Protein AF-A0A2C7AN89-F1 (afdb_monomer)

pLDDT: mean 76.64, std 25.08, range [21.28, 96.62]

Sequence (458 aa):
MSASSRSLADAIRAFDAQQLAVLLRARPDLTQPRPLDLSELIERLSARASTLRALDRLDAWHLLVAQAVAAWEGGGDPVDDKQLAAAMGLPDDVAAVDRALDGLRQLGLAWGSPVHLTQAARAAFGEHPGGLAAVSPTPLAPATIDEALRAVGEAGRAVLDRLVWGPPTGTVQRADRAATRESAESTMDLLLAWGLLRPIGPDQVLLPREVALRLRGGRLVRQPVPTQVPAWQAPTSATGASLPASLVDRAAIGSAQELTSHVVAVLDDIAARTPRALATGGVPKREMGTFTRLVDDARLAEFVIGITRGAGLFTTRGGLLMPTTGLDDFLDLDAFARWLLVRDAWRSLTWWPADLDAAGRAPAEEMTGSSASSRAASQRAAGQPEPGPMATHPPIRACPPRRHCVRQRGTSSSPPPAVLPLSPTRWPRDCRGAIRRGWESIGPASPANWSARPNGWA

Mean predicted aligned error: 14.26 Å

Structure (mmCIF, N/CA/C/O backbone):
data_AF-A0A2C7AN89-F1
#
_entry.id   AF-A0A2C7AN89-F1
#
loop_
_atom_site.group_PDB
_atom_site.id
_atom_site.type_symbol
_atom_site.label_atom_id
_atom_site.label_alt_id
_atom_site.label_comp_id
_atom_site.label_asym_id
_atom_site.label_entity_id
_atom_site.label_seq_id
_atom_site.pdbx_PDB_ins_code
_atom_site.Cartn_x
_atom_site.Cartn_y
_atom_site.Cartn_z
_atom_site.occupancy
_atom_site.B_iso_or_equiv
_atom_site.auth_seq_id
_atom_site.auth_comp_id
_atom_site.auth_asym_id
_atom_site.auth_atom_id
_atom_site.pdbx_PDB_model_num
ATOM 1 N N . MET A 1 1 ? -26.293 2.504 -20.210 1.00 33.12 1 MET A N 1
ATOM 2 C CA . MET A 1 1 ? -25.013 2.966 -20.788 1.00 33.12 1 MET A CA 1
ATOM 3 C C . MET A 1 1 ? -24.772 4.381 -20.292 1.00 33.12 1 MET A C 1
ATOM 5 O O . MET A 1 1 ? -25.249 5.325 -20.907 1.00 33.12 1 MET A O 1
ATOM 9 N N . SER A 1 2 ? -24.152 4.527 -19.122 1.00 40.62 2 SER A N 1
ATOM 10 C CA . SER A 1 2 ? -23.820 5.848 -18.579 1.00 40.62 2 SER A CA 1
ATOM 11 C C . SER A 1 2 ? -22.718 6.470 -19.435 1.00 40.62 2 SER A C 1
ATOM 13 O O . SER A 1 2 ? -21.787 5.770 -19.833 1.00 40.62 2 SER A O 1
ATOM 15 N N . ALA A 1 3 ? -22.856 7.752 -19.775 1.00 51.31 3 ALA A N 1
ATOM 16 C CA . ALA A 1 3 ? -21.875 8.484 -20.568 1.00 51.31 3 ALA A CA 1
ATOM 17 C C . ALA A 1 3 ? -20.473 8.348 -19.949 1.00 51.31 3 ALA A C 1
ATOM 19 O O . ALA A 1 3 ? -20.327 8.464 -18.733 1.00 51.31 3 ALA A O 1
ATOM 20 N N . SER A 1 4 ? -19.455 8.102 -20.779 1.00 70.56 4 SER A N 1
ATOM 21 C CA . SER A 1 4 ? -18.064 8.020 -20.328 1.00 70.56 4 SER A CA 1
ATOM 22 C C . SER A 1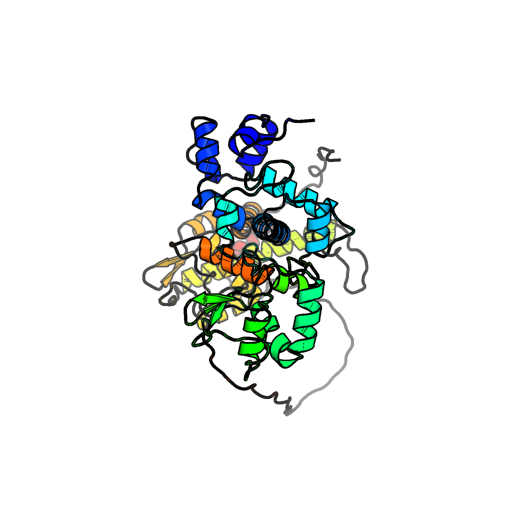 4 ? -17.668 9.343 -19.670 1.00 70.56 4 SER A C 1
ATOM 24 O O . SER A 1 4 ? -17.506 10.357 -20.353 1.00 70.56 4 SER A O 1
ATOM 26 N N . SER A 1 5 ? -17.553 9.356 -18.342 1.00 79.69 5 SER A N 1
ATOM 27 C CA . SER A 1 5 ? -17.083 10.523 -17.593 1.00 79.69 5 SER A CA 1
ATOM 28 C C . SER A 1 5 ? -15.690 10.910 -18.089 1.00 79.69 5 SER A C 1
ATOM 30 O O . SER A 1 5 ? -14.850 10.036 -18.277 1.00 79.69 5 SER A O 1
ATOM 32 N N . ARG A 1 6 ? -15.448 12.208 -18.312 1.00 85.00 6 ARG A N 1
ATOM 33 C CA . ARG A 1 6 ? -14.160 12.738 -18.810 1.00 85.00 6 ARG A CA 1
ATOM 34 C C . ARG A 1 6 ? -13.242 13.227 -17.689 1.00 85.00 6 ARG A C 1
ATOM 36 O O . ARG A 1 6 ? -12.109 13.617 -17.951 1.00 85.00 6 ARG A O 1
ATOM 43 N N . SER A 1 7 ? -13.741 13.238 -16.456 1.00 88.06 7 SER A N 1
ATOM 44 C CA . SER A 1 7 ? -13.005 13.618 -15.256 1.00 88.06 7 SER A CA 1
ATOM 45 C C . SER A 1 7 ? -13.625 12.978 -14.010 1.00 88.06 7 SER A C 1
ATOM 47 O O . SER A 1 7 ? -14.790 12.567 -14.027 1.00 88.06 7 SER A O 1
ATOM 49 N N . LEU A 1 8 ? -12.875 12.969 -12.901 1.00 88.50 8 LEU A N 1
ATOM 50 C CA . LEU A 1 8 ? -13.413 12.615 -11.581 1.00 88.50 8 LEU A CA 1
ATOM 51 C C . LEU A 1 8 ? -14.612 13.502 -11.217 1.00 88.50 8 LEU A C 1
ATOM 53 O O . LEU A 1 8 ? -15.612 13.005 -10.714 1.00 88.50 8 LEU A O 1
ATOM 57 N N . ALA A 1 9 ? -14.536 14.805 -11.501 1.00 91.25 9 ALA A N 1
ATOM 58 C CA . ALA A 1 9 ? -15.616 15.741 -11.204 1.00 91.25 9 ALA A CA 1
ATOM 59 C C . ALA A 1 9 ? -16.918 15.364 -11.930 1.00 91.25 9 ALA A C 1
ATOM 61 O O . ALA A 1 9 ? -17.987 15.403 -11.327 1.00 91.25 9 ALA A O 1
ATOM 62 N N . ASP A 1 10 ? -16.832 14.958 -13.200 1.00 90.94 10 ASP A N 1
ATOM 63 C CA . ASP A 1 10 ? -17.995 14.505 -13.971 1.00 90.94 10 ASP A CA 1
ATOM 64 C C . ASP A 1 10 ? -18.562 13.191 -13.429 1.00 90.94 10 ASP A C 1
ATOM 66 O O . ASP A 1 10 ? -19.779 13.029 -13.375 1.00 90.94 10 ASP A O 1
ATOM 70 N N . ALA A 1 11 ? -17.691 12.273 -12.998 1.00 90.81 11 ALA A N 1
ATOM 71 C CA . ALA A 1 11 ? -18.112 11.020 -12.378 1.00 90.81 11 ALA A CA 1
ATOM 72 C C . ALA A 1 11 ? -18.868 11.278 -11.066 1.00 90.81 11 ALA A C 1
ATOM 74 O O . ALA A 1 11 ? -19.979 10.788 -10.895 1.00 90.81 11 ALA A O 1
ATOM 75 N N . ILE A 1 12 ? -18.317 12.114 -10.180 1.00 91.88 12 ILE A N 1
ATOM 76 C CA . ILE A 1 12 ? -18.930 12.447 -8.887 1.00 91.88 12 ILE A CA 1
ATOM 77 C C . ILE A 1 12 ? -20.248 13.217 -9.059 1.00 91.88 12 ILE A C 1
ATOM 79 O O . ILE A 1 12 ? -21.200 12.970 -8.326 1.00 91.88 12 ILE A O 1
ATOM 83 N N . ARG A 1 13 ? -20.350 14.114 -10.049 1.00 92.44 13 ARG A N 1
ATOM 84 C CA . ARG A 1 13 ? -21.612 14.809 -10.381 1.00 92.44 13 ARG A CA 1
ATOM 85 C C . ARG A 1 13 ? -22.707 13.875 -10.886 1.00 92.44 13 ARG A C 1
ATOM 87 O O . ARG A 1 13 ? -23.878 14.223 -10.779 1.00 92.44 13 ARG A O 1
ATOM 94 N N . ALA A 1 14 ? -22.334 12.728 -11.444 1.00 91.06 14 ALA A N 1
ATOM 95 C CA . ALA A 1 14 ? -23.270 11.717 -11.916 1.00 91.06 14 ALA A CA 1
ATOM 96 C C . ALA A 1 14 ? -23.680 10.712 -10.826 1.00 91.06 14 ALA A C 1
ATOM 98 O O . ALA A 1 14 ? -24.529 9.864 -11.097 1.00 91.06 14 ALA A O 1
ATOM 99 N N . PHE A 1 15 ? -23.091 10.776 -9.624 1.00 91.75 15 PHE A N 1
ATOM 100 C CA . PHE A 1 15 ? -23.446 9.867 -8.537 1.00 91.75 15 PHE A CA 1
ATOM 101 C C . PHE A 1 15 ? -24.857 10.142 -8.021 1.00 91.75 15 PHE A C 1
ATOM 103 O O . PHE A 1 15 ? -25.252 11.289 -7.807 1.00 91.75 15 PHE A O 1
ATOM 110 N N . ASP A 1 16 ? -25.593 9.069 -7.748 1.00 92.69 16 ASP A N 1
ATOM 111 C CA . ASP A 1 16 ? -26.831 9.153 -6.989 1.00 92.69 16 ASP A CA 1
ATOM 112 C C . ASP A 1 16 ? -26.569 9.320 -5.475 1.00 92.69 16 ASP A C 1
ATOM 114 O O . ASP A 1 16 ? -25.435 9.281 -4.978 1.00 92.69 16 ASP A O 1
ATOM 118 N N . ALA A 1 17 ? -27.647 9.517 -4.710 1.00 93.00 17 ALA A N 1
ATOM 119 C CA . ALA A 1 17 ? -27.566 9.711 -3.264 1.00 93.00 17 ALA A CA 1
ATOM 120 C C . ALA A 1 17 ? -26.951 8.507 -2.527 1.00 93.00 17 ALA A C 1
ATOM 122 O O . ALA A 1 17 ? -26.274 8.690 -1.513 1.00 93.00 17 ALA A O 1
ATOM 123 N N . GLN A 1 18 ? -27.162 7.285 -3.022 1.00 93.06 18 GLN A N 1
ATOM 124 C CA . GLN A 1 18 ? -26.640 6.076 -2.396 1.00 93.06 18 GLN A CA 1
ATOM 125 C C . GLN A 1 18 ? -25.138 5.937 -2.652 1.00 93.06 18 GLN A C 1
ATOM 127 O O . GLN A 1 18 ? -24.386 5.640 -1.724 1.00 93.06 18 GLN A O 1
ATOM 132 N N . GLN A 1 19 ? -24.689 6.210 -3.875 1.00 92.06 19 GLN A N 1
ATOM 133 C CA . GLN A 1 19 ? -23.280 6.222 -4.255 1.00 92.06 19 GLN A CA 1
ATOM 134 C C . GLN A 1 19 ? -22.503 7.285 -3.468 1.00 92.06 19 GLN A C 1
ATOM 136 O O . GLN A 1 19 ? -21.448 6.984 -2.907 1.00 92.06 19 GLN A O 1
ATOM 141 N N . LEU A 1 20 ? -23.053 8.498 -3.327 1.00 93.19 20 LEU A N 1
ATOM 142 C CA . LEU A 1 20 ? -22.466 9.536 -2.472 1.00 93.19 20 LEU A CA 1
ATOM 143 C C . LEU A 1 20 ? -22.425 9.113 -0.997 1.00 93.19 20 LEU A C 1
ATOM 145 O O . LEU A 1 20 ? -21.412 9.318 -0.329 1.00 93.19 20 LEU A O 1
ATOM 149 N N . ALA A 1 21 ? -23.486 8.492 -0.477 1.00 92.56 21 ALA A N 1
ATOM 150 C CA . ALA A 1 21 ? -23.506 8.014 0.904 1.00 92.56 21 ALA A CA 1
ATOM 151 C C . ALA A 1 21 ? -22.457 6.918 1.157 1.00 92.56 21 ALA A C 1
ATOM 153 O O . ALA A 1 21 ? -21.812 6.923 2.207 1.00 92.56 21 ALA A O 1
ATOM 154 N N . VAL A 1 22 ? -22.261 5.994 0.210 1.00 93.06 22 VAL A N 1
ATOM 155 C CA . VAL A 1 22 ? -21.206 4.969 0.279 1.00 93.06 22 VAL A CA 1
ATOM 156 C C . VAL A 1 22 ? -19.825 5.622 0.310 1.00 93.06 22 VAL A C 1
ATOM 158 O O . VAL A 1 22 ? -19.047 5.326 1.218 1.00 93.06 22 VAL A O 1
ATOM 161 N N . LEU A 1 23 ? -19.554 6.564 -0.599 1.00 94.62 23 LEU A N 1
ATOM 162 C CA . LEU A 1 23 ? -18.288 7.298 -0.644 1.00 94.62 23 LEU A CA 1
ATOM 163 C C . LEU A 1 23 ? -17.998 8.017 0.682 1.00 94.62 23 LEU A C 1
ATOM 165 O O . LEU A 1 23 ? -16.921 7.858 1.252 1.00 94.62 23 LEU A O 1
ATOM 169 N N . LEU A 1 24 ? -18.967 8.774 1.208 1.00 93.56 24 LEU A N 1
ATOM 170 C CA . LEU A 1 24 ? -18.800 9.546 2.444 1.00 93.56 24 LEU A CA 1
ATOM 171 C C . LEU A 1 24 ? -18.612 8.656 3.684 1.00 93.56 24 LEU A C 1
ATOM 173 O O . LEU A 1 24 ? -17.854 9.018 4.583 1.00 93.56 24 LEU A O 1
ATOM 177 N N . ARG A 1 25 ? -19.251 7.477 3.738 1.00 91.00 25 ARG A N 1
ATOM 178 C CA . ARG A 1 25 ? -19.019 6.493 4.814 1.00 91.00 25 ARG A CA 1
ATOM 179 C C . ARG A 1 25 ? -17.635 5.858 4.718 1.00 91.00 25 ARG A C 1
ATOM 181 O O . ARG A 1 25 ? -16.995 5.648 5.744 1.00 91.00 25 ARG A O 1
ATOM 188 N N . ALA A 1 26 ? -17.178 5.556 3.504 1.00 90.31 26 ALA A N 1
ATOM 189 C CA . ALA A 1 26 ? -15.864 4.964 3.272 1.00 90.31 26 ALA A CA 1
ATOM 190 C C . ALA A 1 26 ? -14.717 5.973 3.489 1.00 90.31 26 ALA A C 1
ATOM 192 O O . ALA A 1 26 ? -13.608 5.593 3.875 1.00 90.31 26 ALA A O 1
ATOM 193 N N . ARG A 1 27 ? -14.995 7.272 3.310 1.00 91.88 27 ARG A N 1
ATOM 194 C CA . ARG A 1 27 ? -14.044 8.383 3.469 1.00 91.88 27 ARG A CA 1
ATOM 195 C C . ARG A 1 27 ? -14.518 9.426 4.503 1.00 91.88 27 ARG A C 1
ATOM 197 O O . ARG A 1 27 ? -14.827 10.562 4.135 1.00 91.88 27 ARG A O 1
ATOM 204 N N . PRO A 1 28 ? -14.532 9.088 5.813 1.00 88.19 28 PRO A N 1
ATOM 205 C CA . PRO A 1 28 ? -14.941 10.010 6.878 1.00 88.19 28 PRO A CA 1
ATOM 206 C C . PRO A 1 28 ? -14.153 11.324 6.912 1.00 88.19 28 PRO A C 1
ATOM 208 O O . PRO A 1 28 ? -14.680 12.350 7.337 1.00 88.19 28 PRO A O 1
ATOM 211 N N . ASP A 1 29 ? -12.907 11.316 6.438 1.00 89.12 29 ASP A N 1
ATOM 212 C CA . ASP A 1 29 ? -12.043 12.494 6.372 1.00 89.12 29 ASP A CA 1
ATOM 213 C C . ASP A 1 29 ? -12.579 13.585 5.430 1.00 89.12 29 ASP A C 1
ATOM 215 O O . ASP A 1 29 ? -12.274 14.758 5.617 1.00 89.12 29 ASP A O 1
ATOM 219 N N . LEU A 1 30 ? -13.441 13.234 4.473 1.00 92.44 30 LEU A N 1
ATOM 220 C CA . LEU A 1 30 ? -14.112 14.206 3.605 1.00 92.44 30 LEU A CA 1
ATOM 221 C C . LEU A 1 30 ? -15.215 14.983 4.328 1.00 92.44 30 LEU A C 1
ATOM 223 O O . LEU A 1 30 ? -15.616 16.048 3.862 1.00 92.44 30 LEU A O 1
ATOM 227 N N . THR A 1 31 ? -15.710 14.452 5.449 1.00 90.25 31 THR A N 1
ATOM 228 C CA . THR A 1 31 ? -16.878 14.972 6.178 1.00 90.25 31 THR A CA 1
ATOM 229 C C . THR A 1 31 ? -16.524 15.817 7.398 1.00 90.25 31 THR A C 1
ATOM 231 O O . THR A 1 31 ? -17.431 16.316 8.063 1.00 90.25 31 THR A O 1
ATOM 234 N N . GLN A 1 32 ? -15.232 16.006 7.692 1.00 85.81 32 GLN A N 1
ATOM 235 C CA . GLN A 1 32 ? -14.774 16.788 8.841 1.00 85.81 32 GLN A CA 1
ATOM 236 C C . GLN A 1 32 ? -13.851 17.945 8.415 1.00 85.81 32 GLN A C 1
ATOM 238 O O . GLN A 1 32 ? -12.685 17.700 8.107 1.00 85.81 32 GLN A O 1
ATOM 243 N N . PRO A 1 33 ? -14.339 19.206 8.411 1.00 86.19 33 PRO A N 1
ATOM 244 C CA . PRO A 1 33 ? -15.728 19.632 8.667 1.00 86.19 33 PRO A CA 1
ATOM 245 C C . PRO A 1 33 ? -16.677 19.206 7.535 1.00 86.19 33 PRO A C 1
ATOM 247 O O . PRO A 1 33 ? -16.213 18.789 6.485 1.00 86.19 33 PRO A O 1
ATOM 250 N N . ARG A 1 34 ? -18.003 19.294 7.691 1.00 90.12 34 ARG A N 1
ATOM 251 C CA . ARG A 1 34 ? -18.938 18.921 6.607 1.00 90.12 34 ARG A CA 1
ATOM 252 C C . ARG A 1 34 ? -18.696 19.807 5.367 1.00 90.12 34 ARG A C 1
ATOM 254 O O . ARG A 1 34 ? -18.604 21.019 5.548 1.00 90.12 34 ARG A O 1
ATOM 261 N N . PRO A 1 35 ? -18.597 19.251 4.143 1.00 91.88 35 PRO A N 1
ATOM 262 C CA . PRO A 1 35 ? -18.458 20.063 2.935 1.00 91.88 35 PRO A CA 1
ATOM 263 C C . PRO A 1 35 ? -19.744 20.857 2.664 1.00 91.88 35 PRO A C 1
ATOM 265 O O . PRO A 1 35 ? -20.847 20.364 2.925 1.00 91.88 35 PRO A O 1
ATOM 268 N N . LEU A 1 36 ? -19.596 22.077 2.152 1.00 92.94 36 LEU A N 1
ATOM 269 C CA . LEU A 1 36 ? -20.688 23.003 1.849 1.00 92.94 36 LEU A CA 1
ATOM 270 C C . LEU A 1 36 ? -21.463 22.579 0.600 1.00 92.94 36 LEU A C 1
ATOM 272 O O . LEU A 1 36 ? -22.691 22.663 0.573 1.00 92.94 36 LEU A O 1
ATOM 276 N N . ASP A 1 37 ? -20.749 22.095 -0.415 1.00 93.50 37 ASP A N 1
ATOM 277 C CA . ASP A 1 37 ? -21.315 21.649 -1.681 1.00 93.50 37 ASP A CA 1
ATOM 278 C C . ASP A 1 37 ? -20.483 20.523 -2.326 1.00 93.50 37 ASP A C 1
ATOM 280 O O . ASP A 1 37 ? -19.500 20.020 -1.769 1.00 93.50 37 ASP A O 1
ATOM 284 N N . LEU A 1 38 ? -20.913 20.082 -3.511 1.00 92.75 38 LEU A N 1
ATOM 285 C CA . LEU A 1 38 ? -20.244 19.014 -4.247 1.00 92.75 38 LEU A CA 1
ATOM 286 C C . LEU A 1 38 ? -18.882 19.442 -4.820 1.00 92.75 38 LEU A C 1
ATOM 288 O O . LEU A 1 38 ? -18.004 18.599 -4.988 1.00 92.75 38 LEU A O 1
ATOM 292 N N . SER A 1 39 ? -18.687 20.728 -5.109 1.00 93.25 39 SER A N 1
ATOM 293 C CA . SER A 1 39 ? -17.415 21.236 -5.630 1.00 93.25 39 SER A CA 1
ATOM 294 C C . SER A 1 39 ? -16.327 21.141 -4.562 1.00 93.25 39 SER A C 1
ATOM 296 O O . SER A 1 39 ? -15.253 20.611 -4.839 1.00 93.25 39 SER A O 1
ATOM 298 N N . GLU A 1 40 ? -16.637 21.543 -3.326 1.00 94.62 40 GLU A N 1
ATOM 299 C CA . GLU A 1 40 ? -15.731 21.392 -2.184 1.00 94.62 40 GLU A CA 1
ATOM 300 C C . GLU A 1 40 ? -15.430 19.912 -1.892 1.00 94.62 40 GLU A C 1
ATOM 302 O O . GLU A 1 40 ? -14.289 19.542 -1.603 1.00 94.62 40 GLU A O 1
ATOM 307 N N . LEU A 1 41 ? -16.428 19.028 -2.017 1.00 94.69 41 LEU A N 1
ATOM 308 C CA . LEU A 1 41 ? -16.211 17.584 -1.892 1.00 94.69 41 LEU A CA 1
ATOM 309 C C . LEU A 1 41 ? -15.210 17.065 -2.940 1.00 94.69 41 LEU A C 1
ATOM 311 O O . LEU A 1 41 ? -14.305 16.307 -2.592 1.00 94.69 41 LEU A O 1
ATOM 315 N N . ILE A 1 42 ? -15.349 17.473 -4.206 1.00 94.25 42 ILE A N 1
ATOM 316 C CA . ILE A 1 42 ? -14.450 17.082 -5.306 1.00 94.25 42 ILE A CA 1
ATOM 317 C C . ILE A 1 42 ? -13.023 17.604 -5.076 1.00 94.25 42 ILE A C 1
ATOM 319 O O . ILE A 1 42 ? -12.052 16.879 -5.324 1.00 94.25 42 ILE A O 1
ATOM 323 N N . GLU A 1 43 ? -12.880 18.829 -4.570 1.00 93.12 43 GLU A N 1
ATOM 324 C CA . GLU A 1 43 ? -11.582 19.407 -4.213 1.00 93.12 43 GLU A CA 1
ATOM 325 C C . GLU A 1 43 ? -10.899 18.592 -3.106 1.00 93.12 43 GLU A C 1
ATOM 327 O O . GLU A 1 43 ? -9.749 18.170 -3.251 1.00 93.12 43 GLU A O 1
ATOM 332 N N . ARG A 1 44 ? -11.634 18.267 -2.035 1.00 94.19 44 ARG A N 1
ATOM 333 C CA . ARG A 1 44 ? -11.128 17.448 -0.922 1.00 94.19 44 ARG A CA 1
ATOM 334 C C . ARG A 1 44 ? -10.794 16.021 -1.338 1.00 94.19 44 ARG A C 1
ATOM 336 O O . ARG A 1 44 ? -9.776 15.490 -0.900 1.00 94.19 44 ARG A O 1
ATOM 343 N N . LEU A 1 45 ? -11.603 15.413 -2.207 1.00 92.88 45 LEU A N 1
ATOM 344 C CA . LEU A 1 45 ? -11.325 14.099 -2.796 1.00 92.88 45 LEU A CA 1
ATOM 345 C C . LEU A 1 45 ? -9.991 14.087 -3.541 1.00 92.88 45 LEU A C 1
ATOM 347 O O . LEU A 1 45 ? -9.216 13.139 -3.405 1.00 92.88 45 LEU A O 1
ATOM 351 N N . SER A 1 46 ? -9.721 15.157 -4.288 1.00 90.19 46 SER A N 1
ATOM 352 C CA . SER A 1 46 ? -8.504 15.326 -5.085 1.00 90.19 46 SER A CA 1
ATOM 353 C C . SER A 1 46 ? -7.288 15.731 -4.240 1.00 90.19 46 SER A C 1
ATOM 355 O O . SER A 1 46 ? -6.154 15.688 -4.723 1.00 90.19 46 SER A O 1
ATOM 357 N N . ALA A 1 47 ? -7.489 16.102 -2.971 1.00 92.31 47 ALA A N 1
ATOM 358 C CA . ALA A 1 47 ? -6.413 16.514 -2.085 1.00 92.31 47 ALA A CA 1
ATOM 359 C C . ALA A 1 47 ? -5.476 15.342 -1.754 1.00 92.31 47 ALA A C 1
ATOM 361 O O . ALA A 1 47 ? -5.899 14.247 -1.361 1.00 92.31 47 ALA A O 1
ATOM 362 N N . ARG A 1 48 ? -4.164 15.602 -1.825 1.00 92.19 48 ARG A N 1
ATOM 363 C CA . ARG A 1 48 ? -3.114 14.603 -1.567 1.00 92.19 48 ARG A CA 1
ATOM 364 C C . ARG A 1 48 ? -3.263 13.929 -0.201 1.00 92.19 48 ARG A C 1
ATOM 366 O O . ARG A 1 48 ? -3.165 12.711 -0.119 1.00 92.19 48 ARG A O 1
ATOM 373 N N . ALA A 1 49 ? -3.522 14.693 0.862 1.00 86.94 49 ALA A N 1
ATOM 374 C CA . ALA A 1 49 ? -3.641 14.146 2.216 1.00 86.94 49 ALA A CA 1
ATOM 375 C C . ALA A 1 49 ? -4.828 13.178 2.364 1.00 86.94 49 ALA A C 1
ATOM 377 O O . ALA A 1 49 ? -4.712 12.154 3.030 1.00 86.94 49 ALA A O 1
ATOM 378 N N . SER A 1 50 ? -5.959 13.494 1.730 1.00 91.06 50 SER A N 1
ATOM 379 C CA . SER A 1 50 ? -7.152 12.645 1.742 1.00 91.06 50 SER A CA 1
ATOM 380 C C . SER A 1 50 ? -6.931 11.375 0.911 1.00 91.06 50 SER A C 1
ATOM 382 O O . SER A 1 50 ? -7.256 10.272 1.342 1.00 91.06 50 SER A O 1
ATOM 384 N N . THR A 1 51 ? -6.282 11.515 -0.248 1.00 93.19 51 THR A N 1
ATOM 385 C CA . THR A 1 51 ? -5.914 10.387 -1.113 1.00 93.19 51 THR A CA 1
ATOM 386 C C . THR A 1 51 ? -4.968 9.404 -0.424 1.00 93.19 51 THR A C 1
ATOM 388 O O . THR A 1 51 ? -5.216 8.203 -0.461 1.00 93.19 51 THR A O 1
ATOM 391 N N . LEU A 1 52 ? -3.912 9.887 0.239 1.00 88.88 52 LEU A N 1
ATOM 392 C CA . LEU A 1 52 ? -2.970 9.002 0.929 1.00 88.88 52 LEU A CA 1
ATOM 393 C C . LEU A 1 52 ? -3.645 8.233 2.076 1.00 88.88 52 LEU A C 1
ATOM 395 O O . LEU A 1 52 ? -3.458 7.027 2.180 1.00 88.88 52 LEU A O 1
ATOM 399 N N . ARG A 1 53 ? -4.528 8.882 2.851 1.00 86.62 53 ARG A N 1
ATOM 400 C CA . ARG A 1 53 ? -5.333 8.196 3.881 1.00 86.62 53 ARG A CA 1
ATOM 401 C C . ARG A 1 53 ? -6.217 7.088 3.314 1.00 86.62 53 ARG A C 1
ATOM 403 O O . ARG A 1 53 ? -6.445 6.086 3.984 1.00 86.62 53 ARG A O 1
ATOM 410 N N . ALA A 1 54 ? -6.757 7.282 2.116 1.00 91.56 54 ALA A N 1
ATOM 411 C CA . ALA A 1 54 ? -7.566 6.266 1.457 1.00 91.56 54 ALA A CA 1
ATOM 412 C C . ALA A 1 54 ? -6.719 5.086 0.979 1.00 91.56 54 ALA A C 1
ATOM 414 O O . ALA A 1 54 ? -7.125 3.946 1.176 1.00 91.56 54 ALA A O 1
ATOM 415 N N . LEU A 1 55 ? -5.541 5.358 0.408 1.00 91.00 55 LEU A N 1
ATOM 416 C CA . LEU A 1 55 ? -4.582 4.327 0.007 1.00 91.00 55 LEU A CA 1
ATOM 417 C C . LEU A 1 55 ? -4.077 3.518 1.210 1.00 91.00 55 LEU A C 1
ATOM 419 O O . LEU A 1 55 ? -4.006 2.299 1.117 1.00 91.00 55 LEU A O 1
ATOM 423 N N . ASP A 1 56 ? -3.819 4.171 2.347 1.00 84.44 56 ASP A N 1
ATOM 424 C CA . ASP A 1 56 ? -3.395 3.521 3.599 1.00 84.44 56 ASP A CA 1
ATOM 425 C C . ASP A 1 56 ? -4.449 2.549 4.167 1.00 84.44 56 ASP A C 1
ATOM 427 O O . ASP A 1 56 ? -4.123 1.688 4.979 1.00 84.44 56 ASP A O 1
ATOM 431 N N . ARG A 1 57 ? -5.718 2.678 3.755 1.00 84.88 57 ARG A N 1
ATOM 432 C CA . ARG A 1 57 ? -6.824 1.800 4.175 1.00 84.88 57 ARG A CA 1
ATOM 433 C C . ARG A 1 57 ? -7.141 0.687 3.183 1.00 84.88 57 ARG A C 1
ATOM 435 O O . ARG A 1 57 ? -8.001 -0.141 3.480 1.00 84.88 57 ARG A O 1
ATOM 442 N N . LEU A 1 58 ? -6.509 0.683 2.011 1.00 89.12 58 LEU A N 1
ATOM 443 C CA . LEU A 1 58 ? -6.690 -0.393 1.047 1.00 89.12 58 LEU A CA 1
ATOM 444 C C . LEU A 1 58 ? -6.074 -1.683 1.584 1.00 89.12 58 LEU A C 1
ATOM 446 O O . LEU A 1 58 ? -5.017 -1.673 2.215 1.00 89.12 58 LEU A O 1
ATOM 450 N N . ASP A 1 59 ? -6.716 -2.808 1.282 1.00 87.38 59 ASP A N 1
ATOM 451 C CA . ASP A 1 59 ? -6.048 -4.093 1.430 1.00 87.38 59 ASP A CA 1
ATOM 452 C C . ASP A 1 59 ? -4.919 -4.242 0.392 1.00 87.38 59 ASP A C 1
ATOM 454 O O . ASP A 1 59 ? -4.785 -3.472 -0.567 1.00 87.38 59 ASP A O 1
ATOM 458 N N . ALA A 1 60 ? -4.084 -5.261 0.592 1.00 87.62 60 ALA A N 1
ATOM 459 C CA . ALA A 1 60 ? -2.941 -5.510 -0.274 1.00 87.62 60 ALA A CA 1
ATOM 460 C C . ALA A 1 60 ? -3.343 -5.781 -1.737 1.00 87.62 60 ALA A C 1
ATOM 462 O O . ALA A 1 60 ? -2.574 -5.449 -2.637 1.00 87.62 60 ALA A O 1
ATOM 463 N N . TRP A 1 61 ? -4.534 -6.341 -1.988 1.00 92.25 61 TRP A N 1
ATOM 464 C CA . TRP A 1 61 ? -5.021 -6.615 -3.340 1.00 92.25 61 TRP A CA 1
ATOM 465 C C . TRP A 1 61 ? -5.400 -5.321 -4.069 1.00 92.25 61 TRP A C 1
ATOM 467 O O . TRP A 1 61 ? -4.876 -5.048 -5.148 1.00 92.25 61 TRP A O 1
ATOM 477 N N . HIS A 1 62 ? -6.231 -4.474 -3.461 1.00 93.88 62 HIS A N 1
ATOM 478 C CA . HIS A 1 62 ? -6.637 -3.192 -4.038 1.00 93.88 62 HIS A CA 1
ATOM 479 C C . HIS A 1 62 ? -5.447 -2.247 -4.229 1.00 93.88 62 HIS A C 1
ATOM 481 O O . HIS A 1 62 ? -5.373 -1.552 -5.243 1.00 93.88 62 HIS A O 1
ATOM 487 N N . LEU A 1 63 ? -4.494 -2.237 -3.289 1.00 93.06 63 LEU A N 1
ATOM 488 C CA . LEU A 1 63 ? -3.270 -1.446 -3.421 1.00 93.06 63 LEU A CA 1
ATOM 489 C C . LEU A 1 63 ? -2.404 -1.935 -4.593 1.00 93.06 63 LEU A C 1
ATOM 491 O O . LEU A 1 63 ? -1.870 -1.117 -5.344 1.00 93.06 63 LEU A O 1
ATOM 495 N N . LEU A 1 64 ? -2.301 -3.255 -4.787 1.00 92.94 64 LEU A N 1
ATOM 496 C CA . LEU A 1 64 ? -1.573 -3.851 -5.908 1.00 92.94 64 LEU A CA 1
ATOM 497 C C . LEU A 1 64 ? -2.245 -3.539 -7.253 1.00 92.94 64 LEU A C 1
ATOM 499 O O . LEU A 1 64 ? -1.554 -3.174 -8.203 1.00 92.94 64 LEU A O 1
ATOM 503 N N . VAL A 1 65 ? -3.579 -3.625 -7.330 1.00 95.00 65 VAL A N 1
ATOM 504 C CA . VAL A 1 65 ? -4.354 -3.230 -8.520 1.00 95.00 65 VAL A CA 1
ATOM 505 C C . VAL A 1 65 ? -4.142 -1.747 -8.824 1.00 95.00 65 VAL A C 1
ATOM 507 O O . VAL A 1 65 ? -3.830 -1.397 -9.959 1.00 95.00 65 VAL A O 1
ATOM 510 N N . ALA A 1 66 ? -4.224 -0.867 -7.821 1.00 95.38 66 ALA A N 1
ATOM 511 C CA . ALA A 1 66 ? -3.964 0.560 -8.002 1.00 95.38 66 ALA A CA 1
ATOM 512 C C . ALA A 1 66 ? -2.532 0.826 -8.504 1.00 95.38 66 ALA A C 1
ATOM 514 O O . ALA A 1 66 ? -2.339 1.600 -9.440 1.00 95.38 66 ALA A O 1
ATOM 515 N N . GLN A 1 67 ? -1.521 0.144 -7.957 1.00 94.00 67 GLN A N 1
ATOM 516 C CA . GLN A 1 67 ? -0.149 0.253 -8.457 1.00 94.00 67 GLN A CA 1
ATOM 517 C C . GLN A 1 67 ? -0.029 -0.234 -9.911 1.00 94.00 67 GLN A C 1
ATOM 519 O O . GLN A 1 67 ? 0.659 0.402 -10.711 1.00 94.00 67 GLN A O 1
ATOM 524 N N . ALA A 1 68 ? -0.697 -1.334 -10.267 1.00 93.94 68 ALA A N 1
ATOM 525 C CA . ALA A 1 68 ? -0.691 -1.874 -11.623 1.00 93.94 68 ALA A CA 1
ATOM 526 C C . ALA A 1 68 ? -1.361 -0.918 -12.622 1.00 93.94 68 ALA A C 1
ATOM 528 O O . ALA A 1 68 ? -0.802 -0.680 -13.689 1.00 93.94 68 ALA A O 1
ATOM 529 N N . VAL A 1 69 ? -2.487 -0.295 -12.259 1.00 94.81 69 VAL A N 1
ATOM 530 C CA . VAL A 1 69 ? -3.134 0.748 -13.074 1.00 94.81 69 VAL A CA 1
ATOM 531 C C . VAL A 1 69 ? -2.208 1.954 -13.245 1.00 94.81 69 VAL A C 1
ATOM 533 O O . VAL A 1 69 ? -1.999 2.404 -14.368 1.00 94.81 69 VAL A O 1
ATOM 536 N N . ALA A 1 70 ? -1.581 2.440 -12.167 1.00 93.38 70 ALA A N 1
ATOM 537 C CA . ALA A 1 70 ? -0.614 3.539 -12.242 1.00 93.38 70 ALA A CA 1
ATOM 538 C C . ALA A 1 70 ? 0.563 3.206 -13.174 1.00 93.38 70 ALA A C 1
ATOM 540 O O . ALA A 1 70 ? 1.004 4.046 -13.959 1.00 93.38 70 ALA A O 1
ATOM 541 N N . ALA A 1 71 ? 1.055 1.967 -13.105 1.00 92.44 71 ALA A N 1
ATOM 542 C CA . ALA A 1 71 ? 2.105 1.479 -13.982 1.00 92.44 71 ALA A CA 1
ATOM 543 C C . ALA A 1 71 ? 1.625 1.356 -15.432 1.00 92.44 71 ALA A C 1
ATOM 545 O O . ALA A 1 71 ? 2.401 1.658 -16.335 1.00 92.44 71 ALA A O 1
ATOM 546 N N . TRP A 1 72 ? 0.384 0.924 -15.673 1.00 92.44 72 TRP A N 1
ATOM 547 C CA . TRP A 1 72 ? -0.221 0.801 -17.003 1.00 92.44 72 TRP A CA 1
ATOM 548 C C . TRP A 1 72 ? -0.403 2.159 -17.676 1.00 92.44 72 TRP A C 1
ATOM 550 O O . TRP A 1 72 ? 0.051 2.330 -18.801 1.00 92.44 72 TRP A O 1
ATOM 560 N N . GLU A 1 73 ? -0.964 3.146 -16.969 1.00 88.88 73 GLU A N 1
ATOM 561 C CA . GLU A 1 73 ? -1.153 4.509 -17.488 1.00 88.88 73 GLU A CA 1
ATOM 562 C C . GLU A 1 73 ? 0.170 5.172 -17.899 1.00 88.88 73 GLU A C 1
ATOM 564 O O . GLU A 1 73 ? 0.207 5.938 -18.859 1.00 88.88 73 GLU A O 1
ATOM 569 N N . GLY A 1 74 ? 1.280 4.848 -17.223 1.00 80.25 74 GLY A N 1
ATOM 570 C CA . GLY A 1 74 ? 2.623 5.272 -17.645 1.00 80.25 74 GLY A CA 1
ATOM 571 C C . GLY A 1 74 ? 3.060 4.713 -19.010 1.00 80.25 74 GLY A C 1
ATOM 572 O O . GLY A 1 74 ? 4.042 5.184 -19.581 1.00 80.25 74 GLY A O 1
ATOM 573 N N . GLY A 1 75 ? 2.337 3.712 -19.523 1.00 75.69 75 GLY A N 1
ATOM 574 C CA . GLY A 1 75 ? 2.432 3.143 -20.865 1.00 75.69 75 GLY A CA 1
ATOM 575 C C . GLY A 1 75 ? 1.685 3.933 -21.948 1.00 75.69 75 GLY A C 1
ATOM 576 O O . GLY A 1 75 ? 1.878 3.653 -23.122 1.00 75.69 75 GLY A O 1
ATOM 577 N N . GLY A 1 76 ? 0.845 4.908 -21.584 1.00 76.56 76 GLY A N 1
ATOM 578 C CA . GLY A 1 76 ? 0.097 5.747 -22.531 1.00 76.56 76 GLY A CA 1
ATOM 579 C C . GLY A 1 76 ? -1.145 5.099 -23.154 1.00 76.56 76 GLY A C 1
ATOM 580 O O . GLY A 1 76 ? -1.991 5.821 -23.680 1.00 76.56 76 GLY A O 1
ATOM 581 N N . ASP A 1 77 ? -1.293 3.778 -23.050 1.00 78.75 77 ASP A N 1
ATOM 582 C CA . ASP A 1 77 ? -2.470 3.058 -23.529 1.00 78.75 77 ASP A CA 1
ATOM 583 C C . ASP A 1 77 ? -3.611 3.076 -22.498 1.00 78.75 77 ASP A C 1
ATOM 585 O O . ASP A 1 77 ? -3.361 3.050 -21.284 1.00 78.75 77 ASP A O 1
ATOM 589 N N . PRO A 1 78 ? -4.880 3.073 -22.947 1.00 83.88 78 PRO A N 1
ATOM 590 C CA . PRO A 1 78 ? -6.003 2.883 -22.047 1.00 83.88 78 PRO A CA 1
ATOM 591 C C . PRO A 1 78 ? -5.927 1.522 -21.344 1.00 83.88 78 PRO A C 1
ATOM 593 O O . PRO A 1 78 ? -5.422 0.543 -21.893 1.00 83.88 78 PRO A O 1
ATOM 596 N N . VAL A 1 79 ? -6.433 1.464 -20.114 1.00 81.44 79 VAL A N 1
ATOM 597 C CA . VAL A 1 79 ? -6.445 0.233 -19.319 1.00 81.44 79 VAL A CA 1
ATOM 598 C C . VAL A 1 79 ? -7.515 -0.711 -19.864 1.00 81.44 79 VAL A C 1
ATOM 600 O O . VAL A 1 79 ? -8.701 -0.389 -19.810 1.00 81.44 79 VAL A O 1
ATOM 603 N N . ASP A 1 80 ? -7.094 -1.865 -20.377 1.00 87.88 80 ASP A N 1
ATOM 604 C CA . ASP A 1 80 ? -7.977 -2.983 -20.714 1.00 87.88 80 ASP A CA 1
ATOM 605 C C . ASP A 1 80 ? -7.976 -4.001 -19.569 1.00 87.88 80 ASP A C 1
ATOM 607 O O . ASP A 1 80 ? -6.922 -4.512 -19.188 1.00 87.88 80 ASP A O 1
ATOM 611 N N . ASP A 1 81 ? -9.153 -4.310 -19.024 1.00 87.56 81 ASP A N 1
ATOM 612 C CA . ASP A 1 81 ? -9.282 -5.129 -17.812 1.00 87.56 81 ASP A CA 1
ATOM 613 C C . ASP A 1 81 ? -8.733 -6.554 -18.015 1.00 87.56 81 ASP A C 1
ATOM 615 O O . ASP A 1 81 ? -8.110 -7.122 -17.114 1.00 87.56 81 ASP A O 1
ATOM 619 N N . LYS A 1 82 ? -8.866 -7.121 -19.225 1.00 89.00 82 LYS A N 1
ATOM 620 C CA . LYS A 1 82 ? -8.326 -8.454 -19.550 1.00 89.00 82 LYS A CA 1
ATOM 621 C C . LYS A 1 82 ? -6.806 -8.436 -19.627 1.00 89.00 82 LYS A C 1
ATOM 623 O O . LYS A 1 82 ? -6.146 -9.324 -19.084 1.00 89.00 82 LYS A O 1
ATOM 628 N N . GLN A 1 83 ? -6.238 -7.439 -20.299 1.00 90.44 83 GLN A N 1
ATOM 629 C CA . GLN A 1 83 ? -4.792 -7.271 -20.374 1.00 90.44 83 GLN A CA 1
ATOM 630 C C . GLN A 1 83 ? -4.190 -6.940 -19.005 1.00 90.44 83 GLN A C 1
ATOM 632 O O . GLN A 1 83 ? -3.122 -7.460 -18.677 1.00 90.44 83 GLN A O 1
ATOM 637 N N . LEU A 1 84 ? -4.887 -6.155 -18.179 1.00 92.06 84 LEU A N 1
ATOM 638 C CA . LEU A 1 84 ? -4.492 -5.873 -16.803 1.00 92.06 84 LEU A CA 1
ATOM 639 C C . LEU A 1 84 ? -4.499 -7.155 -15.963 1.00 92.06 84 LEU A C 1
ATOM 641 O O . LEU A 1 84 ? -3.495 -7.462 -15.322 1.00 92.06 84 LEU A O 1
ATOM 645 N N . ALA A 1 85 ? -5.564 -7.958 -16.024 1.00 92.50 85 ALA A N 1
ATOM 646 C CA . ALA A 1 85 ? -5.642 -9.241 -15.327 1.00 92.50 85 ALA A CA 1
ATOM 647 C C . ALA A 1 85 ? -4.514 -10.197 -15.752 1.00 92.50 85 ALA A C 1
ATOM 649 O O . ALA A 1 85 ? -3.819 -10.773 -14.907 1.00 92.50 85 ALA A O 1
ATOM 650 N N . ALA A 1 86 ? -4.231 -10.287 -17.056 1.00 92.19 86 ALA A N 1
ATOM 651 C CA . ALA A 1 86 ? -3.088 -11.036 -17.566 1.00 92.19 86 ALA A CA 1
ATOM 652 C C . ALA A 1 86 ? -1.752 -10.477 -17.037 1.00 92.19 86 ALA A C 1
ATOM 654 O O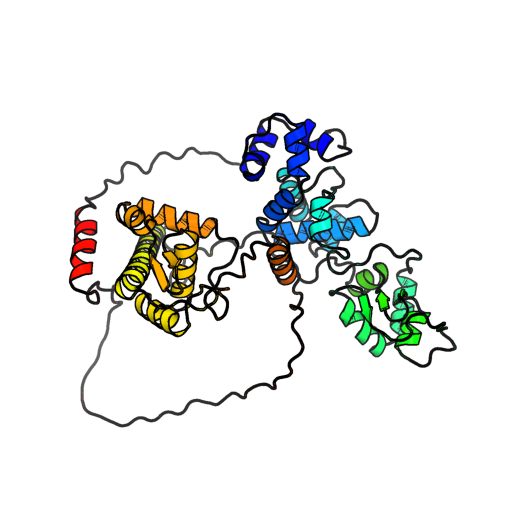 . ALA A 1 86 ? -0.920 -11.238 -16.545 1.00 92.19 86 ALA A O 1
ATOM 655 N N . ALA A 1 87 ? -1.539 -9.163 -17.048 1.00 92.00 87 ALA A N 1
ATOM 656 C CA . ALA A 1 87 ? -0.344 -8.527 -16.489 1.00 92.00 87 ALA A CA 1
ATOM 657 C C . ALA A 1 87 ? -0.191 -8.733 -14.969 1.00 92.00 87 ALA A C 1
ATOM 659 O O . ALA A 1 87 ? 0.931 -8.748 -14.453 1.00 92.00 87 ALA A O 1
ATOM 660 N N . MET A 1 88 ? -1.294 -8.931 -14.250 1.00 92.06 88 MET A N 1
ATOM 661 C CA . MET A 1 88 ? -1.310 -9.218 -12.815 1.00 92.06 88 MET A CA 1
ATOM 662 C C . MET A 1 88 ? -1.097 -10.699 -12.470 1.00 92.06 88 MET A C 1
ATOM 664 O O . MET A 1 88 ? -0.932 -11.037 -11.301 1.00 92.06 88 MET A O 1
ATOM 668 N N . GLY A 1 89 ? -1.057 -11.591 -13.466 1.00 90.06 89 GLY A N 1
ATOM 669 C CA . GLY A 1 89 ? -0.913 -13.029 -13.225 1.00 90.06 89 GLY A CA 1
ATOM 670 C C . GLY A 1 89 ? -2.221 -13.800 -13.097 1.00 90.06 89 GLY A C 1
ATOM 671 O O . GLY A 1 89 ? -2.179 -14.966 -12.720 1.00 90.06 89 GLY A O 1
ATOM 672 N N . LEU A 1 90 ? -3.351 -13.181 -13.439 1.00 89.00 90 LEU A N 1
ATOM 673 C CA . LEU A 1 90 ? -4.699 -13.719 -13.260 1.00 89.00 90 LEU A CA 1
ATOM 674 C C . LEU A 1 90 ? -5.477 -13.722 -14.588 1.00 89.00 90 LEU A C 1
ATOM 676 O O . LEU A 1 90 ? -6.538 -13.107 -14.672 1.00 89.00 90 LEU A O 1
ATOM 680 N N . PRO A 1 91 ? -4.973 -14.380 -15.651 1.00 86.38 91 PRO A N 1
ATOM 681 C CA . PRO A 1 91 ? -5.627 -14.348 -16.962 1.00 86.38 91 PRO A CA 1
ATOM 682 C C . PRO A 1 91 ? -7.071 -14.881 -16.935 1.00 86.38 91 PRO A C 1
ATOM 684 O O . PRO A 1 91 ? -7.883 -14.455 -17.752 1.00 86.38 91 PRO A O 1
ATOM 687 N N . ASP A 1 92 ? -7.395 -15.757 -15.978 1.00 89.31 92 ASP A N 1
ATOM 688 C CA . ASP A 1 92 ? -8.701 -16.414 -15.859 1.00 89.31 92 ASP A CA 1
ATOM 689 C C . ASP A 1 92 ? -9.650 -15.748 -14.836 1.00 89.31 92 ASP A C 1
ATOM 691 O O . ASP A 1 92 ? -10.800 -16.163 -14.718 1.00 89.31 92 ASP A O 1
ATOM 695 N N . ASP A 1 93 ? -9.209 -14.714 -14.102 1.00 89.88 93 ASP A N 1
ATOM 696 C CA . ASP A 1 93 ? -9.998 -14.044 -13.046 1.00 89.88 93 ASP A CA 1
ATOM 697 C C . ASP A 1 93 ? -10.059 -12.521 -13.252 1.00 89.88 93 ASP A C 1
ATOM 699 O O . ASP A 1 93 ? -9.674 -11.718 -12.401 1.00 89.88 93 ASP A O 1
ATOM 703 N N . VAL A 1 94 ? -10.565 -12.114 -14.420 1.00 92.81 94 VAL A N 1
ATOM 704 C CA . VAL A 1 94 ? -10.820 -10.698 -14.754 1.00 92.81 94 VAL A CA 1
ATOM 705 C C . VAL A 1 94 ? -11.794 -10.069 -13.753 1.00 92.81 94 VAL A C 1
ATOM 707 O O . VAL A 1 94 ? -11.606 -8.937 -13.320 1.00 92.81 94 VAL A O 1
ATOM 710 N N . ALA A 1 95 ? -12.773 -10.846 -13.280 1.00 93.00 95 ALA A N 1
ATOM 711 C CA . ALA A 1 95 ? -13.769 -10.382 -12.323 1.00 93.00 95 ALA A CA 1
ATOM 712 C C . ALA A 1 95 ? -13.156 -9.928 -10.983 1.00 93.00 95 ALA A C 1
ATOM 714 O O . ALA A 1 95 ? -13.716 -9.056 -10.318 1.00 93.00 95 ALA A O 1
ATOM 715 N N . ALA A 1 96 ? -12.028 -10.502 -10.548 1.00 92.25 96 ALA A N 1
ATOM 716 C CA . ALA A 1 96 ? -11.312 -10.015 -9.367 1.00 92.25 96 ALA A CA 1
ATOM 717 C C . ALA A 1 96 ? -10.681 -8.635 -9.566 1.00 92.25 96 ALA A C 1
ATOM 719 O O . ALA A 1 96 ? -10.667 -7.841 -8.620 1.00 92.25 96 ALA A O 1
ATOM 720 N N . VAL A 1 97 ? -10.185 -8.350 -10.770 1.00 93.56 97 VAL A N 1
ATOM 721 C CA . VAL A 1 97 ? -9.674 -7.025 -11.134 1.00 93.56 97 VAL A CA 1
ATOM 722 C C . VAL A 1 97 ? -10.832 -6.036 -11.205 1.00 93.56 97 VAL A C 1
ATOM 724 O O . VAL A 1 97 ? -10.766 -5.005 -10.542 1.00 93.56 97 VAL A O 1
ATOM 727 N N . ASP A 1 98 ? -11.928 -6.390 -11.878 1.00 93.19 98 ASP A N 1
ATOM 728 C CA . ASP A 1 98 ? -13.116 -5.535 -12.004 1.00 93.19 98 ASP A CA 1
ATOM 729 C C . ASP A 1 98 ? -13.664 -5.110 -10.635 1.00 93.19 98 ASP A C 1
ATOM 731 O O . ASP A 1 98 ? -13.852 -3.921 -10.377 1.00 93.19 98 ASP A O 1
ATOM 735 N N . ARG A 1 99 ? -13.826 -6.065 -9.704 1.00 93.94 99 ARG A N 1
ATOM 736 C CA . ARG A 1 99 ? -14.267 -5.776 -8.326 1.00 93.94 99 ARG A CA 1
ATOM 737 C C . ARG A 1 99 ? -13.330 -4.807 -7.604 1.00 93.94 99 ARG A C 1
ATOM 739 O O . ARG A 1 99 ? -13.801 -3.935 -6.875 1.00 93.94 99 ARG A O 1
ATOM 746 N N . ALA A 1 100 ? -12.019 -4.946 -7.796 1.00 94.44 100 ALA A N 1
ATOM 747 C CA . ALA A 1 100 ? -11.052 -4.044 -7.181 1.00 94.44 100 ALA A CA 1
ATOM 748 C C . ALA A 1 100 ? -11.097 -2.644 -7.805 1.00 94.44 100 ALA A C 1
ATOM 750 O O . ALA A 1 100 ? -11.066 -1.652 -7.076 1.00 94.44 100 ALA A O 1
ATOM 751 N N . LEU A 1 101 ? -11.225 -2.545 -9.132 1.00 94.75 101 LEU A N 1
ATOM 752 C CA . LEU A 1 101 ? -11.402 -1.269 -9.829 1.00 94.75 101 LEU A CA 1
ATOM 753 C C . LEU A 1 101 ? -12.681 -0.558 -9.377 1.00 94.75 101 LEU A C 1
ATOM 755 O O . LEU A 1 101 ? -12.662 0.653 -9.149 1.00 94.75 101 LEU A O 1
ATOM 759 N N . ASP A 1 102 ? -13.766 -1.299 -9.167 1.00 93.31 102 ASP A N 1
ATOM 760 C CA . ASP A 1 102 ? -15.005 -0.762 -8.608 1.00 93.31 102 ASP A CA 1
ATOM 761 C C . ASP A 1 102 ? -14.821 -0.254 -7.177 1.00 93.31 102 ASP A C 1
ATOM 763 O O . ASP A 1 102 ? -15.286 0.842 -6.862 1.00 93.31 102 ASP A O 1
ATOM 767 N N . GLY A 1 103 ? -14.072 -0.970 -6.334 1.00 94.06 103 GLY A N 1
ATOM 768 C CA . GLY A 1 103 ? -13.674 -0.485 -5.010 1.00 94.06 103 GLY A CA 1
ATOM 769 C C . GLY A 1 103 ? -12.896 0.837 -5.076 1.00 94.06 103 GLY A C 1
ATOM 770 O O . GLY A 1 103 ? -13.202 1.786 -4.350 1.00 94.06 103 GLY A O 1
ATOM 771 N N . LEU A 1 104 ? -11.938 0.959 -6.002 1.00 95.50 104 LEU A N 1
ATOM 772 C CA . LEU A 1 104 ? -11.182 2.202 -6.213 1.00 95.50 104 LEU A CA 1
ATOM 773 C C . LEU A 1 104 ? -12.080 3.356 -6.697 1.00 95.50 104 LEU A C 1
ATOM 775 O O . LEU A 1 104 ? -11.905 4.495 -6.251 1.00 95.50 104 LEU A O 1
ATOM 779 N N . ARG A 1 105 ? -13.063 3.081 -7.565 1.00 93.94 105 ARG A N 1
ATOM 780 C CA . ARG A 1 105 ? -14.068 4.064 -8.015 1.00 93.94 105 ARG A CA 1
ATOM 781 C C . ARG A 1 105 ? -14.985 4.502 -6.873 1.00 93.94 105 ARG A C 1
ATOM 783 O O . ARG A 1 105 ? -15.212 5.699 -6.703 1.00 93.94 105 ARG A O 1
ATOM 790 N N . GLN A 1 106 ? -15.456 3.566 -6.047 1.00 93.38 106 GLN A N 1
ATOM 791 C CA . GLN A 1 106 ? -16.288 3.852 -4.868 1.00 93.38 106 GLN A CA 1
ATOM 792 C C . GLN A 1 106 ? -15.567 4.724 -3.835 1.00 93.38 106 GLN A C 1
ATOM 794 O O . GLN A 1 106 ? -16.210 5.505 -3.140 1.00 93.38 106 GLN A O 1
ATOM 799 N N . LEU A 1 107 ? -14.238 4.622 -3.750 1.00 94.56 107 LEU A N 1
ATOM 800 C CA . LEU A 1 107 ? -13.400 5.460 -2.889 1.00 94.56 107 LEU A CA 1
ATOM 801 C C . LEU A 1 107 ? -13.019 6.809 -3.519 1.00 94.56 107 LEU A C 1
ATOM 803 O O . LEU A 1 107 ? -12.338 7.602 -2.866 1.00 94.56 107 LEU A O 1
ATOM 807 N N . GLY A 1 108 ? -13.414 7.074 -4.770 1.00 93.75 108 GLY A N 1
ATOM 808 C CA . GLY A 1 108 ? -13.024 8.274 -5.515 1.00 93.75 108 GLY A CA 1
ATOM 809 C C . GLY A 1 108 ? -11.528 8.333 -5.848 1.00 93.75 108 GLY A C 1
ATOM 810 O O . GLY A 1 108 ? -10.984 9.416 -6.047 1.00 93.75 108 GLY A O 1
ATOM 811 N N . LEU A 1 109 ? -10.845 7.182 -5.865 1.00 95.31 109 LEU A N 1
ATOM 812 C CA . LEU A 1 109 ? -9.430 7.054 -6.237 1.00 95.31 109 LEU A CA 1
ATOM 813 C C . LEU A 1 109 ? -9.241 6.805 -7.736 1.00 95.31 109 LEU A C 1
ATOM 815 O O . LEU A 1 109 ? -8.167 7.083 -8.273 1.00 95.31 109 LEU A O 1
ATOM 819 N N . ALA A 1 110 ? -10.288 6.316 -8.397 1.00 94.44 110 ALA A N 1
ATOM 820 C CA . ALA A 1 110 ? -10.336 6.075 -9.828 1.00 94.44 110 ALA A CA 1
ATOM 821 C C . ALA A 1 110 ? -11.663 6.559 -10.436 1.00 94.44 110 ALA A C 1
ATOM 823 O O . ALA A 1 110 ? -12.652 6.744 -9.728 1.00 94.44 110 ALA A O 1
ATOM 824 N N . TRP A 1 111 ? -11.697 6.757 -11.750 1.00 92.56 111 TRP A N 1
ATOM 825 C CA . TRP A 1 111 ? -12.888 7.157 -12.503 1.00 92.56 111 TRP A CA 1
ATOM 826 C C . TRP A 1 111 ? -12.832 6.625 -13.940 1.00 92.56 111 TRP A C 1
ATOM 828 O O . TRP A 1 111 ? -11.785 6.185 -14.401 1.00 92.56 111 TRP A O 1
ATOM 838 N N . GLY A 1 112 ? -13.958 6.667 -14.653 1.00 88.81 112 GLY A N 1
ATOM 839 C CA . GLY A 1 112 ? -14.009 6.332 -16.078 1.00 88.81 112 GLY A CA 1
ATOM 840 C C . GLY A 1 112 ? -14.040 4.834 -16.416 1.00 88.81 112 GLY A C 1
ATOM 841 O O . GLY A 1 112 ? -13.894 3.950 -15.561 1.00 88.81 112 GLY A O 1
ATOM 842 N N . SER A 1 113 ? -14.285 4.590 -17.704 1.00 86.69 113 SER A N 1
ATOM 843 C CA . SER A 1 113 ? -14.220 3.295 -18.383 1.00 86.69 113 SER A CA 1
ATOM 844 C C . SER A 1 113 ? -13.721 3.554 -19.812 1.00 86.69 113 SER A C 1
ATOM 846 O O . SER A 1 113 ? -14.514 4.022 -20.633 1.00 86.69 113 SER A O 1
ATOM 848 N N . PRO A 1 114 ? -12.438 3.313 -20.128 1.00 87.00 114 PRO A N 1
ATOM 849 C CA . PRO A 1 114 ? -11.422 2.628 -19.319 1.00 87.00 114 PRO A CA 1
ATOM 850 C C . PRO A 1 114 ? -11.050 3.383 -18.034 1.00 87.00 114 PRO A C 1
ATOM 852 O O . PRO A 1 114 ? -11.286 4.586 -17.911 1.00 87.00 114 PRO A O 1
ATOM 855 N N . VAL A 1 115 ? -10.556 2.647 -17.037 1.00 91.12 115 VAL A N 1
ATOM 856 C CA . VAL A 1 115 ? -10.298 3.197 -15.700 1.00 91.12 115 VAL A CA 1
ATOM 857 C C . VAL A 1 115 ? -9.091 4.132 -15.698 1.00 91.12 115 VAL A C 1
ATOM 859 O O . VAL A 1 115 ? -8.057 3.833 -16.292 1.00 91.12 115 VAL A O 1
ATOM 862 N N . HIS A 1 116 ? -9.220 5.236 -14.968 1.00 91.56 116 HIS A N 1
ATOM 863 C CA . HIS A 1 116 ? -8.161 6.203 -14.732 1.00 91.56 116 HIS A CA 1
ATOM 864 C C . HIS A 1 116 ? -7.984 6.473 -13.250 1.00 91.56 116 HIS A C 1
ATOM 866 O O . HIS A 1 116 ? -8.964 6.718 -12.543 1.00 91.56 116 HIS A O 1
ATOM 872 N N . LEU A 1 117 ? -6.741 6.486 -12.772 1.00 93.81 117 LEU A N 1
ATOM 873 C CA . LEU A 1 117 ? -6.465 6.945 -11.412 1.00 93.81 117 LEU A CA 1
ATOM 874 C C . LEU A 1 117 ? -6.547 8.466 -11.332 1.00 93.81 117 LEU A C 1
ATOM 876 O O . LEU A 1 117 ? -6.279 9.196 -12.289 1.00 93.81 117 LEU A O 1
ATOM 880 N N . THR A 1 118 ? -6.876 8.981 -10.149 1.00 93.88 118 THR A N 1
ATOM 881 C CA . THR A 1 118 ? -6.685 10.409 -9.893 1.00 93.88 118 THR A CA 1
ATOM 882 C C . THR A 1 118 ? -5.195 10.748 -9.923 1.00 93.88 118 THR A C 1
ATOM 884 O O . THR A 1 118 ? -4.338 9.931 -9.575 1.00 93.88 118 THR A O 1
ATOM 887 N N . GLN A 1 119 ? -4.865 11.988 -10.292 1.00 91.75 119 GLN A N 1
ATOM 888 C CA . GLN A 1 119 ? -3.476 12.455 -10.306 1.00 91.75 119 GLN A CA 1
ATOM 889 C C . GLN A 1 119 ? -2.796 12.255 -8.943 1.00 91.75 119 GLN A C 1
ATOM 891 O O . GLN A 1 119 ? -1.648 11.816 -8.884 1.00 91.75 119 GLN A O 1
ATOM 896 N N . ALA A 1 120 ? -3.514 12.539 -7.851 1.00 91.31 120 ALA A N 1
ATOM 897 C CA . ALA A 1 120 ? -3.016 12.348 -6.495 1.00 91.31 120 ALA A CA 1
ATOM 898 C C . ALA A 1 120 ? -2.754 10.867 -6.175 1.00 91.31 120 ALA A C 1
ATOM 900 O O . ALA A 1 120 ? -1.731 10.564 -5.558 1.00 91.31 120 ALA A O 1
ATOM 901 N N . ALA A 1 121 ? -3.633 9.954 -6.611 1.00 93.44 121 ALA A N 1
ATOM 902 C CA . ALA A 1 121 ? -3.477 8.521 -6.368 1.00 93.44 121 ALA A CA 1
ATOM 903 C C . ALA A 1 121 ? -2.298 7.957 -7.164 1.00 93.44 121 ALA A C 1
ATOM 905 O O . ALA A 1 121 ? -1.449 7.272 -6.601 1.00 93.44 121 ALA A O 1
ATOM 906 N N . ARG A 1 122 ? -2.171 8.327 -8.444 1.00 92.94 122 ARG A N 1
ATOM 907 C CA . ARG A 1 122 ? -1.023 7.933 -9.270 1.00 92.94 122 ARG A CA 1
ATOM 908 C C . ARG A 1 122 ? 0.297 8.444 -8.692 1.00 92.94 122 ARG A C 1
ATOM 910 O O . ARG A 1 122 ? 1.251 7.683 -8.574 1.00 92.94 122 ARG A O 1
ATOM 917 N N . ALA A 1 123 ? 0.340 9.709 -8.271 1.00 91.00 123 ALA A N 1
ATOM 918 C CA . ALA A 1 123 ? 1.535 10.321 -7.691 1.00 91.00 123 ALA A CA 1
ATOM 919 C C . ALA A 1 123 ? 1.962 9.699 -6.347 1.00 91.00 123 ALA A C 1
ATOM 921 O O . ALA A 1 123 ? 3.104 9.887 -5.923 1.00 91.00 123 ALA A O 1
ATOM 922 N N . ALA A 1 124 ? 1.077 8.974 -5.655 1.00 90.69 124 ALA A N 1
ATOM 923 C CA . ALA A 1 124 ? 1.428 8.262 -4.428 1.00 90.69 124 ALA A CA 1
ATOM 924 C C . ALA A 1 124 ? 2.386 7.083 -4.682 1.00 90.69 124 ALA A C 1
ATOM 926 O O . ALA A 1 124 ? 3.182 6.755 -3.804 1.00 90.69 124 ALA A O 1
ATOM 927 N N . PHE A 1 125 ? 2.372 6.504 -5.888 1.00 90.44 125 PHE A N 1
ATOM 928 C CA . PHE A 1 125 ? 3.268 5.413 -6.290 1.00 90.44 125 PHE A CA 1
ATOM 929 C C . PHE A 1 125 ? 4.638 5.890 -6.807 1.00 90.44 125 PHE A C 1
ATOM 931 O O . PHE A 1 125 ? 5.471 5.068 -7.188 1.00 90.44 125 PHE A O 1
ATOM 938 N N . GLY A 1 126 ? 4.894 7.202 -6.780 1.00 89.12 126 GLY A N 1
ATOM 939 C CA . GLY A 1 126 ? 6.150 7.801 -7.227 1.00 89.12 126 GLY A CA 1
ATOM 940 C C . GLY A 1 126 ? 6.283 7.886 -8.749 1.00 89.12 126 GLY A C 1
ATOM 941 O O . GLY A 1 126 ? 5.318 7.724 -9.490 1.00 89.12 126 GLY A O 1
ATOM 942 N N . GLU A 1 127 ? 7.500 8.179 -9.208 1.00 88.06 127 GLU A N 1
ATOM 943 C CA . GLU A 1 127 ? 7.812 8.385 -10.630 1.00 88.06 127 GLU A CA 1
ATOM 944 C C . GLU A 1 127 ? 7.787 7.085 -11.448 1.00 88.06 127 GLU A C 1
ATOM 946 O O . GLU A 1 127 ? 7.461 7.093 -12.634 1.00 88.06 127 GLU A O 1
ATOM 951 N N . HIS A 1 128 ? 8.099 5.956 -10.807 1.00 90.88 128 HIS A N 1
ATOM 952 C CA . HIS A 1 128 ? 8.196 4.650 -11.456 1.00 90.88 128 HIS A CA 1
ATOM 953 C C . HIS A 1 128 ? 7.290 3.619 -10.766 1.00 90.88 128 HIS A C 1
ATOM 955 O O . HIS A 1 128 ? 7.796 2.737 -10.058 1.00 90.88 128 HIS A O 1
ATOM 961 N N . PRO A 1 129 ? 5.954 3.708 -10.929 1.00 90.94 129 PRO A N 1
ATOM 962 C CA . PRO A 1 129 ? 5.031 2.744 -10.338 1.00 90.94 129 PRO A CA 1
ATOM 963 C C . PRO A 1 129 ? 5.398 1.310 -10.742 1.00 90.94 129 PRO A C 1
ATOM 965 O O . PRO A 1 129 ? 5.635 1.018 -11.916 1.00 90.94 129 PRO A O 1
ATOM 968 N N . GLY A 1 130 ? 5.506 0.412 -9.759 1.00 88.12 130 GLY A N 1
ATOM 969 C CA . GLY A 1 130 ? 5.922 -0.976 -9.994 1.00 88.12 130 GLY A CA 1
ATOM 970 C C . GLY A 1 130 ?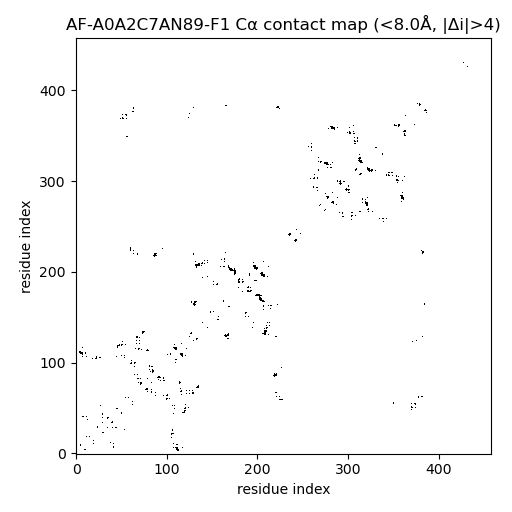 7.345 -1.122 -10.554 1.00 88.12 130 GLY A C 1
ATOM 971 O O . GLY A 1 130 ? 7.648 -2.134 -11.188 1.00 88.12 130 GLY A O 1
ATOM 972 N N . GLY A 1 131 ? 8.211 -0.115 -10.387 1.00 90.19 131 GLY A N 1
ATOM 973 C CA . GLY A 1 131 ? 9.584 -0.120 -10.902 1.00 90.19 131 GLY A CA 1
ATOM 974 C C . GLY A 1 131 ? 9.682 0.017 -12.423 1.00 90.19 131 GLY A C 1
ATOM 975 O O . GLY A 1 131 ? 10.678 -0.391 -13.013 1.00 90.19 131 GLY A O 1
ATOM 976 N N . LEU A 1 132 ? 8.633 0.516 -13.080 1.00 92.88 132 LEU A N 1
ATOM 977 C CA . LEU A 1 132 ? 8.611 0.704 -14.528 1.00 92.88 132 LEU A CA 1
ATOM 978 C C . LEU A 1 132 ? 8.819 2.170 -14.882 1.00 92.88 132 LEU A C 1
ATOM 980 O O . LEU A 1 132 ? 8.155 3.053 -14.345 1.00 92.88 132 LEU A O 1
ATOM 984 N N . ALA A 1 133 ? 9.717 2.412 -15.833 1.00 92.31 133 ALA A N 1
ATOM 985 C CA . ALA A 1 133 ? 9.833 3.709 -16.474 1.00 92.31 133 ALA A CA 1
ATOM 986 C C . ALA A 1 133 ? 8.575 4.027 -17.308 1.00 92.31 133 ALA A C 1
ATOM 988 O O . ALA A 1 133 ? 7.764 3.143 -17.626 1.00 92.31 133 ALA A O 1
ATOM 989 N N . ALA A 1 134 ? 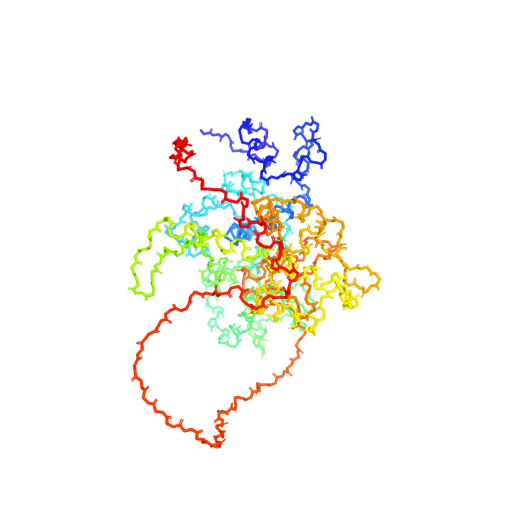8.441 5.296 -17.696 1.00 90.00 134 ALA A N 1
ATOM 990 C CA . ALA A 1 134 ? 7.527 5.690 -18.763 1.00 90.00 134 ALA A CA 1
ATOM 991 C C . ALA A 1 134 ? 7.936 5.042 -20.100 1.00 90.00 134 ALA A C 1
ATOM 993 O O . ALA A 1 134 ? 9.054 4.531 -20.238 1.00 90.00 134 ALA A O 1
ATOM 994 N N . VAL A 1 135 ? 7.028 5.067 -21.081 1.00 90.31 135 VAL A N 1
ATOM 995 C CA . VAL A 1 135 ? 7.331 4.622 -22.453 1.00 90.31 135 VAL A CA 1
ATOM 996 C C . VAL A 1 135 ? 8.586 5.314 -22.960 1.00 90.31 135 VAL A C 1
ATOM 998 O O . VAL A 1 135 ? 8.757 6.528 -22.820 1.00 90.31 135 VAL A O 1
ATOM 1001 N N . SER A 1 136 ? 9.477 4.525 -23.550 1.00 89.38 136 SER A N 1
ATOM 1002 C CA . SER A 1 136 ? 10.696 5.066 -24.119 1.00 89.38 136 SER A CA 1
ATOM 1003 C C . SER A 1 136 ? 10.380 5.957 -25.328 1.00 89.38 136 SER A C 1
ATOM 1005 O O . SER A 1 136 ? 9.541 5.581 -26.142 1.00 89.38 136 SER A O 1
ATOM 1007 N N . PRO A 1 137 ? 11.100 7.074 -25.555 1.00 87.44 137 PRO A N 1
ATOM 1008 C CA . PRO A 1 137 ? 10.942 7.874 -26.776 1.00 87.44 137 PRO A CA 1
ATOM 1009 C C . PRO A 1 137 ? 11.204 7.093 -28.073 1.00 87.44 137 PRO A C 1
ATOM 1011 O O . PRO A 1 137 ? 10.820 7.522 -29.156 1.00 87.44 137 PRO A O 1
ATOM 1014 N N . THR A 1 138 ? 11.906 5.961 -27.983 1.00 88.44 138 THR A N 1
ATOM 1015 C CA . THR A 1 138 ? 12.201 5.095 -29.131 1.00 88.44 138 THR A CA 1
ATOM 1016 C C . THR A 1 138 ? 12.023 3.640 -28.696 1.00 88.44 138 THR A C 1
ATOM 1018 O O . THR A 1 138 ? 13.018 2.978 -28.407 1.00 88.44 138 THR A O 1
ATOM 1021 N N . PRO A 1 139 ? 10.788 3.147 -28.546 1.00 90.12 139 PRO A N 1
ATOM 1022 C CA . PRO A 1 139 ? 10.539 1.831 -27.968 1.00 90.12 139 PRO A CA 1
ATOM 1023 C C . PRO A 1 139 ? 11.189 0.732 -28.819 1.00 90.12 139 PRO A C 1
ATOM 1025 O O . PRO A 1 139 ? 11.102 0.740 -30.048 1.00 90.12 139 PRO A O 1
ATOM 1028 N N . LEU A 1 140 ? 11.870 -0.210 -28.163 1.00 93.44 140 LEU A N 1
ATOM 1029 C CA . LEU A 1 140 ? 12.470 -1.359 -28.842 1.00 93.44 140 LEU A CA 1
ATOM 1030 C C . LEU A 1 140 ? 11.396 -2.404 -29.154 1.00 93.44 140 LEU A C 1
ATOM 1032 O O . LEU A 1 140 ? 10.585 -2.751 -28.296 1.00 93.44 140 LEU A O 1
ATOM 1036 N N . ALA A 1 141 ? 11.425 -2.951 -30.370 1.00 94.69 141 ALA A N 1
ATOM 1037 C CA . ALA A 1 141 ? 10.543 -4.049 -30.742 1.00 94.69 141 ALA A CA 1
ATOM 1038 C C . ALA A 1 141 ? 10.908 -5.333 -29.963 1.00 94.69 141 ALA A C 1
ATOM 1040 O O . ALA A 1 141 ? 12.097 -5.597 -29.756 1.00 94.69 141 ALA A O 1
ATOM 1041 N N . PRO A 1 142 ? 9.931 -6.186 -29.592 1.00 94.06 142 PRO A N 1
ATOM 1042 C CA . PRO A 1 142 ? 10.192 -7.403 -28.818 1.00 94.06 142 PRO A CA 1
ATOM 1043 C C . PRO A 1 142 ? 11.263 -8.322 -29.424 1.00 94.06 142 PRO A C 1
ATOM 1045 O O . PRO A 1 142 ? 12.143 -8.789 -28.708 1.00 94.06 142 PRO A O 1
ATOM 1048 N N . ALA A 1 143 ? 11.243 -8.518 -30.747 1.00 95.06 143 ALA A N 1
ATOM 1049 C CA . ALA A 1 143 ? 12.231 -9.345 -31.444 1.00 95.06 143 ALA A CA 1
ATOM 1050 C C . ALA A 1 143 ? 13.659 -8.782 -31.327 1.00 95.06 143 ALA A C 1
ATOM 1052 O O . ALA A 1 143 ? 14.611 -9.536 -31.137 1.00 95.06 143 ALA A O 1
ATOM 1053 N N . THR A 1 144 ? 13.803 -7.454 -31.382 1.00 95.31 144 THR A N 1
ATOM 1054 C CA . THR A 1 144 ? 15.090 -6.770 -31.202 1.00 95.31 144 THR A CA 1
ATOM 1055 C C . THR A 1 144 ? 15.592 -6.909 -29.770 1.00 95.31 144 THR A C 1
ATOM 1057 O O . THR A 1 144 ? 16.786 -7.098 -29.564 1.00 95.31 144 THR A O 1
ATOM 1060 N N . ILE A 1 145 ? 14.696 -6.860 -28.778 1.00 96.06 145 ILE A N 1
ATOM 1061 C CA . ILE A 1 145 ? 15.061 -7.093 -27.375 1.00 96.06 145 ILE A CA 1
ATOM 1062 C C . ILE A 1 145 ? 15.582 -8.525 -27.205 1.00 96.06 145 ILE A C 1
ATOM 1064 O O . ILE A 1 145 ? 16.626 -8.718 -26.591 1.00 96.06 145 ILE A O 1
ATOM 1068 N N . ASP A 1 146 ? 14.916 -9.526 -27.782 1.00 95.81 146 ASP A N 1
ATOM 1069 C CA . ASP A 1 146 ? 15.348 -10.927 -27.678 1.00 95.81 146 ASP A CA 1
ATOM 1070 C C . ASP A 1 146 ? 16.683 -11.199 -28.379 1.00 95.81 146 ASP A C 1
ATOM 1072 O O . ASP A 1 146 ? 17.503 -11.988 -27.907 1.00 95.81 146 ASP A O 1
ATOM 1076 N N . GLU A 1 147 ? 16.910 -10.572 -29.531 1.00 95.81 147 GLU A N 1
ATOM 1077 C CA . GLU A 1 147 ? 18.197 -10.609 -30.221 1.00 95.81 147 GLU A CA 1
ATOM 1078 C C . GLU A 1 147 ? 19.297 -9.963 -29.380 1.00 95.81 147 GLU A C 1
ATOM 1080 O O . GLU A 1 147 ? 20.333 -10.586 -29.144 1.00 95.81 147 GLU A O 1
ATOM 1085 N N . ALA A 1 148 ? 19.038 -8.766 -28.857 1.00 94.31 148 ALA A N 1
ATOM 1086 C CA . ALA A 1 148 ? 19.966 -8.060 -27.993 1.00 94.31 148 ALA A CA 1
ATOM 1087 C C . ALA A 1 148 ? 20.308 -8.889 -26.749 1.00 94.31 148 ALA A C 1
ATOM 1089 O O . ALA A 1 148 ? 21.482 -9.063 -26.442 1.00 94.31 148 ALA A O 1
ATOM 1090 N N . LEU A 1 149 ? 19.310 -9.469 -26.072 1.00 95.50 149 LEU A N 1
ATOM 1091 C CA . LEU A 1 149 ? 19.508 -10.313 -24.888 1.00 95.50 149 LEU A CA 1
ATOM 1092 C C . LEU A 1 149 ? 20.378 -11.541 -25.181 1.00 95.50 149 LEU A C 1
ATOM 1094 O O . LEU A 1 149 ? 21.214 -11.900 -24.352 1.00 95.50 149 LEU A O 1
ATOM 1098 N N . ARG A 1 150 ? 20.232 -12.157 -26.362 1.00 94.75 150 ARG A N 1
ATOM 1099 C CA . ARG A 1 150 ? 21.126 -13.239 -26.807 1.00 94.75 150 ARG A CA 1
ATOM 1100 C C . ARG A 1 150 ? 22.550 -12.739 -27.045 1.00 94.75 150 ARG A C 1
ATOM 1102 O O . ARG A 1 150 ? 23.489 -13.442 -26.693 1.00 94.75 150 ARG A O 1
ATOM 1109 N N . ALA A 1 151 ? 22.709 -11.539 -27.601 1.00 92.25 151 ALA A N 1
ATOM 1110 C CA . ALA A 1 151 ? 24.015 -10.953 -27.889 1.00 92.25 151 ALA A CA 1
ATOM 1111 C C . ALA A 1 151 ? 24.795 -10.542 -26.623 1.00 92.25 151 ALA A C 1
ATOM 1113 O O . ALA A 1 151 ? 25.999 -10.772 -26.563 1.00 92.25 151 ALA A O 1
ATOM 1114 N N . VAL A 1 152 ? 24.143 -9.968 -25.601 1.00 92.69 152 VAL A N 1
ATOM 1115 C CA . VAL A 1 152 ? 24.813 -9.616 -24.324 1.00 92.69 152 VAL A CA 1
ATOM 1116 C C . VAL A 1 152 ? 25.071 -10.811 -23.398 1.00 92.69 152 VAL A C 1
ATOM 1118 O O . VAL A 1 152 ? 25.890 -10.704 -22.480 1.00 92.69 152 VAL A O 1
ATOM 1121 N N . GLY A 1 153 ? 24.380 -11.933 -23.608 1.00 93.56 153 GLY A N 1
ATOM 1122 C CA . GLY A 1 153 ? 24.558 -13.158 -22.829 1.00 93.56 153 GLY A CA 1
ATOM 1123 C C . GLY A 1 153 ? 24.191 -13.028 -21.343 1.00 93.56 153 GLY A C 1
ATOM 1124 O O . GLY A 1 153 ? 23.535 -12.080 -20.900 1.00 93.56 153 GLY A O 1
ATOM 1125 N N . GLU A 1 154 ? 24.624 -14.009 -20.545 1.00 93.50 154 GLU A N 1
ATOM 1126 C CA . GLU A 1 154 ? 24.248 -14.123 -19.127 1.00 93.50 154 GLU A CA 1
ATOM 1127 C C . GLU A 1 154 ? 24.755 -12.961 -18.269 1.00 93.50 154 GLU A C 1
ATOM 1129 O O . GLU A 1 154 ? 24.049 -12.511 -17.370 1.00 93.50 154 GLU A O 1
ATOM 1134 N N . ALA A 1 155 ? 25.943 -12.427 -18.562 1.00 91.31 155 ALA A N 1
ATOM 1135 C CA . ALA A 1 155 ? 26.504 -11.312 -17.804 1.00 91.31 155 ALA A CA 1
ATOM 1136 C C . ALA A 1 155 ? 25.641 -10.044 -17.930 1.00 91.31 155 ALA A C 1
ATOM 1138 O O . ALA A 1 155 ? 25.372 -9.375 -16.931 1.00 91.31 155 ALA A O 1
ATOM 1139 N N . GLY A 1 156 ? 25.164 -9.725 -19.140 1.00 91.75 156 GLY A N 1
ATOM 1140 C CA . GLY A 1 156 ? 24.269 -8.585 -19.348 1.00 91.75 156 GLY A CA 1
ATOM 1141 C C . GLY A 1 156 ? 22.885 -8.819 -18.750 1.00 91.75 156 GLY A C 1
ATOM 1142 O O . GLY A 1 156 ? 22.340 -7.924 -18.103 1.00 91.75 156 GLY A O 1
ATOM 1143 N N . ARG A 1 157 ? 22.349 -10.042 -18.869 1.00 94.44 157 ARG A N 1
ATOM 1144 C CA . ARG A 1 157 ? 21.105 -10.444 -18.189 1.00 94.44 157 ARG A CA 1
ATOM 1145 C C . ARG A 1 157 ? 21.212 -10.251 -16.669 1.00 94.44 157 ARG A C 1
ATOM 1147 O O . ARG A 1 157 ? 20.326 -9.635 -16.081 1.00 94.44 157 ARG A O 1
ATOM 1154 N N . ALA A 1 158 ? 22.354 -10.665 -16.116 1.00 92.81 158 ALA A N 1
ATOM 1155 C CA . ALA A 1 158 ? 22.899 -10.383 -14.790 1.00 92.81 158 ALA A CA 1
ATOM 1156 C C . ALA A 1 158 ? 22.572 -8.977 -14.269 1.00 92.81 158 ALA A C 1
ATOM 1158 O O . ALA A 1 158 ? 21.969 -8.770 -13.214 1.00 92.81 158 ALA A O 1
ATOM 1159 N N . VAL A 1 159 ? 23.018 -7.991 -15.046 1.00 92.88 159 VAL A N 1
ATOM 1160 C CA . VAL A 1 159 ? 22.879 -6.566 -14.733 1.00 92.88 159 VAL A CA 1
ATOM 1161 C C . VAL A 1 159 ? 21.420 -6.132 -14.815 1.00 92.88 159 VAL A C 1
ATOM 1163 O O . VAL A 1 159 ? 20.928 -5.478 -13.896 1.00 92.88 159 VAL A O 1
ATOM 1166 N N . LEU A 1 160 ? 20.720 -6.517 -15.885 1.00 95.25 160 LEU A N 1
ATOM 1167 C CA . LEU A 1 160 ? 19.330 -6.122 -16.106 1.00 95.25 160 LEU A CA 1
ATOM 1168 C C . LEU A 1 160 ? 18.418 -6.632 -14.984 1.00 95.25 160 LEU A C 1
ATOM 1170 O O . LEU A 1 160 ? 17.619 -5.858 -14.466 1.00 95.25 160 LEU A O 1
ATOM 1174 N N . ASP A 1 161 ? 18.579 -7.882 -14.539 1.00 92.56 161 ASP A N 1
ATOM 1175 C CA . ASP A 1 161 ? 17.748 -8.486 -13.486 1.00 92.56 161 ASP A CA 1
ATOM 1176 C C . ASP A 1 161 ? 17.803 -7.740 -12.147 1.00 92.56 161 ASP A C 1
ATOM 1178 O O . ASP A 1 161 ? 16.831 -7.763 -11.389 1.00 92.56 161 ASP A O 1
ATOM 1182 N N . ARG A 1 162 ? 18.890 -7.008 -11.876 1.00 91.00 162 ARG A N 1
ATOM 1183 C CA . ARG A 1 162 ? 19.002 -6.145 -10.689 1.00 91.00 162 ARG A CA 1
ATOM 1184 C C . ARG A 1 162 ? 18.069 -4.933 -10.752 1.00 91.00 162 ARG A C 1
ATOM 1186 O O . ARG A 1 162 ? 17.659 -4.441 -9.705 1.00 91.00 162 ARG A O 1
ATOM 1193 N N . LEU A 1 163 ? 17.747 -4.466 -11.958 1.00 93.25 163 LEU A N 1
ATOM 1194 C CA . LEU A 1 163 ? 16.898 -3.299 -12.214 1.00 93.25 163 LEU A CA 1
ATOM 1195 C C . LEU A 1 163 ? 15.449 -3.688 -12.534 1.00 93.25 163 LEU A C 1
ATOM 1197 O O . LEU A 1 163 ? 14.556 -2.863 -12.380 1.00 93.25 163 LEU A O 1
ATOM 1201 N N . VAL A 1 164 ? 15.192 -4.941 -12.940 1.00 93.56 164 VAL A N 1
ATOM 1202 C CA . VAL A 1 164 ? 13.881 -5.376 -13.455 1.00 93.56 164 VAL A CA 1
ATOM 1203 C C . VAL A 1 164 ? 12.725 -5.049 -12.519 1.00 93.56 164 VAL A C 1
ATOM 1205 O O . VAL A 1 164 ? 11.699 -4.640 -13.034 1.00 93.56 164 VAL A O 1
ATOM 1208 N N . TRP A 1 165 ? 12.844 -5.234 -11.200 1.00 89.31 165 TRP A N 1
ATOM 1209 C CA . TRP A 1 165 ? 11.750 -5.012 -10.228 1.00 89.31 165 TRP A CA 1
ATOM 1210 C C . TRP A 1 165 ? 12.003 -3.860 -9.244 1.00 89.31 165 TRP A C 1
ATOM 1212 O O . TRP A 1 165 ? 11.132 -3.547 -8.428 1.00 89.31 165 TRP A O 1
ATOM 1222 N N . GLY A 1 166 ? 13.199 -3.273 -9.286 1.00 84.44 166 GLY A N 1
ATOM 1223 C CA . GLY A 1 166 ? 13.580 -2.129 -8.461 1.00 84.44 166 GLY A CA 1
ATOM 1224 C C . GLY A 1 166 ? 13.262 -0.805 -9.155 1.00 84.44 166 GLY A C 1
ATOM 1225 O O . GLY A 1 166 ? 12.517 -0.783 -10.135 1.00 84.44 166 GLY A O 1
ATOM 1226 N N . PRO A 1 167 ? 13.831 0.314 -8.679 1.00 87.25 167 PRO A N 1
ATOM 1227 C CA . PRO A 1 167 ? 13.909 1.517 -9.491 1.00 87.25 167 PRO A CA 1
ATOM 1228 C C . PRO A 1 167 ? 14.543 1.164 -10.848 1.00 87.25 167 PRO A C 1
ATOM 1230 O O . PRO A 1 167 ? 15.572 0.484 -10.869 1.00 87.25 167 PRO A O 1
ATOM 1233 N N . PRO A 1 168 ? 13.973 1.614 -11.978 1.00 92.12 168 PRO A N 1
ATOM 1234 C CA . PRO A 1 168 ? 14.531 1.343 -13.298 1.00 92.12 168 PRO A CA 1
ATOM 1235 C C . PRO A 1 168 ? 15.844 2.102 -13.536 1.00 92.12 168 PRO A C 1
ATOM 1237 O O . PRO A 1 168 ? 16.399 2.016 -14.623 1.00 92.12 168 PRO A O 1
ATOM 1240 N N . THR A 1 169 ? 16.345 2.862 -12.563 1.00 93.56 169 THR A N 1
ATOM 1241 C CA . THR A 1 169 ? 17.576 3.641 -12.661 1.00 93.56 169 THR A CA 1
ATOM 1242 C C . THR A 1 169 ? 18.749 2.934 -11.986 1.00 93.56 169 THR A C 1
ATOM 1244 O O . THR A 1 169 ? 18.614 2.300 -10.940 1.00 93.56 169 THR A O 1
ATOM 1247 N N . GLY A 1 170 ? 19.928 3.053 -12.589 1.00 90.00 170 GLY A N 1
ATOM 1248 C CA . GLY A 1 170 ? 21.189 2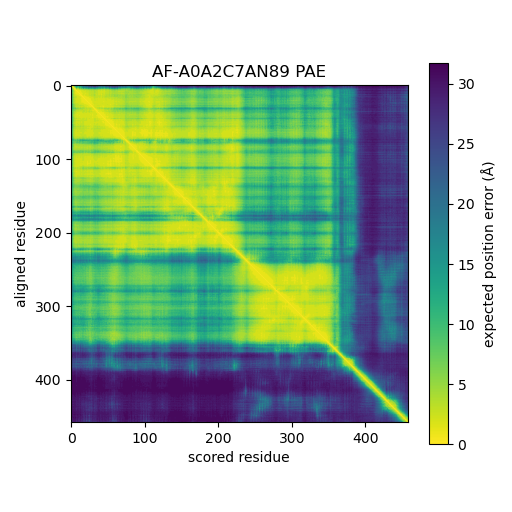.547 -12.055 1.00 90.00 170 GLY A CA 1
ATOM 1249 C C . GLY A 1 170 ? 22.313 3.560 -12.245 1.00 90.00 170 GLY A C 1
ATOM 1250 O O . GLY A 1 170 ? 22.250 4.406 -13.136 1.00 90.00 170 GLY A O 1
ATOM 1251 N N . THR A 1 171 ? 23.350 3.478 -11.415 1.00 90.44 171 THR A N 1
ATOM 1252 C CA . THR A 1 171 ? 24.533 4.340 -11.516 1.00 90.44 171 THR A CA 1
ATOM 1253 C C . THR A 1 171 ? 25.655 3.633 -12.270 1.00 90.44 171 THR A C 1
ATOM 1255 O O . THR A 1 171 ? 25.991 2.483 -11.987 1.00 90.44 171 THR A O 1
ATOM 1258 N N . VAL A 1 172 ? 26.244 4.317 -13.248 1.00 88.31 172 VAL A N 1
ATOM 1259 C CA . VAL A 1 172 ? 27.413 3.843 -14.000 1.00 88.31 172 VAL A CA 1
ATOM 1260 C C . VAL A 1 172 ? 28.187 5.046 -14.500 1.00 88.31 172 VAL A C 1
ATOM 1262 O O . VAL A 1 172 ? 27.593 5.939 -15.087 1.00 88.31 172 VAL A O 1
ATOM 1265 N N . GLN A 1 173 ? 29.501 5.070 -14.285 1.00 85.19 173 GLN A N 1
ATOM 1266 C CA . GLN A 1 173 ? 30.317 6.184 -14.758 1.00 85.19 173 GLN A CA 1
ATOM 1267 C C . GLN A 1 173 ? 30.333 6.256 -16.283 1.00 85.19 173 GLN A C 1
ATOM 1269 O O . GLN A 1 173 ? 30.454 5.222 -16.947 1.00 85.19 173 GLN A O 1
ATOM 1274 N N . ARG A 1 174 ? 30.293 7.479 -16.823 1.00 83.75 174 ARG A N 1
ATOM 1275 C CA . ARG A 1 174 ? 30.355 7.741 -18.274 1.00 83.75 174 ARG A CA 1
ATOM 1276 C C . ARG A 1 174 ? 29.268 6.986 -19.048 1.00 83.75 174 ARG A C 1
ATOM 1278 O O . ARG A 1 174 ? 29.542 6.360 -20.072 1.00 83.75 174 ARG A O 1
ATOM 1285 N N . ALA A 1 175 ? 28.040 7.018 -18.544 1.00 85.19 175 ALA A N 1
ATOM 1286 C CA . ALA A 1 175 ? 26.868 6.409 -19.165 1.00 85.19 175 ALA A CA 1
ATOM 1287 C C . ALA A 1 175 ? 26.578 6.966 -20.572 1.00 85.19 175 ALA A C 1
ATOM 1289 O O . ALA A 1 175 ? 26.062 6.247 -21.423 1.00 85.19 175 ALA A O 1
ATOM 1290 N N . ASP A 1 176 ? 26.928 8.229 -20.818 1.00 84.88 176 ASP A N 1
ATOM 1291 C CA . ASP A 1 176 ? 26.704 8.988 -22.053 1.00 84.88 176 ASP A CA 1
ATOM 1292 C C . ASP A 1 176 ? 27.751 8.742 -23.154 1.00 84.88 176 ASP A C 1
ATOM 1294 O O . ASP A 1 176 ? 27.685 9.337 -24.231 1.00 84.88 176 ASP A O 1
ATOM 1298 N N . ARG A 1 177 ? 28.723 7.855 -22.914 1.00 85.50 177 ARG A N 1
ATOM 1299 C CA . ARG A 1 177 ? 29.732 7.489 -23.914 1.00 85.50 177 ARG A CA 1
ATOM 1300 C C . ARG A 1 177 ? 29.092 6.908 -25.178 1.00 85.50 177 ARG A C 1
ATOM 1302 O O . ARG A 1 177 ? 28.170 6.097 -25.116 1.00 85.50 177 ARG A O 1
ATOM 1309 N N . ALA A 1 178 ? 29.647 7.268 -26.334 1.00 77.06 178 ALA A N 1
ATOM 1310 C CA . ALA A 1 178 ? 29.241 6.726 -27.626 1.00 77.06 178 ALA A CA 1
ATOM 1311 C C . ALA A 1 178 ? 29.750 5.282 -27.793 1.00 77.06 178 ALA A C 1
ATOM 1313 O O . ALA A 1 178 ? 30.783 5.040 -28.413 1.00 77.06 178 ALA A O 1
ATOM 1314 N N . ALA A 1 179 ? 29.042 4.321 -27.202 1.00 79.62 179 ALA A N 1
ATOM 1315 C CA . ALA A 1 179 ? 29.282 2.900 -27.419 1.00 79.62 179 ALA A CA 1
ATOM 1316 C C . ALA A 1 179 ? 28.509 2.426 -28.659 1.00 79.62 179 ALA A C 1
ATOM 1318 O O . ALA A 1 179 ? 27.281 2.512 -28.709 1.00 79.62 179 ALA A O 1
ATOM 1319 N N . THR A 1 180 ? 29.221 1.912 -29.661 1.00 85.75 180 THR A N 1
ATOM 1320 C CA . THR A 1 180 ? 28.620 1.196 -30.796 1.00 85.75 180 THR A CA 1
ATOM 1321 C C . THR A 1 180 ? 28.785 -0.307 -30.605 1.00 85.75 180 THR A C 1
ATOM 1323 O O . THR A 1 180 ? 29.611 -0.748 -29.810 1.00 85.75 180 THR A O 1
ATOM 1326 N N . ARG A 1 181 ? 28.015 -1.119 -31.339 1.00 84.38 181 ARG A N 1
ATOM 1327 C CA . ARG A 1 181 ? 28.097 -2.589 -31.238 1.00 84.38 181 ARG A CA 1
ATOM 1328 C C . ARG A 1 181 ? 29.476 -3.123 -31.635 1.00 84.38 181 ARG A C 1
ATOM 1330 O O . ARG A 1 181 ? 29.924 -4.113 -31.076 1.00 84.38 181 ARG A O 1
ATOM 1337 N N . GLU A 1 182 ? 30.127 -2.456 -32.582 1.00 80.75 182 GLU A N 1
ATOM 1338 C CA . GLU A 1 182 ? 31.447 -2.820 -33.109 1.00 80.75 182 GLU A CA 1
ATOM 1339 C C . GLU A 1 182 ? 32.584 -2.367 -32.186 1.00 80.75 182 GLU A C 1
ATOM 1341 O O . GLU A 1 182 ? 33.624 -3.013 -32.125 1.00 80.75 182 GLU A O 1
ATOM 1346 N N . SER A 1 183 ? 32.373 -1.283 -31.434 1.00 82.06 183 SER A N 1
ATOM 1347 C CA . SER A 1 183 ? 33.357 -0.693 -30.521 1.00 82.06 183 SER A CA 1
ATOM 1348 C C . SER A 1 183 ? 33.133 -1.070 -29.051 1.00 82.06 183 SER A C 1
ATOM 1350 O O . SER A 1 183 ? 33.650 -0.393 -28.164 1.00 82.06 183 SER A O 1
ATOM 1352 N N . ALA A 1 184 ? 32.284 -2.060 -28.764 1.00 84.81 184 ALA A N 1
ATOM 1353 C CA . ALA A 1 184 ? 31.909 -2.403 -27.399 1.00 84.81 184 ALA A CA 1
ATOM 1354 C C . ALA A 1 184 ? 32.982 -3.274 -26.729 1.00 84.81 184 ALA A C 1
ATOM 1356 O O . ALA A 1 184 ? 33.177 -4.430 -27.096 1.00 84.81 184 ALA A O 1
ATOM 1357 N N . GLU A 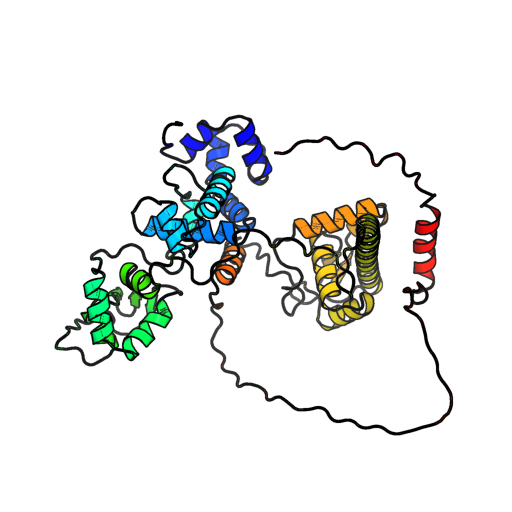1 185 ? 33.646 -2.726 -25.712 1.00 84.69 185 GLU A N 1
ATOM 1358 C CA . GLU A 1 185 ? 34.729 -3.405 -24.984 1.00 84.69 185 GLU A CA 1
ATOM 1359 C C . GLU A 1 185 ? 34.250 -4.053 -23.673 1.00 84.69 185 GLU A C 1
ATOM 1361 O O . GLU A 1 185 ? 34.907 -4.942 -23.132 1.00 84.69 185 GLU A O 1
ATOM 1366 N N . SER A 1 186 ? 33.090 -3.634 -23.151 1.00 89.31 186 SER A N 1
ATOM 1367 C CA . SER A 1 186 ? 32.512 -4.143 -21.903 1.00 89.31 186 SER A CA 1
ATOM 1368 C C . SER A 1 186 ? 31.048 -4.570 -22.044 1.00 89.31 186 SER A C 1
ATOM 1370 O O . SER A 1 186 ? 30.320 -4.111 -22.925 1.00 89.31 186 SER A O 1
ATOM 1372 N N . THR A 1 187 ? 30.562 -5.392 -21.106 1.00 91.25 187 THR A N 1
ATOM 1373 C CA . 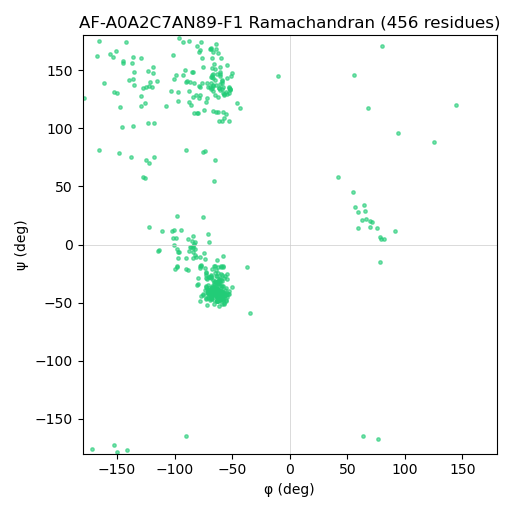THR A 1 187 ? 29.137 -5.767 -21.021 1.00 91.25 187 THR A CA 1
ATOM 1374 C C . THR A 1 187 ? 28.225 -4.541 -20.941 1.00 91.25 187 THR A C 1
ATOM 1376 O O . THR A 1 187 ? 27.155 -4.526 -21.542 1.00 91.25 187 THR A O 1
ATOM 1379 N N . MET A 1 188 ? 28.653 -3.488 -20.235 1.00 90.75 188 MET A N 1
ATOM 1380 C CA . MET A 1 188 ? 27.895 -2.238 -20.149 1.00 90.75 188 MET A CA 1
ATOM 1381 C C . MET A 1 188 ? 27.847 -1.495 -21.488 1.00 90.75 188 MET A C 1
ATOM 1383 O O . MET A 1 188 ? 26.808 -0.927 -21.812 1.00 90.75 188 MET A O 1
ATOM 1387 N N . ASP A 1 189 ? 28.924 -1.522 -22.278 1.00 91.31 189 ASP A N 1
ATOM 1388 C CA . ASP A 1 189 ? 28.932 -0.927 -23.623 1.00 91.31 189 ASP A CA 1
ATOM 1389 C C . ASP A 1 189 ? 27.962 -1.645 -24.550 1.00 91.31 189 ASP A C 1
ATOM 1391 O O . ASP A 1 189 ? 27.205 -0.994 -25.259 1.00 91.31 189 ASP A O 1
ATOM 1395 N N . LEU A 1 190 ? 27.913 -2.979 -24.486 1.00 92.44 190 LEU A N 1
ATOM 1396 C CA . LEU A 1 190 ? 26.941 -3.758 -25.248 1.00 92.44 190 LEU A CA 1
ATOM 1397 C C . LEU A 1 190 ? 25.498 -3.442 -24.826 1.00 92.44 190 LEU A C 1
ATOM 1399 O O . LEU A 1 190 ? 24.642 -3.253 -25.687 1.00 92.44 190 LEU A O 1
ATOM 1403 N N . LEU A 1 191 ? 25.215 -3.337 -23.521 1.00 93.88 191 LEU A N 1
ATOM 1404 C CA . LEU A 1 191 ? 23.877 -2.983 -23.026 1.00 93.88 191 LEU A CA 1
ATOM 1405 C C . LEU A 1 191 ? 23.421 -1.597 -23.516 1.00 93.88 191 LEU A C 1
ATOM 1407 O O . LEU A 1 191 ? 22.258 -1.441 -23.893 1.00 93.88 191 LEU A O 1
ATOM 1411 N N . LEU A 1 192 ? 24.328 -0.616 -23.541 1.00 93.56 192 LEU A N 1
ATOM 1412 C CA . LEU A 1 192 ? 24.067 0.731 -24.057 1.00 93.56 192 LEU A CA 1
ATOM 1413 C C . LEU A 1 192 ? 23.928 0.738 -25.587 1.00 93.56 192 LEU A C 1
ATOM 1415 O O . LEU A 1 192 ? 22.968 1.296 -26.113 1.00 93.56 192 LEU A O 1
ATOM 1419 N N . ALA A 1 193 ? 24.826 0.059 -26.306 1.00 93.31 193 ALA A N 1
ATOM 1420 C CA . ALA A 1 193 ? 24.838 -0.006 -27.769 1.00 93.31 193 ALA A CA 1
ATOM 1421 C C . ALA A 1 193 ? 23.602 -0.712 -28.353 1.00 93.31 193 ALA A C 1
ATOM 1423 O O . ALA A 1 193 ? 23.141 -0.383 -29.448 1.00 93.31 193 ALA A O 1
ATOM 1424 N N . TRP A 1 194 ? 23.047 -1.690 -27.633 1.00 93.62 194 TRP A N 1
ATOM 1425 C CA . TRP A 1 194 ? 21.777 -2.327 -27.988 1.00 93.62 194 TRP A CA 1
ATOM 1426 C C . TRP A 1 194 ? 20.545 -1.532 -27.535 1.00 93.62 194 TRP A C 1
ATOM 1428 O O . TRP A 1 194 ? 19.427 -1.877 -27.915 1.00 93.62 194 TRP A O 1
ATOM 1438 N N . GLY A 1 195 ? 20.726 -0.476 -26.736 1.00 92.94 195 GLY A N 1
ATOM 1439 C CA . GLY A 1 195 ? 19.634 0.308 -26.160 1.00 92.94 195 GLY A CA 1
ATOM 1440 C C . GLY A 1 195 ? 18.840 -0.435 -25.082 1.00 92.94 195 GLY A C 1
ATOM 1441 O O . GLY A 1 195 ? 17.739 -0.001 -24.738 1.00 92.94 195 GLY A O 1
ATOM 1442 N N . LEU A 1 196 ? 19.380 -1.544 -24.555 1.00 94.62 196 LEU A N 1
ATOM 1443 C CA . LEU A 1 196 ? 18.803 -2.283 -23.426 1.00 94.62 196 LEU A CA 1
ATOM 1444 C C . LEU A 1 196 ? 18.883 -1.476 -22.126 1.00 94.62 196 LEU A C 1
ATOM 1446 O O . LEU A 1 196 ? 18.043 -1.640 -21.245 1.00 94.62 196 LEU A O 1
ATOM 1450 N N . LEU A 1 197 ? 19.870 -0.585 -22.032 1.00 94.94 197 LEU A N 1
ATOM 1451 C CA . LEU A 1 197 ? 19.937 0.509 -21.071 1.00 94.94 197 LEU A CA 1
ATOM 1452 C C . LEU A 1 197 ? 20.085 1.825 -21.832 1.00 94.94 197 LEU A C 1
ATOM 1454 O O . LEU A 1 197 ? 20.687 1.861 -22.905 1.00 94.94 197 LEU A O 1
ATOM 1458 N N . ARG A 1 198 ? 19.553 2.912 -21.273 1.00 93.62 198 ARG A N 1
ATOM 1459 C CA . ARG A 1 198 ? 19.675 4.258 -21.844 1.00 93.62 198 ARG A CA 1
ATOM 1460 C C . ARG A 1 198 ? 20.330 5.214 -20.866 1.00 93.62 198 ARG A C 1
ATOM 1462 O O . ARG A 1 198 ? 19.929 5.216 -19.706 1.00 93.62 198 ARG A O 1
ATOM 1469 N N . PRO A 1 199 ? 21.267 6.061 -21.304 1.00 93.50 199 PRO A N 1
ATOM 1470 C CA . PRO A 1 199 ? 21.763 7.128 -20.455 1.00 93.50 199 PRO A CA 1
ATOM 1471 C C . PRO A 1 199 ? 20.668 8.173 -20.227 1.00 93.50 199 PRO A C 1
ATOM 1473 O O . PRO A 1 199 ? 19.996 8.597 -21.167 1.00 93.50 199 PRO A O 1
ATOM 1476 N N . ILE A 1 200 ? 20.501 8.587 -18.974 1.00 92.50 200 ILE A N 1
ATOM 1477 C CA . ILE A 1 200 ? 19.657 9.734 -18.582 1.00 92.50 200 ILE A CA 1
ATOM 1478 C C . ILE A 1 200 ? 20.491 10.892 -18.014 1.00 92.50 200 ILE A C 1
ATOM 1480 O O . ILE A 1 200 ? 19.968 11.966 -17.735 1.00 92.50 200 ILE A O 1
ATOM 1484 N N . GLY A 1 201 ? 21.797 10.678 -17.860 1.00 90.88 201 GLY A N 1
ATOM 1485 C CA . GLY A 1 201 ? 22.792 11.650 -17.428 1.00 90.88 201 GLY A CA 1
ATOM 1486 C C . GLY A 1 201 ? 24.200 11.061 -17.581 1.00 90.88 201 GLY A C 1
ATOM 1487 O O . GLY A 1 201 ? 24.326 9.931 -18.055 1.00 90.88 201 GLY A O 1
ATOM 1488 N N . PRO A 1 202 ? 25.256 11.779 -17.159 1.00 90.06 202 PRO A N 1
ATOM 1489 C CA . PRO A 1 202 ? 26.639 11.325 -17.325 1.00 90.06 202 PRO A CA 1
ATOM 1490 C C . PRO A 1 202 ? 26.963 10.075 -16.498 1.00 90.06 202 PRO A C 1
ATOM 1492 O O . PRO A 1 202 ? 27.761 9.252 -16.931 1.00 90.06 202 PRO A O 1
ATOM 1495 N N . ASP A 1 203 ? 26.310 9.898 -15.344 1.00 92.94 203 ASP A N 1
ATOM 1496 C CA . ASP A 1 203 ? 26.585 8.790 -14.419 1.00 92.94 203 ASP A CA 1
ATOM 1497 C C . ASP A 1 203 ? 25.358 7.910 -14.117 1.00 92.94 203 ASP A C 1
ATOM 1499 O O . ASP A 1 203 ? 25.333 7.156 -13.138 1.00 92.94 203 ASP A O 1
ATOM 1503 N N . GLN A 1 204 ? 24.301 8.029 -14.927 1.00 93.56 204 GLN A N 1
ATOM 1504 C CA . GLN A 1 204 ? 23.033 7.338 -14.699 1.00 93.56 204 GLN A CA 1
ATOM 1505 C C . GLN A 1 204 ? 22.472 6.709 -15.965 1.00 93.56 204 GLN A C 1
ATOM 1507 O O . GLN A 1 204 ? 22.414 7.325 -17.031 1.00 93.56 204 GLN A O 1
ATOM 1512 N N . VAL A 1 205 ? 21.975 5.489 -15.793 1.00 95.06 205 VAL A N 1
ATOM 1513 C CA . VAL A 1 205 ? 21.251 4.731 -16.806 1.00 95.06 205 VAL A CA 1
ATOM 1514 C C . VAL A 1 205 ? 19.838 4.425 -16.345 1.00 95.06 205 VAL A C 1
ATOM 1516 O O . VAL A 1 205 ? 19.570 4.291 -15.155 1.00 95.06 205 VAL A O 1
ATOM 1519 N N . LEU A 1 206 ? 18.951 4.273 -17.313 1.00 95.81 206 LEU A N 1
ATOM 1520 C CA . LEU A 1 206 ? 17.566 3.876 -17.165 1.00 95.81 206 LEU A CA 1
ATOM 1521 C C . LEU A 1 206 ? 17.339 2.578 -17.939 1.00 95.81 206 LEU A C 1
ATOM 1523 O O . LEU A 1 206 ? 17.755 2.452 -19.092 1.00 95.81 206 LEU A O 1
ATOM 1527 N N . LEU A 1 207 ? 16.641 1.635 -17.320 1.00 96.62 207 LEU A N 1
ATOM 1528 C CA . LEU A 1 207 ? 16.066 0.463 -17.955 1.00 96.62 207 LEU A CA 1
ATOM 1529 C C . LEU A 1 207 ? 14.757 0.872 -18.649 1.00 96.62 207 LEU A C 1
ATOM 1531 O O . LEU A 1 207 ? 13.795 1.227 -17.960 1.00 96.62 207 LEU A O 1
ATOM 1535 N N . PRO A 1 208 ? 14.679 0.828 -19.993 1.00 96.31 208 PRO A N 1
ATOM 1536 C CA . PRO A 1 208 ? 13.450 1.149 -20.705 1.00 96.31 208 PRO A CA 1
ATOM 1537 C C . PRO A 1 208 ? 12.309 0.204 -20.321 1.00 96.31 208 PRO A C 1
ATOM 1539 O O . PRO A 1 208 ? 12.517 -0.989 -20.071 1.00 96.31 208 PRO A O 1
ATOM 1542 N N . ARG A 1 209 ? 11.086 0.738 -20.314 1.00 94.69 209 ARG A N 1
ATOM 1543 C CA . ARG A 1 209 ? 9.870 0.018 -19.923 1.00 94.69 209 ARG A CA 1
ATOM 1544 C C . ARG A 1 209 ? 9.669 -1.270 -20.718 1.00 94.69 209 ARG A C 1
ATOM 1546 O O . ARG A 1 209 ? 9.321 -2.297 -20.145 1.00 94.69 209 ARG A O 1
ATOM 1553 N N . GLU A 1 210 ? 9.890 -1.221 -22.024 1.00 94.81 210 GLU A N 1
ATOM 1554 C CA . GLU A 1 210 ? 9.650 -2.325 -22.957 1.00 94.81 210 GLU A CA 1
ATOM 1555 C C . GLU A 1 210 ? 10.600 -3.491 -22.667 1.00 94.81 210 GLU A C 1
ATOM 1557 O O . GLU A 1 210 ? 10.189 -4.652 -22.653 1.00 94.81 210 GLU A O 1
ATOM 1562 N N . VAL A 1 211 ? 11.857 -3.167 -22.344 1.00 96.19 211 VAL A N 1
ATOM 1563 C CA . VAL A 1 211 ? 12.867 -4.140 -21.919 1.00 96.19 211 VAL A CA 1
ATOM 1564 C C . VAL A 1 211 ? 12.458 -4.746 -20.582 1.00 96.19 211 VAL A C 1
ATOM 1566 O O . VAL A 1 211 ? 12.372 -5.966 -20.476 1.00 96.19 211 VAL A O 1
ATOM 1569 N N . ALA A 1 212 ? 12.123 -3.924 -19.581 1.00 95.75 212 ALA A N 1
ATOM 1570 C CA . ALA A 1 212 ? 11.673 -4.418 -18.280 1.00 95.75 212 ALA A CA 1
ATOM 1571 C C . ALA A 1 212 ? 10.461 -5.357 -18.413 1.00 95.75 212 ALA A C 1
ATOM 1573 O O . ALA A 1 212 ? 10.490 -6.469 -17.893 1.00 95.75 212 ALA A O 1
ATOM 1574 N N . LEU A 1 213 ? 9.427 -4.968 -19.165 1.00 94.62 213 LEU A N 1
ATOM 1575 C CA . LEU A 1 213 ? 8.242 -5.798 -19.398 1.00 94.62 213 LEU A CA 1
ATOM 1576 C C . LEU A 1 213 ? 8.576 -7.098 -20.131 1.00 94.62 213 LEU A C 1
ATOM 1578 O O . LEU A 1 213 ? 8.046 -8.146 -19.757 1.00 94.62 213 LEU A O 1
ATOM 1582 N N . ARG A 1 214 ? 9.479 -7.073 -21.121 1.00 95.31 214 ARG A N 1
ATOM 1583 C CA . ARG A 1 214 ? 9.931 -8.295 -21.800 1.00 95.31 214 ARG A CA 1
ATOM 1584 C C . ARG A 1 214 ? 10.598 -9.259 -20.819 1.00 95.31 214 ARG A C 1
ATOM 1586 O O . ARG A 1 214 ? 10.270 -10.443 -20.825 1.00 95.31 214 ARG A O 1
ATOM 1593 N N . LEU A 1 215 ? 11.453 -8.750 -19.930 1.00 94.81 215 LEU A N 1
ATOM 1594 C CA . LEU A 1 215 ? 12.133 -9.543 -18.898 1.00 94.81 215 LEU A CA 1
ATOM 1595 C C . LEU A 1 215 ? 11.183 -10.070 -17.816 1.00 94.81 215 LEU A C 1
ATOM 1597 O O . LEU A 1 215 ? 11.421 -11.138 -17.257 1.00 94.81 215 LEU A O 1
ATOM 1601 N N . ARG A 1 216 ? 10.090 -9.349 -17.545 1.00 94.38 216 ARG A N 1
ATOM 1602 C CA . ARG A 1 216 ? 9.015 -9.763 -16.629 1.00 94.38 216 ARG A CA 1
ATOM 1603 C C . ARG A 1 216 ? 7.998 -10.714 -17.272 1.00 94.38 216 ARG A C 1
ATOM 1605 O O . ARG A 1 216 ? 7.064 -11.134 -16.595 1.00 94.38 216 ARG A O 1
ATOM 1612 N N . GLY A 1 217 ? 8.116 -11.018 -18.568 1.00 92.44 217 GLY A N 1
ATOM 1613 C CA . GLY A 1 217 ? 7.117 -11.807 -19.298 1.00 92.44 217 GLY A CA 1
ATOM 1614 C C . GLY A 1 217 ? 5.754 -11.110 -19.401 1.00 92.44 217 GLY A C 1
ATOM 1615 O O . GLY A 1 217 ? 4.720 -11.766 -19.331 1.00 92.44 217 GLY A O 1
ATOM 1616 N N . GLY A 1 218 ? 5.744 -9.778 -19.500 1.00 91.81 218 GLY A N 1
ATOM 1617 C CA . GLY A 1 218 ? 4.528 -8.959 -19.547 1.00 91.81 218 GLY A CA 1
ATOM 1618 C C . GLY A 1 218 ? 3.863 -8.723 -18.187 1.00 91.81 218 GLY A C 1
ATOM 1619 O O . GLY A 1 218 ? 2.792 -8.125 -18.134 1.00 91.81 218 GLY A O 1
ATOM 1620 N N . ARG A 1 219 ? 4.471 -9.170 -17.080 1.00 92.94 219 ARG A N 1
ATOM 1621 C CA . ARG A 1 219 ? 3.922 -8.959 -15.736 1.00 92.94 219 ARG A CA 1
ATOM 1622 C C . ARG A 1 219 ? 4.199 -7.545 -15.223 1.00 92.94 219 ARG A C 1
ATOM 1624 O O . ARG A 1 219 ? 5.327 -7.057 -15.293 1.00 92.94 219 ARG A O 1
ATOM 1631 N N . LEU A 1 220 ? 3.186 -6.923 -14.624 1.00 91.62 220 LEU A N 1
ATOM 1632 C CA . LEU A 1 220 ? 3.328 -5.659 -13.890 1.00 91.62 220 LEU A CA 1
ATOM 1633 C C . LEU A 1 220 ? 3.691 -5.872 -12.418 1.00 91.62 220 LEU A C 1
ATOM 1635 O O . LEU A 1 220 ? 4.277 -4.985 -11.802 1.00 91.62 220 LEU A O 1
ATOM 1639 N N . VAL A 1 221 ? 3.393 -7.054 -11.879 1.00 88.06 221 VAL A N 1
ATOM 1640 C CA . VAL A 1 221 ? 3.551 -7.395 -10.460 1.00 88.06 221 VAL A CA 1
ATOM 1641 C C . VAL A 1 221 ? 4.484 -8.591 -10.289 1.00 88.06 221 VAL A C 1
ATOM 1643 O O . VAL A 1 221 ? 4.441 -9.537 -11.078 1.00 88.06 221 VAL A O 1
ATOM 1646 N N . ARG A 1 222 ? 5.352 -8.545 -9.271 1.00 85.56 222 ARG A N 1
ATOM 1647 C CA . ARG A 1 222 ? 6.378 -9.577 -9.039 1.00 85.56 222 ARG A CA 1
ATOM 1648 C C . ARG A 1 222 ? 5.803 -10.831 -8.399 1.00 85.56 222 ARG A C 1
ATOM 1650 O O . ARG A 1 222 ? 6.116 -11.941 -8.818 1.00 85.56 222 ARG A O 1
ATOM 1657 N N . GLN A 1 223 ? 5.020 -10.634 -7.346 1.00 80.06 223 GLN A N 1
ATOM 1658 C CA . GLN A 1 223 ? 4.358 -11.690 -6.598 1.00 80.06 223 GLN A CA 1
ATOM 1659 C C . GLN A 1 223 ? 2.867 -11.361 -6.556 1.00 80.06 223 GLN A C 1
ATOM 1661 O O . GLN A 1 223 ? 2.513 -10.268 -6.113 1.00 80.06 223 GLN A O 1
ATOM 1666 N N . PRO A 1 224 ? 1.994 -12.253 -7.049 1.00 76.44 224 PRO A N 1
ATOM 1667 C CA . PRO A 1 224 ? 0.564 -12.043 -6.928 1.00 76.44 224 PRO A CA 1
ATOM 1668 C C . PRO A 1 224 ? 0.165 -12.128 -5.452 1.00 76.44 224 PRO A C 1
ATOM 1670 O O . PRO A 1 224 ? 0.617 -13.007 -4.716 1.00 76.44 224 PRO A O 1
ATOM 1673 N N . VAL A 1 225 ? -0.692 -11.207 -5.029 1.00 83.06 225 VAL A N 1
ATOM 1674 C CA . VAL A 1 225 ? -1.350 -11.235 -3.719 1.00 83.06 225 VAL A CA 1
ATOM 1675 C C . VAL A 1 225 ? -2.698 -11.947 -3.889 1.00 83.06 225 VAL A C 1
ATOM 1677 O O . VAL A 1 225 ? -3.311 -11.803 -4.950 1.00 83.06 225 VAL A O 1
ATOM 1680 N N . PRO A 1 226 ? -3.184 -12.715 -2.894 1.00 86.12 226 PRO A N 1
ATOM 1681 C CA . PRO A 1 226 ? -4.529 -13.281 -2.944 1.00 86.12 226 PRO A CA 1
ATOM 1682 C C . PRO A 1 226 ? -5.583 -12.209 -3.247 1.00 86.12 226 PRO A C 1
ATOM 1684 O O . PRO A 1 226 ? -5.587 -11.148 -2.628 1.00 86.12 226 PRO A O 1
ATOM 1687 N N . THR A 1 227 ? -6.492 -12.502 -4.177 1.00 88.44 227 THR A N 1
ATOM 1688 C CA . THR A 1 227 ? -7.545 -11.566 -4.621 1.00 88.44 227 THR A CA 1
ATOM 1689 C C . THR A 1 227 ? -8.662 -11.379 -3.598 1.00 88.44 227 THR A C 1
ATOM 1691 O O . THR A 1 227 ? -9.507 -10.496 -3.733 1.00 88.44 227 THR A O 1
ATOM 1694 N N . GLN A 1 228 ? -8.690 -12.236 -2.581 1.00 82.38 228 GLN A N 1
ATOM 1695 C CA . GLN A 1 228 ? -9.657 -12.222 -1.500 1.00 82.38 228 GLN A CA 1
ATOM 1696 C C . GLN A 1 228 ? -8.928 -12.412 -0.177 1.00 82.38 228 GLN A C 1
ATOM 1698 O O . GLN A 1 228 ? -7.917 -13.118 -0.096 1.00 82.38 228 GLN A O 1
ATOM 1703 N N . VAL A 1 229 ? -9.477 -11.805 0.874 1.00 77.69 229 VAL A N 1
ATOM 1704 C CA . VAL A 1 229 ? -9.036 -12.071 2.242 1.00 77.69 229 VAL A CA 1
ATOM 1705 C C . VAL A 1 229 ? -9.190 -13.573 2.501 1.00 77.69 229 VAL A C 1
ATOM 1707 O O . VAL A 1 229 ? -10.273 -14.110 2.245 1.00 77.69 229 VAL A O 1
ATOM 1710 N N . PRO A 1 230 ? -8.142 -14.267 2.986 1.00 76.25 230 PRO A N 1
ATOM 1711 C CA . PRO A 1 230 ? -8.243 -15.680 3.309 1.00 76.25 230 PRO A CA 1
ATOM 1712 C C . PRO A 1 230 ? -9.427 -15.924 4.241 1.00 76.25 230 PRO A C 1
ATOM 1714 O O . PRO A 1 230 ? -9.577 -15.240 5.256 1.00 76.25 230 PRO A O 1
ATOM 1717 N N . ALA A 1 231 ? -10.269 -16.897 3.899 1.00 78.94 231 ALA A N 1
ATOM 1718 C CA . ALA A 1 231 ? -11.347 -17.294 4.785 1.00 78.94 231 ALA A CA 1
ATOM 1719 C C . ALA A 1 231 ? -10.759 -17.758 6.124 1.00 78.94 231 ALA A C 1
ATOM 1721 O O . ALA A 1 231 ? -9.748 -18.468 6.161 1.00 78.94 231 ALA A O 1
ATOM 1722 N N . TRP A 1 232 ? -11.410 -17.378 7.224 1.00 76.31 232 TRP A N 1
ATOM 1723 C CA . TRP A 1 232 ? -11.104 -17.963 8.522 1.00 76.31 232 TRP A CA 1
ATOM 1724 C C . TRP A 1 232 ? -11.249 -19.480 8.421 1.00 76.31 232 TRP A C 1
ATOM 1726 O O . TRP A 1 232 ? -12.240 -19.983 7.886 1.00 76.31 232 TRP A O 1
ATOM 1736 N N . GLN A 1 233 ? -10.248 -20.209 8.910 1.00 77.19 233 GLN A N 1
ATOM 1737 C CA . GLN A 1 233 ? -10.308 -21.665 8.922 1.00 77.19 233 GLN A CA 1
ATOM 1738 C C . GLN A 1 233 ? -11.530 -22.116 9.725 1.00 77.19 233 GLN A C 1
ATOM 1740 O O . GLN A 1 233 ? -11.790 -21.600 10.815 1.00 77.19 233 GLN A O 1
ATOM 1745 N N . ALA A 1 234 ? -12.282 -23.074 9.178 1.00 80.06 234 ALA A N 1
ATOM 1746 C CA . ALA A 1 234 ? -13.426 -23.640 9.875 1.00 80.06 234 ALA A CA 1
ATOM 1747 C C . ALA A 1 234 ? -12.955 -24.235 11.218 1.00 80.06 234 ALA A C 1
ATOM 1749 O O . ALA A 1 234 ? -11.982 -24.992 11.222 1.00 80.06 234 ALA A O 1
ATOM 1750 N N . PRO A 1 235 ? -13.610 -23.923 12.352 1.00 80.81 235 PRO A N 1
ATOM 1751 C CA . PRO A 1 235 ? -13.190 -24.434 13.650 1.00 80.81 235 PRO A CA 1
ATOM 1752 C C . PRO A 1 235 ? -13.290 -25.962 13.687 1.00 80.81 235 PRO A C 1
ATOM 1754 O O . PRO A 1 235 ? -14.385 -26.531 13.637 1.00 80.81 235 PRO A O 1
ATOM 1757 N N . THR A 1 236 ? -12.142 -26.628 13.789 1.00 85.38 236 THR A N 1
ATOM 1758 C CA . THR A 1 236 ? -12.048 -28.086 13.900 1.00 85.38 236 THR A CA 1
ATOM 1759 C C . THR A 1 236 ? -11.396 -28.497 15.212 1.00 85.38 236 THR A C 1
ATOM 1761 O O . THR A 1 236 ? -10.504 -27.819 15.720 1.00 85.38 236 THR A O 1
ATOM 1764 N N . SER A 1 237 ? -11.813 -29.637 15.759 1.00 84.06 237 SER A N 1
ATOM 1765 C CA . SER A 1 237 ? -11.123 -30.278 16.877 1.00 84.06 237 SER A CA 1
ATOM 1766 C C . SER A 1 237 ? -9.706 -30.716 16.476 1.00 84.06 237 SER A C 1
ATOM 1768 O O . SER A 1 237 ? -9.376 -30.814 15.293 1.00 84.06 237 SER A O 1
ATOM 1770 N N . ALA A 1 238 ? -8.889 -31.098 17.462 1.00 80.69 238 ALA A N 1
ATOM 1771 C CA . ALA A 1 238 ? -7.580 -31.718 17.223 1.00 80.69 238 ALA A CA 1
ATOM 1772 C C . ALA A 1 238 ? -7.650 -33.013 16.381 1.00 80.69 238 ALA A C 1
ATOM 1774 O O . ALA A 1 238 ? -6.647 -33.443 15.822 1.00 80.69 238 ALA A O 1
ATOM 1775 N N . THR A 1 239 ? -8.831 -33.631 16.285 1.00 85.00 239 THR A N 1
ATOM 1776 C CA . THR A 1 239 ? -9.101 -34.828 15.475 1.00 85.00 239 THR A CA 1
ATOM 1777 C C . THR A 1 239 ? -9.745 -34.508 14.119 1.00 85.00 239 THR A C 1
ATOM 1779 O O . THR A 1 239 ? -10.127 -35.428 13.402 1.00 85.00 239 THR A O 1
ATOM 1782 N N . GLY A 1 240 ? -9.884 -33.225 13.759 1.00 84.00 240 GLY A N 1
ATOM 1783 C CA . GLY A 1 240 ? -10.459 -32.770 12.488 1.00 84.00 240 GLY A CA 1
ATOM 1784 C C . GLY A 1 240 ? -11.991 -32.719 12.445 1.00 84.00 240 GLY A C 1
ATOM 1785 O O . GLY A 1 240 ? -12.558 -32.429 11.395 1.00 84.00 240 GLY A O 1
ATOM 1786 N N . ALA A 1 241 ? -12.683 -32.980 13.559 1.00 84.75 241 ALA A N 1
ATOM 1787 C CA . ALA A 1 241 ? -14.143 -32.919 13.610 1.00 84.75 241 ALA A CA 1
ATOM 1788 C C . ALA A 1 241 ? -14.631 -31.464 13.662 1.00 84.75 241 ALA A C 1
ATOM 1790 O O . ALA A 1 241 ? -14.066 -30.644 14.386 1.00 84.75 241 ALA A O 1
ATOM 1791 N N . SER A 1 242 ? -15.702 -31.151 12.929 1.00 84.88 242 SER A N 1
ATOM 1792 C CA . SER A 1 242 ? -16.339 -29.830 12.983 1.00 84.88 242 SER A CA 1
ATOM 1793 C C . SER A 1 242 ? -16.868 -29.536 14.391 1.00 84.88 242 SER A C 1
ATOM 1795 O O . SER A 1 242 ? -17.478 -30.399 15.028 1.00 84.88 242 SER A O 1
ATOM 1797 N N . LEU A 1 243 ? -16.617 -28.322 14.886 1.00 86.88 243 LEU A N 1
ATOM 1798 C CA . LEU A 1 243 ? -17.075 -27.883 16.202 1.00 86.88 243 LEU A CA 1
ATOM 1799 C C . LEU A 1 243 ? -18.461 -27.214 16.116 1.00 86.88 243 LEU A C 1
ATOM 1801 O O . LEU A 1 243 ? -18.698 -26.418 15.206 1.00 86.88 243 LEU A O 1
ATOM 1805 N N . PRO A 1 244 ? -19.375 -27.463 17.076 1.00 89.62 244 PRO A N 1
ATOM 1806 C CA . PRO A 1 244 ? -20.653 -26.756 17.138 1.00 89.62 244 PRO A CA 1
ATOM 1807 C C . PRO A 1 244 ? -20.461 -25.243 17.301 1.00 89.62 244 PRO A C 1
ATOM 1809 O O . PRO A 1 244 ? -19.665 -24.815 18.139 1.00 89.62 244 PRO A O 1
ATOM 1812 N N . ALA A 1 245 ? -21.254 -24.435 16.589 1.00 88.69 245 ALA A N 1
ATOM 1813 C CA . ALA A 1 245 ? -21.184 -22.969 16.659 1.00 88.69 245 ALA A CA 1
ATOM 1814 C C . ALA A 1 245 ? -21.285 -22.434 18.101 1.00 88.69 245 ALA A C 1
ATOM 1816 O O . ALA A 1 245 ? -20.503 -21.583 18.500 1.00 88.69 245 ALA A O 1
ATOM 1817 N N . SER A 1 246 ? -22.145 -23.026 18.936 1.00 92.75 246 SER A N 1
ATOM 1818 C CA . SER A 1 246 ? -22.293 -22.628 20.345 1.00 92.75 246 SER A CA 1
ATOM 1819 C C . SER A 1 246 ? -21.038 -22.852 21.199 1.00 92.75 246 SER A C 1
ATOM 1821 O O . SER A 1 246 ? -20.844 -22.169 22.203 1.00 92.75 246 SER A O 1
ATOM 1823 N N . LEU A 1 247 ? -20.183 -23.813 20.837 1.00 91.44 247 LEU A N 1
ATOM 1824 C CA . LEU A 1 247 ? -18.890 -24.013 21.489 1.00 91.44 247 LEU A CA 1
ATOM 1825 C C . LEU A 1 247 ? -17.895 -22.944 21.037 1.00 91.44 247 LEU A C 1
ATOM 1827 O O . LEU A 1 247 ? -17.194 -22.389 21.881 1.00 91.44 247 LEU A O 1
ATOM 1831 N N . VAL A 1 248 ? -17.873 -22.646 19.737 1.00 90.44 248 VAL A N 1
ATOM 1832 C CA . VAL A 1 248 ? -17.027 -21.600 19.147 1.00 90.44 248 VAL A CA 1
ATOM 1833 C C . VAL A 1 248 ? -17.369 -20.236 19.746 1.00 90.44 248 VAL A C 1
ATOM 1835 O O . VAL A 1 248 ? -16.466 -19.542 20.199 1.00 90.44 248 VAL A O 1
ATOM 1838 N N . ASP A 1 249 ? -18.654 -19.895 19.857 1.00 91.44 249 ASP A N 1
ATOM 1839 C CA . ASP A 1 249 ? -19.114 -18.626 20.433 1.00 91.44 249 ASP A CA 1
ATOM 1840 C C . ASP A 1 249 ? -18.702 -18.483 21.904 1.00 91.44 249 ASP A C 1
ATOM 1842 O O . ASP A 1 249 ? -18.173 -17.449 22.312 1.00 91.44 249 ASP A O 1
ATOM 1846 N N . ARG A 1 250 ? -18.879 -19.538 22.715 1.00 93.00 250 ARG A N 1
ATOM 1847 C CA . ARG A 1 250 ? -18.436 -19.527 24.121 1.00 93.00 250 ARG A CA 1
ATOM 1848 C C . ARG A 1 250 ? -16.923 -19.374 24.246 1.00 93.00 250 ARG A C 1
ATOM 1850 O O . ARG A 1 250 ? -16.466 -18.631 25.111 1.00 93.00 250 ARG A O 1
ATOM 1857 N N . ALA A 1 251 ? -16.157 -20.061 23.400 1.00 92.19 251 ALA A N 1
ATOM 1858 C CA . ALA A 1 251 ? -14.704 -19.931 23.376 1.00 92.19 251 ALA A CA 1
ATOM 1859 C C . ALA A 1 251 ? -14.281 -18.510 22.971 1.00 92.19 251 ALA A C 1
ATOM 1861 O O . ALA A 1 251 ? -13.430 -17.925 23.633 1.00 92.19 251 ALA A O 1
ATOM 1862 N N . ALA A 1 252 ? -14.929 -17.923 21.960 1.00 90.50 252 ALA A N 1
ATOM 1863 C CA . ALA A 1 252 ? -14.663 -16.560 21.511 1.00 90.50 252 ALA A CA 1
ATOM 1864 C C . ALA A 1 252 ? -14.942 -15.519 22.609 1.00 90.50 252 ALA A C 1
ATOM 1866 O O . ALA A 1 252 ? -14.125 -14.624 22.822 1.00 90.50 252 ALA A O 1
ATOM 1867 N N . ILE A 1 253 ? -16.050 -15.661 23.349 1.00 92.88 253 ILE A N 1
ATOM 1868 C CA . ILE A 1 253 ? -16.355 -14.810 24.512 1.00 92.88 253 ILE A CA 1
ATOM 1869 C C . ILE A 1 253 ? -15.271 -14.963 25.588 1.00 92.88 253 ILE A C 1
ATOM 1871 O O . ILE A 1 253 ? -14.788 -13.961 26.114 1.00 92.88 253 ILE A O 1
ATOM 1875 N N . GLY A 1 254 ? -14.853 -16.199 25.880 1.00 94.69 254 GLY A N 1
ATOM 1876 C CA . GLY A 1 254 ? -13.768 -16.476 26.823 1.00 94.69 254 GLY A CA 1
ATOM 1877 C C . GLY A 1 254 ? -12.458 -15.792 26.425 1.00 94.69 254 GLY A C 1
ATOM 1878 O O . GLY A 1 254 ? -11.866 -15.092 27.242 1.00 94.69 254 GLY A O 1
ATOM 1879 N N . SER A 1 255 ? -12.050 -15.912 25.159 1.00 93.00 255 SER A N 1
ATOM 1880 C CA . SER A 1 255 ? -10.845 -15.259 24.634 1.00 93.00 255 SER A CA 1
ATOM 1881 C C . SER A 1 255 ? -10.941 -13.730 24.650 1.00 93.00 255 SER A C 1
ATOM 1883 O O . SER A 1 255 ? -9.961 -13.060 24.971 1.00 93.00 255 SER A O 1
ATOM 1885 N N . ALA A 1 256 ? -12.112 -13.158 24.352 1.00 93.75 256 ALA A N 1
ATOM 1886 C CA . ALA A 1 256 ? -12.333 -11.715 24.454 1.00 93.75 256 ALA A CA 1
ATOM 1887 C C . ALA A 1 256 ? -12.183 -11.227 25.905 1.00 93.75 256 ALA A C 1
ATOM 1889 O O . ALA A 1 256 ? -11.498 -10.235 26.166 1.00 93.75 256 ALA A O 1
ATOM 1890 N N . GLN A 1 257 ? -12.767 -11.952 26.862 1.00 94.00 257 GLN A N 1
ATOM 1891 C CA . GLN A 1 257 ? -12.654 -11.629 28.282 1.00 94.00 257 GLN A CA 1
ATOM 1892 C C . GLN A 1 257 ? -11.212 -11.777 28.787 1.00 94.00 257 GLN A C 1
ATOM 1894 O O . GLN A 1 257 ? -10.723 -10.908 29.513 1.00 94.00 257 GLN A O 1
ATOM 1899 N N . GLU A 1 258 ? -10.505 -12.827 28.379 1.00 94.88 258 GLU A N 1
ATOM 1900 C CA . GLU A 1 258 ? -9.093 -13.030 28.707 1.00 94.88 258 GLU A CA 1
ATOM 1901 C C . GLU A 1 258 ? -8.224 -11.884 28.174 1.00 94.88 258 GLU A C 1
ATOM 1903 O O . GLU A 1 258 ? -7.450 -11.301 28.934 1.00 94.88 258 GLU A O 1
ATOM 1908 N N . LEU A 1 259 ? -8.430 -11.455 26.923 1.00 94.88 259 LEU A N 1
ATOM 1909 C CA . LEU A 1 259 ? -7.721 -10.305 26.359 1.00 94.88 259 LEU A CA 1
ATOM 1910 C C . LEU A 1 259 ? -7.976 -9.021 27.160 1.00 94.88 259 LEU A C 1
ATOM 1912 O O . LEU A 1 259 ? -7.026 -8.317 27.502 1.00 94.88 259 LEU A O 1
ATOM 1916 N N . THR A 1 260 ? -9.234 -8.713 27.496 1.00 95.69 260 THR A N 1
ATOM 1917 C CA . THR A 1 260 ? -9.536 -7.533 28.332 1.00 95.69 260 THR A CA 1
ATOM 1918 C C . THR A 1 260 ? -8.912 -7.638 29.727 1.00 95.69 260 THR A C 1
ATOM 1920 O O . THR A 1 260 ? -8.493 -6.629 30.289 1.00 95.69 260 THR A O 1
ATOM 1923 N N . SER A 1 261 ? -8.774 -8.852 30.266 1.00 94.88 261 SER A N 1
ATOM 1924 C CA . SER A 1 261 ? -8.107 -9.090 31.550 1.00 94.88 261 SER A CA 1
ATOM 1925 C C . SER A 1 261 ? -6.596 -8.852 31.451 1.00 94.88 261 SER A C 1
ATOM 1927 O O . SER A 1 261 ? -6.019 -8.248 32.352 1.00 94.88 261 SER A O 1
ATOM 1929 N N . HIS A 1 262 ? -5.959 -9.248 30.343 1.00 96.38 262 HIS A N 1
ATOM 1930 C CA . HIS A 1 262 ? -4.554 -8.933 30.068 1.00 96.38 262 HIS A CA 1
ATOM 1931 C C . HIS A 1 262 ? -4.311 -7.429 29.914 1.00 96.38 262 HIS A C 1
ATOM 1933 O O . HIS A 1 262 ? -3.318 -6.919 30.429 1.00 96.38 262 HIS A O 1
ATOM 1939 N N . VAL A 1 263 ? -5.232 -6.710 29.261 1.00 95.50 263 VAL A N 1
ATOM 1940 C CA . VAL A 1 263 ? -5.195 -5.241 29.172 1.00 95.50 263 VAL A CA 1
ATOM 1941 C C . VAL A 1 263 ? -5.172 -4.613 30.566 1.00 95.50 263 VAL A C 1
ATOM 1943 O O . VAL A 1 263 ? -4.282 -3.813 30.851 1.00 95.50 263 VAL A O 1
ATOM 1946 N N . VAL A 1 264 ? -6.094 -5.011 31.450 1.00 95.38 264 VAL A N 1
ATOM 1947 C CA . VAL A 1 264 ? -6.138 -4.508 32.834 1.00 95.38 264 VAL A CA 1
ATOM 1948 C C . VAL A 1 264 ? -4.857 -4.862 33.587 1.00 95.38 264 VAL A C 1
ATOM 1950 O O . VAL A 1 264 ? -4.242 -3.981 34.172 1.00 95.38 264 VAL A O 1
ATOM 1953 N N . ALA A 1 265 ? -4.397 -6.114 33.514 1.00 95.44 265 ALA A N 1
ATOM 1954 C CA . ALA A 1 265 ? -3.198 -6.555 34.229 1.00 95.44 265 ALA A CA 1
ATOM 1955 C C . ALA A 1 265 ? -1.938 -5.764 33.834 1.00 95.44 265 ALA A C 1
ATOM 1957 O O . ALA A 1 265 ? -1.119 -5.427 34.689 1.00 95.44 265 ALA A O 1
ATOM 1958 N N . VAL A 1 266 ? -1.777 -5.450 32.544 1.00 95.62 266 VAL A N 1
ATOM 1959 C CA . VAL A 1 266 ? -0.664 -4.622 32.061 1.00 95.62 266 VAL A CA 1
ATOM 1960 C C . VAL A 1 266 ? -0.803 -3.175 32.539 1.00 95.62 266 VAL A C 1
ATOM 1962 O O . VAL A 1 266 ? 0.185 -2.589 32.980 1.00 95.62 266 VAL A O 1
ATOM 1965 N N . LEU A 1 267 ? -2.004 -2.593 32.475 1.00 95.31 267 LEU A N 1
ATOM 1966 C CA . LEU A 1 267 ? -2.237 -1.210 32.904 1.00 95.31 267 LEU A CA 1
ATOM 1967 C C . LEU A 1 267 ? -2.072 -1.039 34.422 1.00 95.31 267 LEU A C 1
ATOM 1969 O O . LEU A 1 267 ? -1.450 -0.064 34.840 1.00 95.31 267 LEU A O 1
ATOM 1973 N N . ASP A 1 268 ? -2.516 -2.008 35.224 1.00 95.25 268 ASP A N 1
ATOM 1974 C CA . ASP A 1 268 ? -2.303 -2.047 36.676 1.00 95.25 268 ASP A CA 1
ATOM 1975 C C . ASP A 1 268 ? -0.807 -2.111 37.020 1.00 95.25 268 ASP A C 1
ATOM 1977 O O . ASP A 1 268 ? -0.332 -1.397 37.904 1.00 95.25 268 ASP A O 1
ATOM 1981 N N . ASP A 1 269 ? -0.029 -2.926 36.300 1.00 96.19 269 ASP A N 1
ATOM 1982 C CA . ASP A 1 269 ? 1.421 -3.016 36.497 1.00 96.19 269 ASP A CA 1
ATOM 1983 C C . ASP A 1 269 ? 2.143 -1.712 36.106 1.00 96.19 269 ASP A C 1
ATOM 1985 O O . ASP A 1 269 ? 3.051 -1.261 36.815 1.00 96.19 269 ASP A O 1
ATOM 1989 N N . ILE A 1 270 ? 1.710 -1.057 35.020 1.00 95.62 270 ILE A N 1
ATOM 1990 C CA . ILE A 1 270 ? 2.201 0.274 34.633 1.00 95.62 270 ILE A CA 1
ATOM 1991 C C . ILE A 1 270 ? 1.849 1.304 35.714 1.00 95.62 270 ILE A C 1
ATOM 1993 O O . ILE A 1 270 ? 2.725 2.075 36.104 1.00 95.62 270 ILE A O 1
ATOM 1997 N N . ALA A 1 271 ? 0.616 1.300 36.227 1.00 94.38 271 ALA A N 1
ATOM 1998 C CA . ALA A 1 271 ? 0.169 2.203 37.286 1.00 94.38 271 ALA A CA 1
ATOM 1999 C C . ALA A 1 271 ? 0.983 2.014 38.575 1.00 94.38 271 ALA A C 1
ATOM 2001 O O . ALA A 1 271 ? 1.441 2.983 39.179 1.00 94.38 271 ALA A O 1
ATOM 2002 N N . ALA A 1 272 ? 1.224 0.761 38.966 1.00 95.88 272 ALA A N 1
ATOM 2003 C CA . ALA A 1 272 ? 1.923 0.427 40.200 1.00 95.88 272 ALA A CA 1
ATOM 2004 C C . ALA A 1 272 ? 3.421 0.757 40.146 1.00 95.88 272 ALA A C 1
ATOM 2006 O O . ALA A 1 272 ? 3.987 1.241 41.126 1.00 95.88 272 ALA A O 1
ATOM 2007 N N . ARG A 1 273 ? 4.091 0.477 39.019 1.00 95.69 273 ARG A N 1
ATOM 2008 C CA . ARG A 1 273 ? 5.557 0.602 38.916 1.00 95.69 273 ARG A CA 1
ATOM 2009 C C . ARG A 1 273 ? 6.029 1.883 38.244 1.00 95.69 273 ARG A C 1
ATOM 2011 O O . ARG A 1 273 ? 7.192 2.2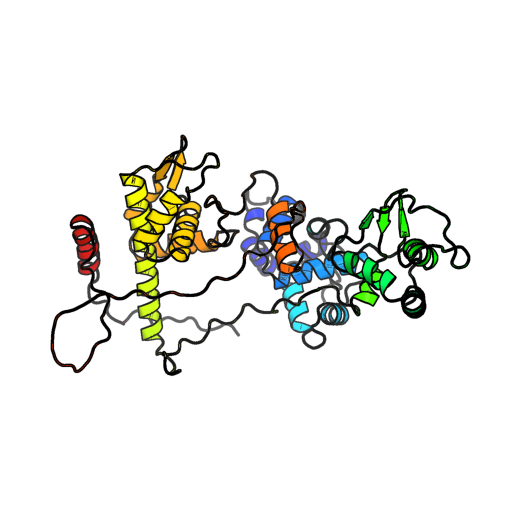40 38.417 1.00 95.69 273 ARG A O 1
ATOM 2018 N N . THR A 1 274 ? 5.171 2.530 37.454 1.00 94.81 274 THR A N 1
ATOM 2019 C CA . THR A 1 274 ? 5.489 3.705 36.624 1.00 94.81 274 THR A CA 1
ATOM 2020 C C . THR A 1 274 ? 6.852 3.576 35.915 1.00 94.81 274 THR A C 1
ATOM 2022 O O . THR A 1 274 ? 7.781 4.352 36.167 1.00 94.81 274 THR A O 1
ATOM 2025 N N . PRO A 1 275 ? 7.054 2.532 35.089 1.00 94.81 275 PRO A N 1
ATOM 2026 C CA . PRO A 1 275 ? 8.376 2.209 34.570 1.00 94.81 275 PRO A CA 1
ATOM 2027 C C . PRO A 1 275 ? 8.899 3.280 33.604 1.00 94.81 275 PRO A C 1
ATOM 2029 O O . PRO A 1 275 ? 8.143 3.949 32.900 1.00 94.81 275 PRO A O 1
ATOM 2032 N N . ARG A 1 276 ? 10.229 3.418 33.527 1.00 93.44 276 ARG A N 1
ATOM 2033 C CA . ARG A 1 276 ? 10.871 4.330 32.567 1.00 93.44 276 ARG A CA 1
ATOM 2034 C C . ARG A 1 276 ? 10.658 3.851 31.133 1.00 93.44 276 ARG A C 1
ATOM 2036 O O . ARG A 1 276 ? 10.922 2.694 30.816 1.00 93.44 276 ARG A O 1
ATOM 2043 N N . ALA A 1 277 ? 10.240 4.768 30.273 1.00 91.25 277 ALA A N 1
ATOM 2044 C CA . ALA A 1 277 ? 10.180 4.589 28.834 1.00 91.25 277 ALA A CA 1
ATOM 2045 C C . ALA A 1 277 ? 11.569 4.762 28.200 1.00 91.25 277 ALA A C 1
ATOM 2047 O O . ALA A 1 277 ? 12.500 5.304 28.801 1.00 91.25 277 ALA A O 1
ATOM 2048 N N . LEU A 1 278 ? 11.706 4.330 26.949 1.00 86.56 278 LEU A N 1
ATOM 2049 C CA . LEU A 1 278 ? 12.849 4.702 26.116 1.00 86.56 278 LEU A CA 1
ATOM 2050 C C . LEU A 1 278 ? 12.800 6.200 25.777 1.00 86.56 278 LEU A C 1
ATOM 2052 O O . LEU A 1 278 ? 11.732 6.810 25.806 1.00 86.56 278 LEU A O 1
ATOM 2056 N N . ALA A 1 279 ? 13.935 6.784 25.376 1.00 80.56 279 ALA A N 1
ATOM 2057 C CA . ALA A 1 279 ? 14.004 8.188 24.943 1.00 80.56 279 ALA A CA 1
ATOM 2058 C C . ALA A 1 279 ? 13.005 8.513 23.815 1.00 80.56 279 ALA A C 1
ATOM 2060 O O . ALA A 1 279 ? 12.482 9.616 23.731 1.00 80.56 279 ALA A O 1
ATOM 2061 N N . THR A 1 280 ? 12.690 7.518 22.987 1.00 70.88 280 THR A N 1
ATOM 2062 C CA . THR A 1 280 ? 11.720 7.603 21.889 1.00 70.88 280 THR A CA 1
ATOM 2063 C C . THR A 1 280 ? 10.266 7.379 22.327 1.00 70.88 280 THR A C 1
ATOM 2065 O O . THR A 1 280 ? 9.403 7.173 21.483 1.00 70.88 280 THR A O 1
ATOM 2068 N N . GLY A 1 281 ? 9.985 7.282 23.629 1.00 77.94 281 GLY A N 1
ATOM 2069 C CA . GLY A 1 281 ? 8.641 7.059 24.172 1.00 77.94 281 GLY A CA 1
ATOM 2070 C C . GLY A 1 281 ? 8.108 5.620 24.106 1.00 77.94 281 GLY A C 1
ATOM 2071 O O . GLY A 1 281 ? 6.942 5.392 24.441 1.00 77.94 281 GLY A O 1
ATOM 2072 N N . GLY A 1 282 ? 8.936 4.662 23.682 1.00 83.88 282 GLY A N 1
ATOM 2073 C CA . GLY A 1 282 ? 8.601 3.236 23.569 1.00 83.88 282 GLY A CA 1
ATOM 2074 C C . GLY A 1 282 ? 8.845 2.436 24.853 1.00 83.88 282 GLY A C 1
ATOM 2075 O O . GLY A 1 282 ? 9.379 2.959 25.837 1.00 83.88 282 GLY A O 1
ATOM 2076 N N . VAL A 1 283 ? 8.465 1.157 24.836 1.00 87.88 283 VAL A N 1
ATOM 2077 C CA . VAL A 1 283 ? 8.626 0.231 25.968 1.00 87.88 283 VAL A CA 1
ATOM 2078 C C . VAL A 1 283 ? 10.012 -0.432 25.911 1.00 87.88 283 VAL A C 1
ATOM 2080 O O . VAL A 1 283 ? 10.327 -1.097 24.925 1.00 87.88 283 VAL A O 1
ATOM 2083 N N . PRO A 1 284 ? 10.862 -0.318 26.952 1.00 87.88 284 PRO A N 1
ATOM 2084 C CA . PRO A 1 284 ? 12.152 -1.006 26.967 1.00 87.88 284 PRO A CA 1
ATOM 2085 C C . PRO A 1 284 ? 11.999 -2.531 26.948 1.00 87.88 284 PRO A C 1
ATOM 2087 O O . PRO A 1 284 ? 11.123 -3.073 27.618 1.00 87.88 284 PRO A O 1
ATOM 2090 N N . LYS A 1 285 ? 12.939 -3.246 26.311 1.00 89.25 285 LYS A N 1
ATOM 2091 C CA . LYS A 1 285 ? 12.960 -4.726 26.255 1.00 89.25 285 LYS A CA 1
ATOM 2092 C C . LYS A 1 285 ? 12.809 -5.398 27.627 1.00 89.25 285 LYS A C 1
ATOM 2094 O O . LYS A 1 285 ? 12.165 -6.435 27.744 1.00 89.25 285 LYS A O 1
ATOM 2099 N N . ARG A 1 286 ? 13.393 -4.803 28.674 1.00 92.25 286 ARG A N 1
ATOM 2100 C CA . ARG A 1 286 ? 13.260 -5.292 30.056 1.00 92.25 286 ARG A CA 1
ATOM 2101 C C . ARG A 1 286 ? 11.810 -5.251 30.542 1.00 92.25 286 ARG A C 1
ATOM 2103 O O . ARG A 1 286 ? 11.353 -6.227 31.125 1.00 92.25 286 ARG A O 1
ATOM 2110 N N . GLU A 1 287 ? 11.121 -4.137 30.305 1.00 93.19 287 GLU A N 1
ATOM 2111 C CA . GLU A 1 287 ? 9.720 -3.955 30.695 1.00 93.19 287 GLU A CA 1
ATOM 2112 C C . GLU A 1 287 ? 8.802 -4.822 29.834 1.00 93.19 287 GLU A C 1
ATOM 2114 O O . GLU A 1 287 ? 7.926 -5.484 30.376 1.00 93.19 287 GLU A O 1
ATOM 2119 N N . MET A 1 288 ? 9.084 -4.940 28.530 1.00 91.94 288 MET A N 1
ATOM 2120 C CA . MET A 1 288 ? 8.375 -5.880 27.659 1.00 91.94 288 MET A CA 1
ATOM 2121 C C . MET A 1 288 ? 8.472 -7.315 28.190 1.00 91.94 288 MET A C 1
ATOM 2123 O O . MET A 1 288 ? 7.462 -7.994 28.308 1.00 91.94 288 MET A O 1
ATOM 2127 N N . GLY A 1 289 ? 9.657 -7.748 28.639 1.00 93.25 289 GLY A N 1
ATOM 2128 C CA . GLY A 1 289 ? 9.822 -9.051 29.285 1.00 93.25 289 GLY A CA 1
ATOM 2129 C C . GLY A 1 289 ? 9.030 -9.216 30.592 1.00 93.25 289 GLY A C 1
ATOM 2130 O O . GLY A 1 289 ? 8.713 -10.343 30.965 1.00 93.25 289 GLY A O 1
ATOM 2131 N N . THR A 1 290 ? 8.698 -8.130 31.297 1.00 95.25 290 THR A N 1
ATOM 2132 C CA . THR A 1 290 ? 7.766 -8.164 32.438 1.00 95.25 290 THR A CA 1
ATOM 2133 C C . THR A 1 290 ? 6.332 -8.356 31.966 1.00 95.25 290 THR A C 1
ATOM 2135 O O . THR A 1 290 ? 5.659 -9.248 32.476 1.00 95.25 290 THR A O 1
ATOM 2138 N N . PHE A 1 291 ? 5.892 -7.609 30.954 1.00 94.44 291 PHE A N 1
ATOM 2139 C CA . PHE A 1 291 ? 4.552 -7.756 30.382 1.00 94.44 291 PHE A CA 1
ATOM 2140 C C . PHE A 1 291 ? 4.338 -9.139 29.755 1.00 94.44 291 PHE A C 1
ATOM 2142 O O . PHE A 1 291 ? 3.304 -9.756 29.980 1.00 94.44 291 PHE A O 1
ATOM 2149 N N . THR A 1 292 ? 5.352 -9.699 29.089 1.00 95.25 292 THR A N 1
ATOM 2150 C CA . THR A 1 292 ? 5.343 -11.092 28.615 1.00 95.25 292 THR A CA 1
ATOM 2151 C C . THR A 1 292 ? 5.087 -12.086 29.745 1.00 95.25 292 THR A C 1
ATOM 2153 O O . THR A 1 292 ? 4.358 -13.045 29.544 1.00 95.25 292 THR A O 1
ATOM 2156 N N . ARG A 1 293 ? 5.646 -11.875 30.945 1.00 96.12 293 ARG A N 1
ATOM 2157 C CA . ARG A 1 293 ? 5.382 -12.760 32.094 1.00 96.12 293 ARG A CA 1
ATOM 2158 C C . ARG A 1 293 ? 3.981 -12.586 32.678 1.00 96.12 293 ARG A C 1
ATOM 2160 O O . ARG A 1 293 ? 3.470 -13.534 33.256 1.00 96.12 293 ARG A O 1
ATOM 2167 N N . LEU A 1 294 ? 3.390 -11.395 32.569 1.00 95.19 294 LEU A N 1
ATOM 2168 C CA . LEU A 1 294 ? 2.017 -11.142 33.022 1.00 95.19 294 LEU A CA 1
ATOM 2169 C C . LEU A 1 294 ? 0.984 -11.793 32.099 1.00 95.19 294 LEU A C 1
ATOM 2171 O O . LEU A 1 294 ? -0.037 -12.274 32.576 1.00 95.19 294 LEU A O 1
ATOM 2175 N N . VAL A 1 295 ? 1.267 -11.795 30.798 1.00 94.12 295 VAL A N 1
ATOM 2176 C CA . VAL A 1 295 ? 0.369 -12.274 29.737 1.00 94.12 295 VAL A CA 1
ATOM 2177 C C . VAL A 1 295 ? 0.676 -13.724 29.319 1.00 94.12 295 VAL A C 1
ATOM 2179 O O . VAL A 1 295 ? -0.100 -14.343 28.604 1.00 94.12 295 VAL A O 1
ATOM 2182 N N . ASP A 1 296 ? 1.810 -14.270 29.765 1.00 93.25 296 ASP A N 1
ATOM 2183 C CA . ASP A 1 296 ? 2.333 -15.614 29.452 1.00 93.25 296 ASP A CA 1
ATOM 2184 C C . ASP A 1 296 ? 2.585 -15.892 27.952 1.00 93.25 296 ASP A C 1
ATOM 2186 O O . ASP A 1 296 ? 2.820 -17.025 27.540 1.00 93.25 296 ASP A O 1
ATOM 2190 N N . ASP A 1 297 ? 2.600 -14.849 27.118 1.00 92.50 297 ASP A N 1
ATOM 2191 C CA . ASP A 1 297 ? 2.936 -14.925 25.696 1.00 92.50 297 ASP A CA 1
ATOM 2192 C C . ASP A 1 297 ? 3.566 -13.599 25.234 1.00 92.50 297 ASP A C 1
ATOM 2194 O O . ASP A 1 297 ? 3.064 -12.505 25.507 1.00 92.50 297 ASP A O 1
ATOM 2198 N N . ALA A 1 298 ? 4.709 -13.686 24.545 1.00 89.00 298 ALA A N 1
ATOM 2199 C CA . ALA A 1 298 ? 5.460 -12.513 24.099 1.00 89.00 298 ALA A CA 1
ATOM 2200 C C . ALA A 1 298 ? 4.736 -11.728 22.998 1.00 89.00 298 ALA A C 1
ATOM 2202 O O . ALA A 1 298 ? 4.671 -10.502 23.065 1.00 89.00 298 ALA A O 1
ATOM 2203 N N . ARG A 1 299 ? 4.154 -12.428 22.017 1.00 87.38 299 ARG A N 1
ATOM 2204 C CA . ARG A 1 299 ? 3.413 -11.806 20.912 1.00 87.38 299 ARG A CA 1
ATOM 2205 C C . ARG A 1 299 ? 2.110 -11.206 21.411 1.00 87.38 299 ARG A C 1
ATOM 2207 O O . ARG A 1 299 ? 1.720 -10.134 20.960 1.00 87.38 299 ARG A O 1
ATOM 2214 N N . LEU A 1 300 ? 1.448 -11.874 22.355 1.00 90.25 300 LEU A N 1
ATOM 2215 C CA . LEU A 1 300 ? 0.244 -11.337 22.976 1.00 90.25 300 LEU A CA 1
ATOM 2216 C C . LEU A 1 300 ? 0.562 -10.107 23.830 1.00 90.25 300 LEU A C 1
ATOM 2218 O O . LEU A 1 300 ? -0.205 -9.153 23.799 1.00 90.25 300 LEU A O 1
ATOM 2222 N N . ALA A 1 301 ? 1.694 -10.074 24.540 1.00 91.62 301 ALA A N 1
ATOM 2223 C CA . ALA A 1 301 ? 2.118 -8.884 25.279 1.00 91.62 301 ALA A CA 1
ATOM 2224 C C . ALA A 1 301 ? 2.398 -7.690 24.352 1.00 91.62 301 ALA A C 1
ATOM 2226 O O . ALA A 1 301 ? 1.922 -6.588 24.622 1.00 91.62 301 ALA A O 1
ATOM 2227 N N . GLU A 1 302 ? 3.108 -7.903 23.240 1.00 88.56 302 GLU A N 1
ATOM 2228 C CA . GLU A 1 302 ? 3.307 -6.883 22.198 1.00 88.56 302 GLU A CA 1
ATOM 2229 C C . GLU A 1 302 ? 1.967 -6.395 21.633 1.00 88.56 302 GLU A C 1
ATOM 2231 O O . GLU A 1 302 ? 1.722 -5.188 21.563 1.00 88.56 302 GLU A O 1
ATOM 2236 N N . PHE A 1 303 ? 1.062 -7.331 21.330 1.00 88.88 303 PHE A N 1
ATOM 2237 C CA . PHE A 1 303 ? -0.286 -7.026 20.867 1.00 88.88 303 PHE A CA 1
ATOM 2238 C C . PHE A 1 303 ? -1.060 -6.176 21.878 1.00 88.88 303 PHE A C 1
ATOM 2240 O O . PHE A 1 303 ? -1.557 -5.114 21.509 1.00 88.88 303 PHE A O 1
ATOM 2247 N N . VAL A 1 304 ? -1.099 -6.588 23.151 1.00 92.38 304 VAL A N 1
ATOM 2248 C CA . VAL A 1 304 ? -1.763 -5.882 24.260 1.00 92.38 304 VAL A CA 1
ATOM 2249 C C . VAL A 1 304 ? -1.198 -4.473 24.434 1.00 92.38 304 VAL A C 1
ATOM 2251 O O . VAL A 1 304 ? -1.963 -3.515 24.534 1.00 92.38 304 VAL A O 1
ATOM 2254 N N . ILE A 1 305 ? 0.124 -4.308 24.413 1.00 91.00 305 ILE A N 1
ATOM 2255 C CA . ILE A 1 305 ? 0.773 -2.991 24.490 1.00 91.00 305 ILE A CA 1
ATOM 2256 C C . ILE A 1 305 ? 0.383 -2.108 23.297 1.00 91.00 305 ILE A C 1
ATOM 2258 O O . ILE A 1 305 ? 0.095 -0.923 23.477 1.00 91.00 305 ILE A O 1
ATOM 2262 N N . GLY A 1 306 ? 0.329 -2.675 22.090 1.00 86.81 306 GLY A N 1
ATOM 2263 C CA . GLY A 1 306 ? -0.093 -1.968 20.884 1.00 86.81 306 GLY A CA 1
ATOM 2264 C C . GLY A 1 306 ? -1.536 -1.468 20.962 1.00 86.81 306 GLY A C 1
ATOM 2265 O O . GLY A 1 306 ? -1.778 -0.273 20.789 1.00 86.81 306 GLY A O 1
ATOM 2266 N N . ILE A 1 307 ? -2.488 -2.352 21.283 1.00 89.06 307 ILE A N 1
ATOM 2267 C CA . ILE A 1 307 ? -3.917 -1.997 21.357 1.00 89.06 307 ILE A CA 1
ATOM 2268 C C . ILE A 1 307 ? -4.213 -1.023 22.499 1.00 89.06 307 ILE A C 1
ATOM 2270 O O . ILE A 1 307 ? -5.012 -0.114 22.320 1.00 89.06 307 ILE A O 1
ATOM 2274 N N . THR A 1 308 ? -3.554 -1.156 23.654 1.00 90.00 308 THR A N 1
ATOM 2275 C CA . THR A 1 308 ? -3.789 -0.270 24.808 1.00 90.00 308 THR A CA 1
ATOM 2276 C C . THR A 1 308 ? -3.239 1.125 24.563 1.00 90.00 308 THR A C 1
ATOM 2278 O O . THR A 1 308 ? -3.861 2.110 24.962 1.00 90.00 308 THR A O 1
ATOM 2281 N N . ARG A 1 309 ? -2.116 1.227 23.843 1.00 88.06 309 ARG A N 1
ATOM 2282 C CA . ARG A 1 309 ? -1.590 2.509 23.373 1.00 88.06 309 ARG A CA 1
ATOM 2283 C C . ARG A 1 309 ? -2.495 3.124 22.309 1.00 8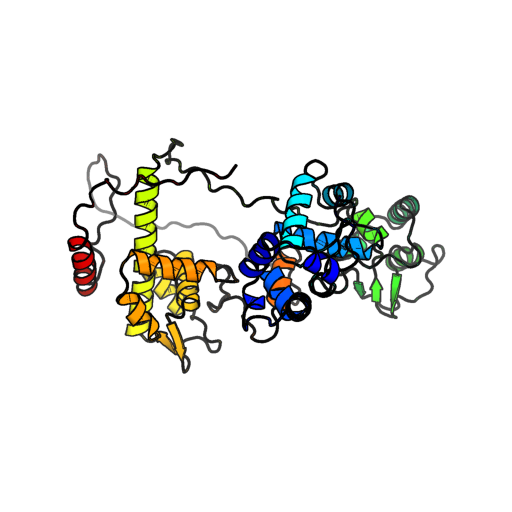8.06 309 ARG A C 1
ATOM 2285 O O . ARG A 1 309 ? -2.804 4.304 22.409 1.00 88.06 309 ARG A O 1
ATOM 2292 N N . GLY A 1 310 ? -2.942 2.335 21.328 1.00 82.50 310 GLY A N 1
ATOM 2293 C CA . GLY A 1 310 ? -3.873 2.784 20.282 1.00 82.50 310 GLY A CA 1
ATOM 2294 C C . GLY A 1 310 ? -5.237 3.214 20.828 1.00 82.50 310 GLY A C 1
ATOM 2295 O O . GLY A 1 310 ? -5.836 4.158 20.326 1.00 82.50 310 GLY A O 1
ATOM 2296 N N . ALA A 1 311 ? -5.687 2.581 21.911 1.00 87.31 311 ALA A N 1
ATOM 2297 C CA . ALA A 1 311 ? -6.867 2.975 22.672 1.00 87.31 311 ALA A CA 1
ATOM 2298 C C . ALA A 1 311 ? -6.643 4.229 23.541 1.00 87.31 311 ALA A C 1
ATOM 2300 O O . ALA A 1 311 ? -7.584 4.723 24.153 1.00 87.31 311 ALA A O 1
ATOM 2301 N N . GLY A 1 312 ? -5.406 4.729 23.639 1.00 88.81 312 GLY A N 1
ATOM 2302 C CA . GLY A 1 312 ? -5.062 5.887 24.461 1.00 88.81 312 GLY A CA 1
ATOM 2303 C C . GLY A 1 312 ? -5.138 5.635 25.969 1.00 88.81 312 GLY A C 1
ATOM 2304 O O . GLY A 1 312 ? -5.228 6.596 26.728 1.00 88.81 312 GLY A O 1
ATOM 2305 N N . LEU A 1 313 ? -5.095 4.376 26.424 1.00 91.25 313 LEU A N 1
ATOM 2306 C CA . LEU A 1 313 ? -5.237 4.005 27.844 1.00 91.25 313 LEU A CA 1
ATOM 2307 C C . LEU A 1 313 ? -3.960 4.242 28.662 1.00 91.25 313 LEU A C 1
ATOM 2309 O O . LEU A 1 313 ? -3.999 4.334 29.887 1.00 91.25 313 LEU A O 1
ATOM 2313 N N . PHE A 1 314 ? -2.816 4.363 27.992 1.00 92.12 314 PHE A N 1
ATOM 2314 C CA . PHE A 1 314 ? -1.565 4.781 28.611 1.00 92.12 314 PHE A CA 1
ATOM 2315 C C . PHE A 1 314 ? -0.737 5.632 27.648 1.00 92.12 314 PHE A C 1
ATOM 2317 O O . PHE A 1 314 ? -0.900 5.580 26.429 1.00 92.12 314 PHE A O 1
ATOM 2324 N N . THR A 1 315 ? 0.170 6.426 28.204 1.00 89.81 315 THR A N 1
ATOM 2325 C CA . THR A 1 315 ? 1.032 7.344 27.462 1.00 89.81 315 THR A CA 1
ATOM 2326 C C . THR A 1 315 ? 2.433 7.395 28.066 1.00 89.81 315 THR A C 1
ATOM 2328 O O . THR A 1 315 ? 2.702 6.811 29.118 1.00 89.81 315 THR A O 1
ATOM 2331 N N . THR A 1 316 ? 3.338 8.107 27.396 1.00 90.50 316 THR A N 1
ATOM 2332 C CA . THR A 1 316 ? 4.660 8.423 27.933 1.00 90.50 316 THR A CA 1
ATOM 2333 C C . THR A 1 316 ? 4.721 9.897 28.313 1.00 90.50 316 THR A C 1
ATOM 2335 O O . THR A 1 316 ? 4.618 10.766 27.448 1.00 90.50 316 THR A O 1
ATOM 2338 N N . ARG A 1 317 ? 4.962 10.198 29.594 1.00 87.31 317 ARG A N 1
ATOM 2339 C CA . ARG A 1 317 ? 5.130 11.571 30.096 1.00 87.31 317 ARG A CA 1
ATOM 2340 C C . ARG A 1 317 ? 6.404 11.674 30.926 1.00 87.31 317 ARG A C 1
ATOM 2342 O O . ARG A 1 317 ? 6.632 10.871 31.821 1.00 87.31 317 ARG A O 1
ATOM 2349 N N . GLY A 1 318 ? 7.265 12.643 30.607 1.00 88.88 318 GLY A N 1
ATOM 2350 C CA . GLY A 1 318 ? 8.536 12.832 31.324 1.00 88.88 318 GLY A CA 1
ATOM 2351 C C . GLY A 1 318 ? 9.471 11.613 31.274 1.00 88.88 318 GLY A C 1
ATOM 2352 O O . GLY A 1 318 ? 10.232 11.387 32.208 1.00 88.88 318 GLY A O 1
ATOM 2353 N N . GLY A 1 319 ? 9.386 10.797 30.216 1.00 90.25 319 GLY A N 1
ATOM 2354 C CA . GLY A 1 319 ? 10.156 9.555 30.093 1.00 90.25 319 GLY A CA 1
ATOM 2355 C C . GLY A 1 319 ? 9.637 8.396 30.952 1.00 90.25 319 GLY A C 1
ATOM 2356 O O . GLY A 1 319 ? 10.353 7.414 31.125 1.00 90.25 319 GLY A O 1
ATOM 2357 N N . LEU A 1 320 ? 8.417 8.486 31.485 1.00 93.81 320 LEU A N 1
ATOM 2358 C CA . LEU A 1 320 ? 7.752 7.430 32.250 1.00 93.81 320 LEU A CA 1
ATOM 2359 C C . LEU A 1 320 ? 6.514 6.934 31.505 1.00 93.81 320 LEU A C 1
ATOM 2361 O O . LEU A 1 320 ? 5.791 7.739 30.919 1.00 93.81 320 LEU A O 1
ATOM 2365 N N . LEU A 1 321 ? 6.268 5.625 31.541 1.00 93.00 321 LEU A N 1
ATOM 2366 C CA . LEU A 1 321 ? 5.004 5.039 31.104 1.00 93.00 321 LEU A CA 1
ATOM 2367 C C . LEU A 1 321 ? 3.970 5.238 32.210 1.00 93.00 321 LEU A C 1
ATOM 2369 O O . LEU A 1 321 ? 4.218 4.863 33.356 1.00 93.00 321 LEU A O 1
ATOM 2373 N N . MET A 1 322 ? 2.832 5.833 31.865 1.00 93.50 322 MET A N 1
ATOM 2374 C CA . MET A 1 322 ? 1.771 6.172 32.812 1.00 93.50 322 MET A CA 1
ATOM 2375 C C . MET A 1 322 ? 0.400 5.878 32.199 1.00 93.50 322 MET A C 1
ATOM 2377 O O . MET A 1 322 ? 0.216 6.169 31.013 1.00 93.50 322 MET A O 1
ATOM 2381 N N . PRO A 1 323 ? -0.575 5.364 32.967 1.00 93.25 323 PRO A N 1
ATOM 2382 C CA . PRO A 1 323 ? -1.959 5.314 32.513 1.00 93.25 323 PRO A CA 1
ATOM 2383 C C . PRO A 1 323 ? -2.499 6.722 32.238 1.00 93.25 323 PRO A C 1
ATOM 2385 O O . PRO A 1 323 ? -2.036 7.706 32.823 1.00 93.25 323 PRO A O 1
ATOM 2388 N N . THR A 1 324 ? -3.468 6.825 31.336 1.00 91.44 324 THR A N 1
ATOM 2389 C CA . THR A 1 324 ? -4.254 8.051 31.141 1.00 91.44 324 THR A CA 1
ATOM 2390 C C . THR A 1 324 ? -5.520 7.998 31.999 1.00 91.44 324 THR A C 1
ATOM 2392 O O . THR A 1 324 ? -5.838 6.964 32.581 1.00 91.44 324 THR A O 1
ATOM 2395 N N . THR A 1 325 ? -6.293 9.087 32.026 1.00 87.00 325 THR A N 1
ATOM 2396 C CA . THR A 1 325 ? -7.646 9.087 32.618 1.00 87.00 325 THR A CA 1
ATOM 2397 C C . THR A 1 325 ? -8.587 8.094 31.930 1.00 87.00 325 THR A C 1
ATOM 2399 O O . THR A 1 325 ? -9.569 7.673 32.524 1.00 87.00 325 THR A O 1
ATOM 2402 N N . GLY A 1 326 ? -8.267 7.667 30.702 1.00 85.75 326 GLY A N 1
ATOM 2403 C CA . GLY A 1 326 ? -9.035 6.651 29.990 1.00 85.75 326 GLY A CA 1
ATOM 2404 C C . GLY A 1 326 ? -8.979 5.268 30.645 1.00 85.75 326 GLY A C 1
ATOM 2405 O O . GLY A 1 326 ? -9.847 4.450 30.362 1.00 85.75 326 GLY A O 1
ATOM 2406 N N . LEU A 1 327 ? -8.000 4.989 31.520 1.00 89.12 327 LEU A N 1
ATOM 2407 C CA . LEU A 1 327 ? -8.003 3.756 32.315 1.00 89.12 327 LEU A CA 1
ATOM 2408 C C . LEU A 1 327 ? -9.199 3.719 33.274 1.00 89.12 327 LEU A C 1
ATOM 2410 O O . LEU A 1 327 ? -9.858 2.686 33.353 1.00 89.12 327 LEU A O 1
ATOM 2414 N N . ASP A 1 328 ? -9.489 4.821 33.967 1.00 88.06 328 ASP A N 1
ATOM 2415 C CA . ASP A 1 328 ? -10.602 4.884 34.921 1.00 88.06 328 ASP A CA 1
ATOM 2416 C C . ASP A 1 328 ? -11.935 4.680 34.188 1.00 88.06 328 ASP A C 1
ATOM 2418 O O . ASP A 1 328 ? -12.699 3.778 34.532 1.00 88.06 328 ASP A O 1
ATOM 2422 N N . ASP A 1 329 ? -12.136 5.404 33.078 1.00 89.06 329 ASP A N 1
ATOM 2423 C CA . ASP A 1 329 ? -13.306 5.235 32.208 1.00 89.06 329 ASP A CA 1
ATOM 2424 C C . ASP A 1 329 ? -13.433 3.784 31.715 1.00 89.06 329 ASP A C 1
ATOM 2426 O O . ASP A 1 329 ? -14.515 3.201 31.724 1.00 89.06 329 ASP A O 1
ATOM 2430 N N . PHE A 1 330 ? -12.321 3.163 31.307 1.00 89.94 330 PHE A N 1
ATOM 2431 C CA . PHE A 1 330 ? -12.294 1.772 30.854 1.00 89.94 330 PHE A CA 1
ATOM 2432 C C . PHE A 1 330 ? -12.660 0.780 31.967 1.00 89.94 330 PHE A C 1
ATOM 2434 O O . PHE A 1 330 ? -13.331 -0.221 31.704 1.00 89.94 330 PHE A O 1
ATOM 2441 N N . LEU A 1 331 ? -12.239 1.033 33.207 1.00 92.00 331 LEU A N 1
ATOM 2442 C CA . LEU A 1 331 ? -12.581 0.205 34.362 1.00 92.00 331 LEU A CA 1
ATOM 2443 C C . LEU A 1 331 ? -14.044 0.378 34.798 1.00 92.00 331 LEU A C 1
ATOM 2445 O O . LEU A 1 331 ? -14.613 -0.571 35.338 1.00 92.00 331 LEU A O 1
ATOM 2449 N N . ASP A 1 332 ? -14.686 1.502 34.500 1.00 92.88 332 ASP A N 1
ATOM 2450 C CA . ASP A 1 332 ? -16.116 1.697 34.770 1.00 92.88 332 ASP A CA 1
ATOM 2451 C C . ASP A 1 332 ? -17.027 0.997 33.745 1.00 92.88 332 ASP A C 1
ATOM 2453 O O . ASP A 1 332 ? -18.187 0.693 34.035 1.00 92.88 332 ASP A O 1
ATOM 2457 N N . LEU A 1 333 ? -16.504 0.674 32.557 1.00 92.19 333 LEU A N 1
ATOM 2458 C CA . LEU A 1 333 ? -17.236 -0.079 31.538 1.00 92.19 333 LEU A CA 1
ATOM 2459 C C . LEU A 1 333 ? -17.518 -1.526 31.971 1.00 92.19 333 LEU A C 1
ATOM 2461 O O . LEU A 1 333 ? -16.689 -2.191 32.603 1.00 92.19 333 LEU A O 1
ATOM 2465 N N . ASP A 1 334 ? -18.661 -2.055 31.527 1.00 92.12 334 ASP A N 1
ATOM 2466 C CA . ASP A 1 334 ? -18.951 -3.485 31.611 1.00 92.12 334 ASP A CA 1
ATOM 2467 C C . ASP A 1 334 ? -18.053 -4.316 30.668 1.00 92.12 334 ASP A C 1
ATOM 2469 O O . ASP A 1 334 ? -17.344 -3.795 29.801 1.00 92.12 334 ASP A O 1
ATOM 2473 N N . ALA A 1 335 ? -18.071 -5.642 30.831 1.00 89.62 335 ALA A N 1
ATOM 2474 C CA . ALA A 1 335 ? -17.205 -6.541 30.066 1.00 89.62 335 ALA A CA 1
ATOM 2475 C C . ALA A 1 335 ? -17.400 -6.422 28.543 1.00 89.62 335 ALA A C 1
ATOM 2477 O O . ALA A 1 335 ? -16.432 -6.520 27.784 1.00 89.62 335 ALA A O 1
ATOM 2478 N N . PHE A 1 336 ? -18.636 -6.196 28.090 1.00 89.06 336 PHE A N 1
ATOM 2479 C CA . PHE A 1 336 ? -18.938 -6.085 26.669 1.00 89.06 336 PHE A CA 1
ATOM 2480 C C . PHE A 1 336 ? -18.414 -4.763 26.105 1.00 89.06 336 PHE A C 1
ATOM 2482 O O . PHE A 1 336 ? -17.733 -4.760 25.081 1.00 89.06 336 PHE A O 1
ATOM 2489 N N . ALA A 1 337 ? -18.650 -3.652 26.798 1.00 92.50 337 ALA A N 1
ATOM 2490 C CA . ALA A 1 337 ? -18.174 -2.337 26.395 1.00 92.50 337 ALA A CA 1
ATOM 2491 C C . ALA A 1 337 ? -16.638 -2.238 26.413 1.00 92.50 337 ALA A C 1
ATOM 2493 O O . ALA A 1 337 ? -16.058 -1.676 25.482 1.00 92.50 337 ALA A O 1
ATOM 2494 N N . ARG A 1 338 ? -15.957 -2.864 27.386 1.00 93.62 338 ARG A N 1
ATOM 2495 C CA . ARG A 1 338 ? -14.485 -2.983 27.381 1.00 93.62 338 ARG A CA 1
ATOM 2496 C C . ARG A 1 338 ? -13.974 -3.714 26.146 1.00 93.62 338 ARG A C 1
ATOM 2498 O O . ARG A 1 338 ? -13.023 -3.262 25.508 1.00 93.62 338 ARG A O 1
ATOM 2505 N N . TRP A 1 339 ? -14.610 -4.831 25.792 1.00 94.12 339 TRP A N 1
ATOM 2506 C CA . TRP A 1 339 ? -14.271 -5.564 24.576 1.00 94.12 339 TRP A CA 1
ATOM 2507 C C . TRP A 1 339 ? -14.475 -4.706 23.323 1.00 94.12 339 TRP A C 1
ATOM 2509 O O . TRP A 1 339 ? -13.593 -4.677 22.468 1.00 94.12 339 TRP A O 1
ATOM 2519 N N . LEU A 1 340 ? -15.596 -3.983 23.215 1.00 92.31 340 LEU A N 1
ATOM 2520 C CA . LEU A 1 340 ? -15.850 -3.104 22.070 1.00 92.31 340 LEU A CA 1
ATOM 2521 C C . LEU A 1 340 ? -14.778 -2.020 21.935 1.00 92.31 340 LEU A C 1
ATOM 2523 O O . LEU A 1 340 ? -14.270 -1.828 20.834 1.00 92.31 340 LEU A O 1
ATOM 2527 N N . LEU A 1 341 ? -14.381 -1.379 23.039 1.00 91.56 341 LEU A N 1
ATOM 2528 C CA . LEU A 1 341 ? -13.322 -0.369 23.038 1.00 91.56 341 LEU A CA 1
ATOM 2529 C C . LEU A 1 341 ? -11.995 -0.951 22.536 1.00 91.56 341 LEU A C 1
ATOM 2531 O O . LEU A 1 341 ? -11.370 -0.384 21.641 1.00 91.56 341 LEU A O 1
ATOM 2535 N N . VAL A 1 342 ? -11.591 -2.115 23.054 1.00 91.62 342 VAL A N 1
ATOM 2536 C CA . VAL A 1 342 ? -10.362 -2.803 22.622 1.00 91.62 342 VAL A CA 1
ATOM 2537 C C . VAL A 1 342 ? -10.435 -3.223 21.151 1.00 91.62 342 VAL A C 1
ATOM 2539 O O . VAL A 1 342 ? -9.480 -3.020 20.401 1.00 91.62 342 VAL A O 1
ATOM 2542 N N . ARG A 1 343 ? -11.565 -3.785 20.715 1.00 91.88 343 ARG A N 1
ATOM 2543 C CA . ARG A 1 343 ? -11.806 -4.181 19.322 1.00 91.88 343 ARG A CA 1
ATOM 2544 C C . ARG A 1 343 ? -11.720 -2.980 18.386 1.00 91.88 343 ARG A C 1
ATOM 2546 O O . ARG A 1 343 ? -11.124 -3.084 17.318 1.00 91.88 343 ARG A O 1
ATOM 2553 N N . ASP A 1 344 ? -12.329 -1.862 18.757 1.00 87.69 344 ASP A N 1
ATOM 2554 C CA . ASP A 1 344 ? -12.375 -0.668 17.915 1.00 87.69 344 ASP A CA 1
ATOM 2555 C C . ASP A 1 344 ? -11.013 0.023 17.854 1.00 87.69 344 ASP A C 1
ATOM 2557 O O . ASP A 1 344 ? -10.607 0.446 16.772 1.00 87.69 344 ASP A O 1
ATOM 2561 N N . ALA A 1 345 ? -10.260 0.018 18.958 1.00 87.75 345 ALA A N 1
ATOM 2562 C CA . ALA A 1 345 ? -8.857 0.414 18.963 1.00 87.75 345 ALA A CA 1
ATOM 2563 C C . ALA A 1 345 ? -8.009 -0.486 18.056 1.00 87.75 345 ALA A C 1
ATOM 2565 O O . ALA A 1 345 ? -7.221 0.014 17.265 1.00 87.75 345 ALA A O 1
ATOM 2566 N N . TRP A 1 346 ? -8.194 -1.809 18.100 1.00 86.94 346 TRP A N 1
ATOM 2567 C CA . TRP A 1 346 ? -7.481 -2.720 17.200 1.00 86.94 346 TRP A CA 1
ATOM 2568 C C . TRP A 1 346 ? -7.804 -2.443 15.726 1.00 86.94 346 TRP A C 1
ATOM 2570 O O . TRP A 1 346 ? -6.898 -2.381 14.898 1.00 86.94 346 TRP A O 1
ATOM 2580 N N . ARG A 1 347 ? -9.080 -2.218 15.393 1.00 84.31 347 ARG A N 1
ATOM 2581 C CA . ARG A 1 347 ? -9.520 -1.909 14.022 1.00 84.31 347 ARG A CA 1
ATOM 2582 C C . ARG A 1 347 ? -9.038 -0.552 13.510 1.00 84.31 347 ARG A C 1
ATOM 2584 O O . ARG A 1 347 ? -9.047 -0.348 12.298 1.00 84.31 347 ARG A O 1
ATOM 2591 N N . SER A 1 348 ? -8.685 0.373 14.399 1.00 75.19 348 SER A N 1
ATOM 2592 C CA . SER A 1 348 ? -8.163 1.688 14.025 1.00 75.19 348 SER A CA 1
ATOM 2593 C C . SER A 1 348 ? -6.641 1.717 13.884 1.00 75.19 348 SER A C 1
ATOM 2595 O O . SER A 1 348 ? -6.118 2.686 13.331 1.00 75.19 348 SER A O 1
ATOM 2597 N N . LEU A 1 349 ? -5.932 0.668 14.325 1.00 76.06 349 LEU A N 1
ATOM 2598 C CA . LEU A 1 349 ? -4.490 0.567 14.131 1.00 76.06 349 LEU A CA 1
ATOM 2599 C C . LEU A 1 349 ? -4.156 0.516 12.637 1.00 76.06 349 LEU A C 1
ATOM 2601 O O . LEU A 1 349 ? -4.643 -0.325 11.886 1.00 76.06 349 LEU A O 1
ATOM 2605 N N . THR A 1 350 ? -3.271 1.413 12.219 1.00 67.69 350 THR A N 1
ATOM 2606 C CA . THR A 1 350 ? -2.732 1.515 10.852 1.00 67.69 350 THR A CA 1
ATOM 2607 C C . THR A 1 350 ? -1.490 0.645 10.640 1.00 67.69 350 THR A C 1
ATOM 2609 O O . THR A 1 350 ? -0.854 0.689 9.591 1.00 67.69 350 THR A O 1
ATOM 2612 N N . TRP A 1 351 ? -1.124 -0.138 11.651 1.00 68.62 351 TRP A N 1
ATOM 2613 C CA . TRP A 1 351 ? 0.077 -0.957 11.704 1.00 68.62 351 TRP A CA 1
ATOM 2614 C C . TRP A 1 351 ? -0.223 -2.257 12.450 1.00 68.62 351 TRP A C 1
ATOM 2616 O O . TRP A 1 351 ? -1.157 -2.337 13.250 1.00 68.62 351 TRP A O 1
ATOM 2626 N N . TRP A 1 352 ? 0.563 -3.297 12.179 1.00 69.44 352 TRP A N 1
ATOM 2627 C CA . TRP A 1 352 ? 0.368 -4.593 12.812 1.00 69.44 352 TRP A CA 1
ATOM 2628 C C . TRP A 1 352 ? 1.062 -4.642 14.182 1.00 69.44 352 TRP A C 1
ATOM 2630 O O . TRP A 1 352 ? 2.267 -4.411 14.239 1.00 69.44 352 TRP A O 1
ATOM 2640 N N . PRO A 1 353 ? 0.374 -4.999 15.285 1.00 61.34 353 PRO A N 1
ATOM 2641 C CA . PRO A 1 353 ? 0.978 -5.001 16.620 1.00 61.34 353 PRO A CA 1
ATOM 2642 C C . PRO A 1 353 ? 2.193 -5.914 16.825 1.00 61.34 353 PRO A C 1
ATOM 2644 O O . PRO A 1 353 ? 2.944 -5.696 17.766 1.00 61.34 353 PRO A O 1
ATOM 2647 N N . ALA A 1 354 ? 2.410 -6.913 15.962 1.00 56.28 354 ALA A N 1
ATOM 2648 C CA . ALA A 1 354 ? 3.622 -7.744 16.001 1.00 56.28 354 ALA A CA 1
ATOM 2649 C C . ALA A 1 354 ? 4.806 -7.147 15.208 1.00 56.28 354 ALA A C 1
ATOM 2651 O O . ALA A 1 354 ? 5.886 -7.728 15.202 1.00 56.28 354 ALA A O 1
ATOM 2652 N N . ASP A 1 355 ? 4.608 -5.998 14.553 1.00 57.59 355 ASP A N 1
ATOM 2653 C CA . ASP A 1 355 ? 5.654 -5.209 13.888 1.00 57.59 355 ASP A CA 1
ATOM 2654 C C . ASP A 1 355 ? 6.136 -4.058 14.784 1.00 57.59 355 ASP A C 1
ATOM 2656 O O . ASP A 1 355 ? 6.620 -3.034 14.289 1.00 57.59 355 ASP A O 1
ATOM 2660 N N . LEU A 1 356 ? 5.986 -4.194 16.108 1.00 61.09 356 LEU A N 1
ATOM 2661 C CA . LEU A 1 356 ? 6.661 -3.287 17.019 1.00 61.09 356 LEU A CA 1
ATOM 2662 C C . LEU A 1 356 ? 8.161 -3.355 16.730 1.00 61.09 356 LEU A C 1
ATOM 2664 O O . LEU A 1 356 ? 8.751 -4.435 16.666 1.00 61.09 356 LEU A O 1
ATOM 2668 N N . ASP A 1 357 ? 8.796 -2.202 16.550 1.00 58.91 357 ASP A N 1
ATOM 2669 C CA . ASP A 1 357 ? 10.245 -2.199 16.410 1.00 58.91 357 ASP A CA 1
ATOM 2670 C C . ASP A 1 357 ? 10.923 -2.699 17.699 1.00 58.91 357 ASP A C 1
ATOM 2672 O O . ASP A 1 357 ? 10.295 -2.884 18.744 1.00 58.91 357 ASP A O 1
ATOM 2676 N N . ALA A 1 358 ? 12.243 -2.900 17.664 1.00 52.62 358 ALA A N 1
ATOM 2677 C CA . ALA A 1 358 ? 12.999 -3.394 18.822 1.00 52.62 358 ALA A CA 1
ATOM 2678 C C . ALA A 1 358 ? 12.875 -2.509 20.089 1.00 52.62 358 ALA A C 1
ATOM 2680 O O . ALA A 1 358 ? 13.323 -2.907 21.168 1.00 52.62 358 ALA A O 1
ATOM 2681 N N . ALA A 1 359 ? 12.291 -1.313 19.964 1.00 52.31 359 ALA A N 1
ATOM 2682 C CA . ALA A 1 359 ? 11.993 -0.369 21.030 1.00 52.31 359 ALA A CA 1
ATOM 2683 C C . ALA A 1 359 ? 10.503 -0.370 21.447 1.00 52.31 359 ALA A C 1
ATOM 2685 O O . ALA A 1 359 ? 10.072 0.520 22.187 1.00 52.31 359 ALA A O 1
ATOM 2686 N N . GLY A 1 360 ? 9.710 -1.345 20.994 1.00 51.41 360 GLY A N 1
ATOM 2687 C CA . GLY A 1 360 ? 8.296 -1.459 21.329 1.00 51.41 360 GLY A CA 1
ATOM 2688 C C . GLY A 1 360 ? 7.465 -0.301 20.777 1.00 51.41 360 GLY A C 1
ATOM 2689 O O . GLY A 1 360 ? 6.485 0.087 21.418 1.00 51.41 360 GLY A O 1
ATOM 2690 N N . ARG A 1 361 ? 7.874 0.313 19.656 1.00 57.91 361 ARG A N 1
ATOM 2691 C CA . ARG A 1 361 ? 7.104 1.370 18.985 1.00 57.91 361 ARG A CA 1
ATOM 2692 C C . ARG A 1 361 ? 6.325 0.800 17.813 1.00 57.91 361 ARG A C 1
ATOM 2694 O O . ARG A 1 361 ? 6.834 -0.059 17.100 1.00 57.91 361 ARG A O 1
ATOM 2701 N N . ALA A 1 362 ? 5.145 1.364 17.571 1.00 53.88 362 ALA A N 1
ATOM 2702 C CA . ALA A 1 362 ? 4.539 1.304 16.250 1.00 53.88 362 ALA A CA 1
ATOM 2703 C C . ALA A 1 362 ? 5.571 1.773 15.203 1.00 53.88 362 ALA A C 1
ATOM 2705 O O . ALA A 1 362 ? 6.341 2.692 15.519 1.00 53.88 362 ALA A O 1
ATOM 2706 N N . PRO A 1 363 ? 5.596 1.201 13.982 1.00 51.97 363 PRO A N 1
ATOM 2707 C CA . PRO A 1 363 ? 6.296 1.812 12.855 1.00 51.97 363 PRO A CA 1
ATOM 2708 C C . PRO A 1 363 ? 5.924 3.290 12.849 1.00 51.97 363 PRO A C 1
ATOM 2710 O O . PRO A 1 363 ? 4.734 3.595 12.902 1.00 51.97 363 PRO A O 1
ATOM 2713 N N . ALA A 1 364 ? 6.924 4.168 12.942 1.00 43.22 364 ALA A N 1
ATOM 2714 C CA . ALA A 1 364 ? 6.719 5.551 13.343 1.00 43.22 364 ALA A CA 1
ATOM 2715 C C . ALA A 1 364 ? 5.486 6.161 12.656 1.00 43.22 364 ALA A C 1
ATOM 2717 O O . ALA A 1 364 ? 5.471 6.337 11.438 1.00 43.22 364 ALA A O 1
ATOM 2718 N N . GLU A 1 365 ? 4.486 6.560 13.448 1.00 39.25 365 GLU A N 1
ATOM 2719 C CA . GLU A 1 365 ? 3.706 7.748 13.116 1.00 39.25 365 GLU A CA 1
ATOM 2720 C C . GLU A 1 365 ? 4.685 8.922 13.207 1.00 39.25 365 GLU A C 1
ATOM 2722 O O . GLU A 1 365 ? 4.701 9.699 14.161 1.00 39.25 365 GLU A O 1
ATOM 2727 N N . GLU A 1 366 ? 5.584 9.021 12.225 1.00 30.03 366 GLU A N 1
ATOM 2728 C CA . GLU A 1 366 ? 6.187 10.294 11.911 1.00 30.03 366 GLU A CA 1
ATOM 2729 C C . GLU A 1 366 ? 5.012 11.206 11.597 1.00 30.03 366 GLU A C 1
ATOM 2731 O O . GLU A 1 366 ? 4.335 11.094 10.570 1.00 30.03 366 GLU A O 1
ATOM 2736 N N . MET A 1 367 ? 4.773 12.130 12.517 1.00 30.05 367 MET A N 1
ATOM 2737 C CA . MET A 1 367 ? 4.012 13.345 12.308 1.00 30.05 367 MET A CA 1
ATOM 2738 C C . MET A 1 367 ? 4.766 14.244 11.308 1.00 30.05 367 MET A C 1
ATOM 2740 O O . MET A 1 367 ? 5.081 15.385 11.598 1.00 30.05 367 MET A O 1
ATOM 2744 N N . THR A 1 368 ? 5.078 13.675 10.141 1.00 28.58 368 THR A N 1
ATOM 2745 C CA . THR A 1 368 ? 5.586 14.222 8.884 1.00 28.58 368 THR A CA 1
ATOM 2746 C C . THR A 1 368 ? 5.410 13.138 7.807 1.00 28.58 368 THR A C 1
ATOM 2748 O O . THR A 1 368 ? 6.341 12.438 7.430 1.00 28.58 368 THR A O 1
ATOM 2751 N N . GLY A 1 369 ? 4.195 13.021 7.265 1.00 29.23 369 GLY A N 1
ATOM 2752 C CA . GLY A 1 369 ? 3.966 12.422 5.947 1.00 29.23 369 GLY A CA 1
ATOM 2753 C C . GLY A 1 369 ? 3.614 10.931 5.918 1.00 29.23 369 GLY A C 1
ATOM 2754 O O . GLY A 1 369 ? 4.481 10.077 5.750 1.00 29.23 369 GLY A O 1
ATOM 2755 N N . SER A 1 370 ? 2.304 10.666 5.853 1.00 37.72 370 SER A N 1
ATOM 2756 C CA . SER A 1 370 ? 1.618 9.419 5.432 1.00 37.72 370 SER A CA 1
ATOM 2757 C C . SER A 1 370 ? 2.279 8.661 4.254 1.00 37.72 370 SER A C 1
ATOM 2759 O O . SER A 1 370 ? 2.161 7.450 4.133 1.00 37.72 370 SER A O 1
ATOM 2761 N N . SER A 1 371 ? 3.124 9.324 3.466 1.00 39.03 371 SER A N 1
ATOM 2762 C CA . SER A 1 371 ? 4.017 8.724 2.473 1.00 39.03 371 SER A CA 1
ATOM 2763 C C . SER A 1 371 ? 4.965 7.613 2.965 1.00 39.03 371 SER A C 1
ATOM 2765 O O . SER A 1 371 ? 5.406 6.834 2.127 1.00 39.03 371 SER A O 1
ATOM 2767 N N . ALA A 1 372 ? 5.364 7.526 4.240 1.00 33.75 372 ALA A N 1
ATOM 2768 C CA . ALA A 1 372 ? 6.276 6.460 4.699 1.00 33.75 372 ALA A CA 1
ATOM 2769 C C . ALA A 1 372 ? 5.567 5.103 4.876 1.00 33.75 372 ALA A C 1
ATOM 2771 O O . ALA A 1 372 ? 6.056 4.095 4.366 1.00 33.75 372 ALA A O 1
ATOM 2772 N N . SER A 1 373 ? 4.381 5.085 5.491 1.00 39.06 373 SER A N 1
ATOM 2773 C CA . SER A 1 373 ? 3.592 3.864 5.704 1.00 39.06 373 SER A CA 1
ATOM 2774 C C . SER A 1 373 ? 3.040 3.293 4.399 1.00 39.06 373 SER A C 1
ATOM 2776 O O . SER A 1 373 ? 3.178 2.092 4.172 1.00 39.06 373 SER A O 1
ATOM 2778 N N . SER A 1 374 ? 2.538 4.130 3.478 1.00 37.62 374 SER A N 1
ATOM 2779 C CA . SER A 1 374 ? 2.112 3.649 2.154 1.00 37.62 374 SER A CA 1
ATOM 2780 C C . SER A 1 374 ? 3.292 3.112 1.340 1.00 37.62 374 SER A C 1
ATOM 2782 O O . SER A 1 374 ? 3.130 2.144 0.600 1.00 37.62 374 SER A O 1
ATOM 2784 N N . ARG A 1 375 ? 4.495 3.699 1.481 1.00 40.53 375 ARG A N 1
ATOM 2785 C CA . ARG A 1 375 ? 5.719 3.188 0.837 1.00 40.53 375 ARG A CA 1
ATOM 2786 C C . ARG A 1 375 ? 6.154 1.858 1.438 1.00 40.53 375 ARG A C 1
ATOM 2788 O O . ARG A 1 375 ? 6.412 0.945 0.668 1.00 40.53 375 ARG A O 1
ATOM 2795 N N . ALA A 1 376 ? 6.175 1.716 2.761 1.00 38.88 376 ALA A N 1
ATOM 2796 C CA . ALA A 1 376 ? 6.529 0.462 3.422 1.00 38.88 376 ALA A CA 1
ATOM 2797 C C . ALA A 1 376 ? 5.509 -0.652 3.118 1.00 38.88 376 ALA A C 1
ATOM 2799 O O . ALA A 1 376 ? 5.896 -1.770 2.788 1.00 38.88 376 ALA A O 1
ATOM 2800 N N . ALA A 1 377 ? 4.206 -0.351 3.137 1.00 40.16 377 ALA A N 1
ATOM 2801 C CA . ALA A 1 377 ? 3.153 -1.292 2.756 1.00 40.16 377 ALA A CA 1
ATOM 2802 C C . ALA A 1 377 ? 3.228 -1.669 1.266 1.00 40.16 377 ALA A C 1
ATOM 2804 O O . ALA A 1 377 ? 3.153 -2.849 0.932 1.00 40.16 377 ALA A O 1
ATOM 2805 N N . SER A 1 378 ? 3.473 -0.697 0.378 1.00 41.91 378 SER A N 1
ATOM 2806 C CA . SER A 1 378 ? 3.691 -0.947 -1.055 1.00 41.91 378 SER A CA 1
ATOM 2807 C C . SER A 1 378 ? 4.961 -1.759 -1.314 1.00 41.91 378 SER A C 1
ATOM 2809 O O . SER A 1 378 ? 4.948 -2.634 -2.168 1.00 41.91 378 SER A O 1
ATOM 2811 N N . GLN A 1 379 ? 6.049 -1.513 -0.580 1.00 47.06 379 GLN A N 1
ATOM 2812 C CA . GLN A 1 379 ? 7.306 -2.261 -0.697 1.00 47.06 379 GLN A CA 1
ATOM 2813 C C . GLN A 1 379 ? 7.148 -3.701 -0.203 1.00 47.06 379 GLN A C 1
ATOM 2815 O O . GLN A 1 379 ? 7.633 -4.624 -0.855 1.00 47.06 379 GLN A O 1
ATOM 2820 N N . ARG A 1 380 ? 6.401 -3.915 0.887 1.00 45.59 380 ARG A N 1
ATOM 2821 C CA . ARG A 1 380 ? 6.064 -5.254 1.393 1.00 45.59 380 ARG A CA 1
ATOM 2822 C C . ARG A 1 380 ? 5.134 -6.009 0.445 1.00 45.59 380 ARG A C 1
ATOM 2824 O O . ARG A 1 380 ? 5.420 -7.158 0.126 1.00 45.59 380 ARG A O 1
ATOM 2831 N N . ALA A 1 381 ? 4.079 -5.362 -0.056 1.00 38.72 381 ALA A N 1
ATOM 2832 C CA . ALA A 1 381 ? 3.181 -5.946 -1.054 1.00 38.72 381 ALA A CA 1
ATOM 2833 C C . ALA A 1 381 ? 3.902 -6.234 -2.387 1.00 38.72 381 ALA A C 1
ATOM 2835 O O . ALA A 1 381 ? 3.601 -7.222 -3.050 1.00 38.72 381 ALA A O 1
ATOM 2836 N N . ALA A 1 382 ? 4.897 -5.420 -2.756 1.00 40.94 382 ALA A N 1
ATOM 2837 C CA . ALA A 1 382 ? 5.709 -5.599 -3.960 1.00 40.94 382 ALA A CA 1
ATOM 2838 C C . ALA A 1 382 ? 6.924 -6.536 -3.778 1.00 40.94 382 ALA A C 1
ATOM 2840 O O . ALA A 1 382 ? 7.666 -6.766 -4.739 1.00 40.94 382 ALA A O 1
ATOM 2841 N N . GLY A 1 383 ? 7.169 -7.071 -2.574 1.00 38.22 383 GLY A N 1
ATOM 2842 C CA . GLY A 1 383 ? 8.351 -7.890 -2.280 1.00 38.22 383 GLY A CA 1
ATOM 2843 C C . GLY A 1 383 ? 9.678 -7.171 -2.573 1.00 38.22 383 GLY A C 1
ATOM 2844 O O . GLY A 1 383 ? 10.642 -7.801 -3.027 1.00 38.22 383 GLY A O 1
ATOM 2845 N N . GLN A 1 384 ? 9.714 -5.848 -2.394 1.00 40.69 384 GLN A N 1
ATOM 2846 C CA . GLN A 1 384 ? 10.907 -5.026 -2.570 1.00 40.69 384 GLN A CA 1
ATOM 2847 C C . GLN A 1 384 ? 11.706 -4.980 -1.257 1.00 40.69 384 GLN A C 1
ATOM 2849 O O . GLN A 1 384 ? 11.120 -4.749 -0.199 1.00 40.69 384 GLN A O 1
ATOM 2854 N N . PRO A 1 385 ? 13.031 -5.206 -1.289 1.00 33.72 385 PRO A N 1
ATOM 2855 C CA . PRO A 1 385 ? 13.862 -5.032 -0.105 1.00 33.72 385 PRO A CA 1
ATOM 2856 C C . PRO A 1 385 ? 13.906 -3.552 0.302 1.00 33.72 385 PRO A C 1
ATOM 2858 O O . PRO A 1 385 ? 14.073 -2.677 -0.547 1.00 33.72 385 PRO A O 1
ATOM 2861 N N . GLU A 1 386 ? 13.782 -3.287 1.604 1.00 32.62 386 GLU A N 1
ATOM 2862 C CA . GLU A 1 386 ? 14.047 -1.973 2.206 1.00 32.62 386 GLU A CA 1
ATOM 2863 C C . GLU A 1 386 ? 15.449 -1.482 1.789 1.00 32.62 386 GLU A C 1
ATOM 2865 O O . GLU A 1 386 ? 16.410 -2.261 1.862 1.00 32.62 386 GLU A O 1
ATOM 2870 N N . PRO A 1 387 ? 15.626 -0.214 1.375 1.00 27.91 387 PRO A N 1
ATOM 2871 C CA . PRO A 1 387 ? 16.948 0.340 1.115 1.00 27.91 387 PRO A CA 1
ATOM 2872 C C . PRO A 1 387 ? 17.653 0.633 2.450 1.00 27.91 387 PRO A C 1
ATOM 2874 O O . PRO A 1 387 ? 17.687 1.763 2.926 1.00 27.91 387 PRO A O 1
ATOM 2877 N N . GLY A 1 388 ? 18.207 -0.406 3.076 1.00 28.77 388 GLY A N 1
ATOM 2878 C CA . GLY A 1 388 ? 19.125 -0.285 4.207 1.00 28.77 388 GLY A CA 1
ATOM 2879 C C . GLY A 1 388 ? 20.587 -0.209 3.743 1.00 28.77 388 GLY A C 1
ATOM 2880 O O . GLY A 1 388 ? 20.934 -0.798 2.715 1.00 28.77 388 GLY A O 1
ATOM 2881 N N . PRO A 1 389 ? 21.479 0.480 4.481 1.00 26.33 389 PRO A N 1
ATOM 2882 C CA . PRO A 1 389 ? 22.898 0.496 4.157 1.00 26.33 389 PRO A CA 1
ATOM 2883 C C . PRO A 1 389 ? 23.473 -0.918 4.316 1.00 26.33 389 PRO A C 1
ATOM 2885 O O . PRO A 1 389 ? 23.289 -1.569 5.345 1.00 26.33 389 PRO A O 1
ATOM 2888 N N . MET A 1 390 ? 24.170 -1.395 3.282 1.00 26.41 390 MET A N 1
ATOM 2889 C CA . MET A 1 390 ? 24.923 -2.649 3.303 1.00 26.41 390 MET A CA 1
ATOM 2890 C C . MET A 1 390 ? 25.887 -2.677 4.498 1.00 26.41 390 MET A C 1
ATOM 2892 O O . MET A 1 390 ? 26.939 -2.044 4.467 1.00 26.41 390 MET A O 1
ATOM 2896 N N . ALA A 1 391 ? 25.560 -3.469 5.516 1.00 24.59 391 ALA A N 1
ATOM 2897 C CA . ALA A 1 391 ? 26.517 -3.964 6.494 1.00 24.59 391 ALA A CA 1
ATOM 2898 C C . ALA A 1 391 ? 26.548 -5.492 6.395 1.00 24.59 391 ALA A C 1
ATOM 2900 O O . ALA A 1 391 ? 25.632 -6.201 6.808 1.00 24.59 391 ALA A O 1
ATOM 2901 N N . THR A 1 392 ? 27.611 -5.995 5.778 1.00 24.53 392 THR A N 1
ATOM 2902 C CA . THR A 1 392 ? 27.953 -7.412 5.703 1.00 24.53 392 THR A CA 1
ATOM 2903 C C . THR A 1 392 ? 28.252 -7.959 7.098 1.00 24.53 392 THR A C 1
ATOM 2905 O O . THR A 1 392 ? 29.272 -7.603 7.687 1.00 24.53 392 THR A O 1
ATOM 2908 N N . HIS A 1 393 ? 27.425 -8.880 7.598 1.00 24.52 393 HIS A N 1
ATOM 2909 C CA . HIS A 1 393 ? 27.811 -9.785 8.682 1.00 24.52 393 HIS A CA 1
ATOM 2910 C C . HIS A 1 393 ? 27.600 -11.251 8.263 1.00 24.52 393 HIS A C 1
ATOM 2912 O O . HIS A 1 393 ? 26.580 -11.568 7.650 1.00 24.52 393 HIS A O 1
ATOM 2918 N N . PRO A 1 394 ? 28.567 -12.145 8.547 1.00 23.41 394 PRO A N 1
ATOM 2919 C CA . PRO A 1 394 ? 28.526 -13.546 8.131 1.00 23.41 394 PRO A CA 1
ATOM 2920 C C . PRO A 1 394 ? 27.558 -14.376 9.000 1.00 23.41 394 PRO A C 1
ATOM 2922 O O . PRO A 1 394 ? 27.233 -13.971 10.120 1.00 23.41 394 PRO A O 1
ATOM 2925 N N . PRO A 1 395 ? 27.105 -15.555 8.527 1.00 23.47 395 PRO A N 1
ATOM 2926 C CA . PRO A 1 395 ? 26.097 -16.347 9.222 1.00 23.47 395 PRO A CA 1
ATOM 2927 C C . PRO A 1 395 ? 26.675 -17.000 10.485 1.00 23.47 395 PRO A C 1
ATOM 2929 O O . PRO A 1 395 ? 27.669 -17.729 10.433 1.00 23.47 395 PRO A O 1
ATOM 2932 N N . ILE A 1 396 ? 26.027 -16.772 11.630 1.00 25.36 396 ILE A N 1
ATOM 2933 C CA . ILE A 1 396 ? 26.341 -17.477 12.876 1.00 25.36 396 ILE A CA 1
ATOM 2934 C C . ILE A 1 396 ? 25.826 -18.916 12.769 1.00 25.36 396 ILE A C 1
ATOM 2936 O O . ILE A 1 396 ? 24.648 -19.174 12.529 1.00 25.36 396 ILE A O 1
ATOM 2940 N N . ARG A 1 397 ? 26.767 -19.846 12.941 1.00 22.80 397 ARG A N 1
ATOM 2941 C CA . ARG A 1 397 ? 26.597 -21.299 12.942 1.00 22.80 397 ARG A CA 1
ATOM 2942 C C . ARG A 1 397 ? 25.614 -21.774 14.015 1.00 22.80 397 ARG A C 1
ATOM 2944 O O . ARG A 1 397 ? 25.656 -21.333 15.160 1.00 22.80 397 ARG A O 1
ATOM 2951 N N . ALA A 1 398 ? 24.829 -22.780 13.639 1.00 23.58 398 ALA A N 1
ATOM 2952 C CA . ALA A 1 398 ? 24.135 -23.679 14.547 1.00 23.58 398 ALA A CA 1
ATOM 2953 C C . ALA A 1 398 ? 25.104 -24.332 15.552 1.00 23.58 398 ALA A C 1
ATOM 2955 O O . ALA A 1 398 ? 26.216 -24.718 15.185 1.00 23.58 398 ALA A O 1
ATOM 2956 N N . CYS A 1 399 ? 24.654 -24.520 16.795 1.00 21.94 399 CYS A N 1
ATOM 2957 C CA . CYS A 1 399 ? 25.300 -25.414 17.756 1.00 21.94 399 CYS A CA 1
ATOM 2958 C C . CYS A 1 399 ? 24.234 -26.259 18.500 1.00 21.94 399 CYS A C 1
ATOM 2960 O O . CYS A 1 399 ? 23.141 -25.750 18.751 1.00 21.94 399 CYS A O 1
ATOM 2962 N N . PRO A 1 400 ? 24.512 -27.546 18.795 1.00 24.89 400 PRO A N 1
ATOM 2963 C CA . PRO A 1 400 ? 23.522 -28.606 19.035 1.00 24.89 400 PRO A CA 1
ATOM 2964 C C . PRO A 1 400 ? 23.219 -28.824 20.539 1.00 24.89 400 PRO A C 1
ATOM 2966 O O . PRO A 1 400 ? 23.835 -28.176 21.389 1.00 24.89 400 PRO A O 1
ATOM 2969 N N . PRO A 1 401 ? 22.296 -29.740 20.920 1.00 27.34 401 PRO A N 1
ATOM 2970 C CA . PRO A 1 401 ? 21.844 -29.858 22.300 1.00 27.34 401 PRO A CA 1
ATOM 2971 C C . PRO A 1 401 ? 22.815 -30.711 23.124 1.00 27.34 401 PRO A C 1
ATOM 2973 O O . PRO A 1 401 ? 23.255 -31.776 22.684 1.00 27.34 401 PRO A O 1
ATOM 2976 N N . ARG A 1 402 ? 23.095 -30.308 24.370 1.00 22.91 402 ARG A N 1
ATOM 2977 C CA . ARG A 1 402 ? 23.681 -31.211 25.369 1.00 22.91 402 ARG A CA 1
ATOM 2978 C C . ARG A 1 402 ? 22.902 -31.209 26.678 1.00 22.91 402 ARG A C 1
ATOM 2980 O O . ARG A 1 402 ? 22.783 -30.213 27.378 1.00 22.91 402 ARG A O 1
ATOM 2987 N N . ARG A 1 403 ? 22.421 -32.417 26.966 1.00 23.23 403 ARG A N 1
ATOM 2988 C CA . ARG A 1 403 ? 21.979 -32.975 28.243 1.00 23.23 403 ARG A CA 1
ATOM 2989 C C . ARG A 1 403 ? 23.032 -32.758 29.332 1.00 23.23 403 ARG A C 1
ATOM 2991 O O . ARG A 1 403 ? 24.208 -32.947 29.036 1.00 23.23 403 ARG A O 1
ATOM 2998 N N . HIS A 1 404 ? 22.596 -32.578 30.579 1.00 24.02 404 HIS A N 1
ATOM 2999 C CA . HIS A 1 404 ? 23.159 -33.280 31.740 1.00 24.02 404 HIS A CA 1
ATOM 3000 C C . HIS A 1 404 ? 22.062 -33.522 32.791 1.00 24.02 404 HIS A C 1
ATOM 3002 O O . HIS A 1 404 ? 21.439 -32.595 33.297 1.00 24.02 404 HIS A O 1
ATOM 3008 N N . CYS A 1 405 ? 21.824 -34.805 33.064 1.00 21.28 405 CYS A N 1
ATOM 3009 C CA . CYS A 1 405 ? 21.058 -35.338 34.185 1.00 21.28 405 CYS A CA 1
ATOM 3010 C C . CYS A 1 405 ? 21.996 -35.568 35.372 1.00 21.28 405 CYS A C 1
ATOM 3012 O O . CYS A 1 405 ? 23.044 -36.156 35.141 1.00 21.28 405 CYS A O 1
ATOM 3014 N N . VAL A 1 406 ? 21.559 -35.284 36.604 1.00 23.45 406 VAL A N 1
ATOM 3015 C CA . VAL A 1 406 ? 21.866 -36.027 37.854 1.00 23.45 406 VAL A CA 1
ATOM 3016 C C . VAL A 1 406 ? 20.779 -35.620 38.880 1.00 23.45 406 VAL A C 1
ATOM 3018 O O . VAL A 1 406 ? 20.494 -34.435 38.956 1.00 23.45 406 VAL A O 1
ATOM 3021 N N . ARG A 1 407 ? 20.140 -36.426 39.747 1.00 22.55 407 ARG A N 1
ATOM 3022 C CA . ARG A 1 407 ? 19.842 -37.868 39.890 1.00 22.55 407 ARG A CA 1
ATOM 3023 C C . ARG A 1 407 ? 19.004 -38.033 41.194 1.00 22.55 407 ARG A C 1
ATOM 3025 O O . ARG A 1 407 ? 19.503 -37.632 42.231 1.00 22.55 407 ARG A O 1
ATOM 3032 N N . GLN A 1 408 ? 17.821 -38.673 41.098 1.00 23.56 408 GLN A N 1
ATOM 3033 C CA . GLN A 1 408 ? 17.114 -39.616 42.030 1.00 23.56 408 GLN A CA 1
ATOM 3034 C C . GLN A 1 408 ? 16.808 -39.198 43.501 1.00 23.56 408 GLN A C 1
ATOM 3036 O O . GLN A 1 408 ? 17.618 -38.539 44.126 1.00 23.56 408 GLN A O 1
ATOM 3041 N N . ARG A 1 409 ? 15.709 -39.581 44.189 1.00 22.91 409 ARG A N 1
ATOM 3042 C CA . ARG A 1 409 ? 14.820 -40.784 44.263 1.00 22.91 409 ARG A CA 1
ATOM 3043 C C . ARG A 1 409 ? 13.407 -40.322 44.741 1.00 22.91 409 ARG A C 1
ATOM 3045 O O . ARG A 1 409 ? 13.333 -39.254 45.326 1.00 22.91 409 ARG A O 1
ATOM 3052 N N . GLY A 1 410 ? 12.273 -41.022 44.592 1.00 22.59 410 GLY A N 1
ATOM 3053 C CA . GLY A 1 410 ? 12.010 -42.425 44.266 1.00 22.59 410 GLY A CA 1
ATOM 3054 C C . GLY A 1 410 ? 10.540 -42.725 43.867 1.00 22.59 410 GLY A C 1
ATOM 3055 O O . GLY A 1 410 ? 9.692 -41.843 43.862 1.00 22.59 410 GLY A O 1
ATOM 3056 N N . THR A 1 411 ? 10.356 -43.993 43.471 1.00 22.98 411 THR A N 1
ATOM 3057 C CA . THR A 1 411 ? 9.180 -44.885 43.243 1.00 22.98 411 THR A CA 1
ATOM 3058 C C . THR A 1 411 ? 7.783 -44.415 43.712 1.00 22.98 411 THR A C 1
ATOM 3060 O O . THR A 1 411 ? 7.701 -43.848 44.790 1.00 22.98 411 THR A O 1
ATOM 3063 N N . SER A 1 412 ? 6.630 -44.680 43.068 1.00 22.86 412 SER A N 1
ATOM 3064 C CA . SER A 1 412 ? 6.184 -45.738 42.131 1.00 22.86 412 SER A CA 1
ATOM 3065 C C . SER A 1 412 ? 4.835 -45.389 41.437 1.00 22.86 412 SER A C 1
ATOM 3067 O O . SER A 1 412 ? 4.068 -44.595 41.970 1.00 22.86 412 SER A O 1
ATOM 3069 N N . SER A 1 413 ? 4.540 -46.093 40.323 1.00 23.16 413 SER A N 1
ATOM 3070 C CA . SER A 1 413 ? 3.223 -46.499 39.739 1.00 23.16 413 SER A CA 1
ATOM 3071 C C . SER A 1 413 ? 2.228 -45.468 39.135 1.00 23.16 413 SER A C 1
ATOM 3073 O O . SER A 1 413 ? 1.655 -44.649 39.841 1.00 23.16 413 SER A O 1
ATOM 3075 N N . SER A 1 414 ? 1.960 -45.612 37.822 1.00 24.55 414 SER A N 1
ATOM 3076 C CA . SER A 1 414 ? 0.884 -45.012 36.975 1.00 24.55 414 SER A CA 1
ATOM 3077 C C . SER A 1 414 ? -0.487 -45.725 37.163 1.00 24.55 414 SER A C 1
ATOM 3079 O O . SER A 1 414 ? -0.441 -46.819 37.731 1.00 24.55 414 SER A O 1
ATOM 3081 N N . PRO A 1 415 ? -1.683 -45.224 36.709 1.00 32.28 415 PRO A N 1
ATOM 3082 C CA . PRO A 1 415 ? -2.040 -44.752 35.338 1.00 32.28 415 PRO A CA 1
ATOM 3083 C C . PRO A 1 415 ? -2.970 -43.475 35.264 1.00 32.28 415 PRO A C 1
ATOM 3085 O O . PRO A 1 415 ? -3.173 -42.845 36.299 1.00 32.28 415 PRO A O 1
ATOM 3088 N N . PRO A 1 416 ? -3.412 -42.990 34.064 1.00 39.16 416 PRO A N 1
ATOM 3089 C CA . PRO A 1 416 ? -3.801 -41.585 33.746 1.00 39.16 416 PRO A CA 1
ATOM 3090 C C . PRO A 1 416 ? -5.245 -41.255 34.223 1.00 39.16 416 PRO A C 1
ATOM 3092 O O . PRO A 1 416 ? -5.913 -42.216 34.604 1.00 39.16 416 PRO A O 1
ATOM 3095 N N . PRO A 1 417 ? -5.804 -40.006 34.222 1.00 37.59 417 PRO A N 1
ATOM 3096 C CA . PRO A 1 417 ? -5.842 -39.013 33.119 1.00 37.59 417 PRO A CA 1
ATOM 3097 C C . PRO A 1 417 ? -5.920 -37.519 33.563 1.00 37.59 417 PRO A C 1
ATOM 3099 O O . PRO A 1 417 ? -5.797 -37.218 34.743 1.00 37.59 417 PRO A O 1
ATOM 3102 N N . ALA A 1 418 ? -6.118 -36.589 32.612 1.00 24.23 418 ALA A N 1
ATOM 3103 C CA . ALA A 1 418 ? -7.022 -35.416 32.690 1.00 24.23 418 ALA A CA 1
ATOM 3104 C C . ALA A 1 418 ? -6.476 -34.166 31.973 1.00 24.23 418 ALA A C 1
ATOM 3106 O O . ALA A 1 418 ? -5.451 -33.592 32.334 1.00 24.23 418 ALA A O 1
ATOM 3107 N N . VAL A 1 419 ? -7.247 -33.714 30.982 1.00 28.14 419 VAL A N 1
ATOM 3108 C CA . VAL A 1 419 ? -7.278 -32.329 30.504 1.00 28.14 419 VAL A CA 1
ATOM 3109 C C . VAL A 1 419 ? -7.638 -31.444 31.701 1.00 28.14 419 VAL A C 1
ATOM 3111 O O . VAL A 1 419 ? -8.731 -31.569 32.251 1.00 28.14 419 VAL A O 1
ATOM 3114 N N . LEU A 1 420 ? -6.710 -30.595 32.141 1.00 22.53 420 LEU A N 1
ATOM 3115 C CA . LEU A 1 420 ? -6.958 -29.635 33.216 1.00 22.53 420 LEU A CA 1
ATOM 3116 C C . LEU A 1 420 ? -7.672 -28.395 32.656 1.00 22.53 420 LEU A C 1
ATOM 3118 O O . LEU A 1 420 ? -7.160 -27.790 31.712 1.00 22.53 420 LEU A O 1
ATOM 3122 N N . PRO A 1 421 ? -8.799 -27.959 33.245 1.00 28.08 421 PRO A N 1
ATOM 3123 C CA . PRO A 1 421 ? -9.278 -26.600 33.062 1.00 28.08 421 PRO A CA 1
ATOM 3124 C C . PRO A 1 421 ? -8.338 -25.639 33.809 1.00 28.08 421 PRO A C 1
ATOM 3126 O O . PRO A 1 421 ? -7.939 -25.900 34.950 1.00 28.08 421 PRO A O 1
ATOM 3129 N N . LEU A 1 422 ? -7.974 -24.527 33.166 1.00 26.69 422 LEU A N 1
ATOM 3130 C CA . LEU A 1 422 ? -7.212 -23.440 33.782 1.00 26.69 422 LEU A CA 1
ATOM 3131 C C . LEU A 1 422 ? -7.953 -22.954 35.037 1.00 26.69 422 LEU A C 1
ATOM 3133 O O . LEU A 1 422 ? -9.054 -22.415 34.966 1.00 26.69 422 LEU A O 1
ATOM 3137 N N . SER A 1 423 ? -7.362 -23.203 36.206 1.00 26.06 423 SER A N 1
ATOM 3138 C CA . SER A 1 423 ? -7.901 -22.779 37.499 1.00 26.06 423 SER A CA 1
ATOM 3139 C C . SER A 1 423 ? -7.444 -21.350 37.832 1.00 26.06 423 SER A C 1
ATOM 3141 O O . SER A 1 423 ? -6.264 -21.040 37.658 1.00 26.06 423 SER A O 1
ATOM 3143 N N . PRO A 1 424 ? -8.309 -20.488 38.403 1.00 31.39 424 PRO A N 1
ATOM 3144 C CA . PRO A 1 424 ? -8.003 -19.086 38.727 1.00 31.39 424 PRO A CA 1
ATOM 3145 C C . PRO A 1 424 ? -7.101 -18.911 39.971 1.00 31.39 424 PRO A C 1
ATOM 3147 O O . PRO A 1 424 ? -7.085 -17.869 40.626 1.00 31.39 424 PRO A O 1
ATOM 3150 N N . THR A 1 425 ? -6.318 -19.923 40.340 1.00 29.25 425 THR A N 1
ATOM 3151 C CA . THR A 1 425 ? -5.600 -19.986 41.622 1.00 29.25 425 THR A CA 1
ATOM 3152 C C . THR A 1 425 ? -4.258 -19.248 41.659 1.00 29.25 425 THR A C 1
ATOM 3154 O O . THR A 1 425 ? -3.642 -19.197 42.720 1.00 29.25 425 THR A O 1
ATOM 3157 N N . ARG A 1 426 ? -3.815 -18.600 40.571 1.00 34.75 426 ARG A N 1
ATOM 3158 C CA . ARG A 1 426 ? -2.515 -17.888 40.520 1.00 34.75 426 ARG A CA 1
ATOM 3159 C C . ARG A 1 426 ? -2.563 -16.363 40.668 1.00 34.75 426 ARG A C 1
ATOM 3161 O O . ARG A 1 426 ? -1.526 -15.718 40.584 1.00 34.75 426 ARG A O 1
ATOM 3168 N N . TRP A 1 427 ? -3.728 -15.784 40.940 1.00 32.53 427 TRP A N 1
ATOM 3169 C CA . TRP A 1 427 ? -3.872 -14.330 41.052 1.00 32.53 427 TRP A CA 1
ATOM 3170 C C . TRP A 1 427 ? -3.518 -13.821 42.469 1.00 32.53 427 TRP A C 1
ATOM 3172 O O . TRP A 1 427 ? -3.769 -14.532 43.454 1.00 32.53 427 TRP A O 1
ATOM 3182 N N . PRO A 1 428 ? -2.972 -12.599 42.622 1.00 33.56 428 PRO A N 1
ATOM 3183 C CA . PRO A 1 428 ? -2.882 -11.902 43.909 1.00 33.56 428 PRO A CA 1
ATOM 3184 C C . PRO A 1 428 ? -4.260 -11.774 44.590 1.00 33.56 428 PRO A C 1
ATOM 3186 O O . PRO A 1 428 ? -5.302 -11.830 43.936 1.00 33.56 428 PRO A O 1
ATOM 3189 N N . ARG A 1 429 ? -4.296 -11.652 45.929 1.00 31.45 429 ARG A N 1
ATOM 3190 C CA . ARG A 1 429 ? -5.550 -11.644 46.723 1.00 31.45 429 ARG A CA 1
ATOM 3191 C C . ARG A 1 429 ? -6.535 -10.544 46.306 1.00 31.45 429 ARG A C 1
ATOM 3193 O O . ARG A 1 429 ? -7.732 -10.807 46.374 1.00 31.45 429 ARG A O 1
ATOM 3200 N N . ASP A 1 430 ? -6.048 -9.421 45.791 1.00 37.78 430 ASP A N 1
ATOM 3201 C CA . ASP A 1 430 ? -6.881 -8.258 45.467 1.00 37.78 430 ASP A CA 1
ATOM 3202 C C . ASP A 1 430 ? -7.637 -8.410 44.134 1.00 37.78 430 ASP A C 1
ATOM 3204 O O . ASP A 1 430 ? -8.812 -8.054 44.041 1.00 37.78 430 ASP A O 1
ATOM 3208 N N . CYS A 1 431 ? -7.052 -9.085 43.138 1.00 33.81 431 CYS A N 1
ATOM 3209 C CA . CYS A 1 431 ? -7.715 -9.342 41.853 1.00 33.81 431 CYS A CA 1
ATOM 3210 C C . CYS A 1 431 ? -8.865 -10.361 41.967 1.00 33.81 431 CYS A C 1
ATOM 3212 O O . CYS A 1 431 ? -9.850 -10.289 41.232 1.00 33.81 431 CYS A O 1
ATOM 3214 N N . ARG A 1 432 ? -8.796 -11.291 42.934 1.00 35.62 432 ARG A N 1
ATOM 3215 C CA . ARG A 1 432 ? -9.868 -12.277 43.181 1.00 35.62 432 ARG A CA 1
ATOM 3216 C C . ARG A 1 432 ? -11.196 -11.620 43.564 1.00 35.62 432 ARG A C 1
ATOM 3218 O O . ARG A 1 432 ? -12.249 -12.142 43.205 1.00 35.62 432 ARG A O 1
ATOM 3225 N N . GLY A 1 433 ? -11.153 -10.491 44.275 1.00 30.30 433 GLY A N 1
ATOM 3226 C CA . GLY A 1 433 ? -12.350 -9.776 44.726 1.00 30.30 433 GLY A CA 1
ATOM 3227 C C . GLY A 1 433 ? -13.099 -9.075 43.590 1.00 30.30 433 GLY A C 1
ATOM 3228 O O . GLY A 1 433 ? -14.327 -9.107 43.556 1.00 30.30 433 GLY A O 1
ATOM 3229 N N . ALA A 1 434 ? -12.375 -8.492 42.631 1.00 37.56 434 ALA A N 1
ATOM 3230 C CA . ALA A 1 434 ? -12.966 -7.851 41.456 1.00 37.56 434 ALA A CA 1
ATOM 3231 C C . ALA A 1 434 ? -13.542 -8.880 40.468 1.00 37.56 434 ALA A C 1
ATOM 3233 O O . ALA A 1 434 ? -14.667 -8.720 39.999 1.00 37.56 434 ALA A O 1
ATOM 3234 N N . ILE A 1 435 ? -12.822 -9.983 40.236 1.00 33.78 435 ILE A N 1
ATOM 3235 C CA . ILE A 1 435 ? -13.266 -11.069 39.348 1.00 33.78 435 ILE A CA 1
ATOM 3236 C C . ILE A 1 435 ? -14.503 -11.767 39.924 1.00 33.78 435 ILE A C 1
ATOM 3238 O O . ILE A 1 435 ? -15.473 -11.979 39.205 1.00 33.78 435 ILE A O 1
ATOM 3242 N N . ARG A 1 436 ? -14.536 -12.055 41.232 1.00 30.61 436 ARG A N 1
ATOM 3243 C CA . ARG A 1 436 ? -15.701 -12.687 41.869 1.00 30.61 436 ARG A CA 1
ATOM 3244 C C . ARG A 1 436 ? -16.966 -11.817 41.798 1.00 30.61 436 ARG A C 1
ATOM 3246 O O . ARG A 1 436 ? -18.041 -12.352 41.549 1.00 30.61 436 ARG A O 1
ATOM 3253 N N . ARG A 1 437 ? -16.845 -10.490 41.934 1.00 37.06 437 ARG A N 1
ATOM 3254 C CA . ARG A 1 437 ? -17.980 -9.560 41.765 1.00 37.06 437 ARG A CA 1
ATOM 3255 C C . ARG A 1 437 ? -18.513 -9.520 40.328 1.00 37.06 437 ARG A C 1
ATOM 3257 O O . ARG A 1 437 ? -19.715 -9.377 40.145 1.00 37.06 437 ARG A O 1
ATOM 3264 N N . GLY A 1 438 ? -17.648 -9.709 39.329 1.00 35.50 438 GLY A N 1
ATOM 3265 C CA . GLY A 1 438 ? -18.061 -9.869 37.929 1.00 35.50 438 GLY A CA 1
ATOM 3266 C C . GLY A 1 438 ? -18.717 -11.221 37.616 1.00 35.50 438 GLY A C 1
ATOM 3267 O O . GLY A 1 438 ? -19.483 -11.318 36.667 1.00 35.50 438 GLY A O 1
ATOM 3268 N N . TRP A 1 439 ? -18.448 -12.262 38.411 1.00 31.03 439 TRP A N 1
ATOM 3269 C CA . TRP A 1 439 ? -19.095 -13.574 38.273 1.00 31.03 439 TRP A CA 1
ATOM 3270 C C . TRP A 1 439 ? -20.488 -13.617 38.914 1.00 31.03 439 TRP A C 1
ATOM 3272 O O . TRP A 1 439 ? -21.377 -14.279 38.390 1.00 31.03 439 TRP A O 1
ATOM 3282 N N . GLU A 1 440 ? -20.696 -12.906 40.026 1.00 34.47 440 GLU A N 1
ATOM 3283 C CA . GLU A 1 440 ? -21.990 -12.856 40.727 1.00 34.47 440 GLU A CA 1
ATOM 3284 C C . GLU A 1 440 ? -23.018 -11.936 40.023 1.00 34.47 440 GLU A C 1
ATOM 3286 O O . GLU A 1 440 ? -24.217 -12.086 40.249 1.00 34.47 440 GLU A O 1
ATOM 3291 N N . SER A 1 441 ? -22.587 -11.032 39.129 1.00 34.81 441 SER A N 1
ATOM 3292 C CA . SER A 1 441 ? -23.481 -10.160 38.342 1.00 34.81 441 SER A CA 1
ATOM 3293 C C . SER A 1 441 ? -24.046 -10.810 37.071 1.00 34.81 441 SER A C 1
ATOM 3295 O O . SER A 1 441 ? -24.996 -10.290 36.482 1.00 34.81 441 SER A O 1
ATOM 3297 N N . ILE A 1 442 ? -23.515 -11.966 36.660 1.00 37.53 442 ILE A N 1
ATOM 3298 C CA . ILE A 1 442 ? -24.043 -12.758 35.546 1.00 37.53 442 ILE A CA 1
ATOM 3299 C C . ILE A 1 442 ? -25.070 -13.741 36.119 1.00 37.53 442 ILE A C 1
ATOM 3301 O O . ILE A 1 442 ? -24.784 -14.908 36.385 1.00 37.53 442 ILE A O 1
ATOM 3305 N N . GLY A 1 443 ? -26.295 -13.256 36.337 1.00 32.75 443 GLY A N 1
ATOM 3306 C CA . GLY A 1 443 ? -27.450 -14.134 36.531 1.00 32.75 443 GLY A CA 1
ATOM 3307 C C . GLY A 1 443 ? -27.675 -15.027 35.297 1.00 32.75 443 GLY A C 1
ATOM 3308 O O . GLY A 1 443 ? -27.183 -14.709 34.211 1.00 32.75 443 GLY A O 1
ATOM 3309 N N . PRO A 1 444 ? -28.411 -16.148 35.415 1.00 29.80 444 PRO A N 1
ATOM 3310 C CA . PRO A 1 444 ? -28.652 -17.044 34.288 1.00 29.80 444 PRO A CA 1
ATOM 3311 C C . PRO A 1 444 ? -29.414 -16.297 33.183 1.00 29.80 444 PRO A C 1
ATOM 3313 O O . PRO A 1 444 ? -30.605 -16.015 33.310 1.00 29.80 444 PRO A O 1
ATOM 3316 N N . ALA A 1 445 ? -28.721 -15.954 32.095 1.00 35.00 445 ALA A N 1
ATOM 3317 C CA . ALA A 1 445 ? -29.338 -15.338 30.931 1.00 35.00 445 ALA A CA 1
ATOM 3318 C C . ALA A 1 445 ? -30.279 -16.352 30.261 1.00 35.00 445 ALA A C 1
ATOM 3320 O O . ALA A 1 445 ? -29.853 -17.397 29.768 1.00 35.00 445 ALA A O 1
ATOM 3321 N N . SER A 1 446 ? -31.575 -16.041 30.275 1.00 26.72 446 SER A N 1
ATOM 3322 C CA . SER A 1 446 ? -32.618 -16.813 29.598 1.00 26.72 446 SER A CA 1
ATOM 3323 C C . SER A 1 446 ? -32.406 -16.772 28.068 1.00 26.72 446 SER A C 1
ATOM 3325 O O . SER A 1 446 ? -32.135 -15.691 27.539 1.00 26.72 446 SER A O 1
ATOM 3327 N N . PRO A 1 447 ? -32.549 -17.884 27.317 1.00 29.73 447 PRO A N 1
ATOM 3328 C CA . PRO A 1 447 ? -32.194 -17.953 25.890 1.00 29.73 447 PRO A CA 1
ATOM 3329 C C . PRO A 1 447 ? -33.123 -17.188 24.919 1.00 29.73 447 PRO A C 1
ATOM 3331 O O . PRO A 1 447 ? -33.012 -17.349 23.706 1.00 29.73 447 PRO A O 1
ATOM 3334 N N . ALA A 1 448 ? -34.058 -16.368 25.403 1.00 26.56 448 ALA A N 1
ATOM 3335 C CA . ALA A 1 448 ? -35.213 -15.934 24.612 1.00 26.56 448 ALA A CA 1
ATOM 3336 C C . ALA A 1 448 ? -35.006 -14.722 23.675 1.00 26.56 448 ALA A C 1
ATOM 3338 O O . ALA A 1 448 ? -35.934 -14.383 22.952 1.00 26.56 448 ALA A O 1
ATOM 3339 N N . ASN A 1 449 ? -33.830 -14.083 23.620 1.00 26.17 449 ASN A N 1
ATOM 3340 C CA . ASN A 1 449 ? -33.638 -12.856 22.814 1.00 26.17 449 ASN A CA 1
ATOM 3341 C C . ASN A 1 449 ? -32.733 -12.997 21.575 1.00 26.17 449 ASN A C 1
ATOM 3343 O O . ASN A 1 449 ? -32.379 -11.998 20.956 1.00 26.17 449 ASN A O 1
ATOM 3347 N N . TRP A 1 450 ? -32.382 -14.220 21.168 1.00 30.69 450 TRP A N 1
ATOM 3348 C CA . TRP A 1 450 ? -31.506 -14.461 20.007 1.00 30.69 450 TRP A CA 1
ATOM 3349 C C . TRP A 1 450 ? -32.256 -14.722 18.686 1.00 30.69 450 TRP A C 1
ATOM 3351 O O . TRP A 1 450 ? -31.653 -15.136 17.696 1.00 30.69 450 TRP A O 1
ATOM 3361 N N . SER A 1 451 ? -33.565 -14.457 18.627 1.00 28.16 451 SER A N 1
ATOM 3362 C CA . SER A 1 451 ? -34.373 -14.618 17.411 1.00 28.16 451 SER A CA 1
ATOM 3363 C C . SER A 1 451 ? -34.970 -13.296 16.928 1.00 28.16 451 SER A C 1
ATOM 3365 O O . SER A 1 451 ? -36.168 -13.056 17.048 1.00 28.16 451 SER A O 1
ATOM 3367 N N . ALA A 1 452 ? -34.134 -12.455 16.324 1.00 24.95 452 ALA A N 1
ATOM 3368 C CA . ALA A 1 452 ? -34.577 -11.450 15.361 1.00 24.95 452 ALA A CA 1
ATOM 3369 C C . ALA A 1 452 ? -33.462 -11.221 14.330 1.00 24.95 452 ALA A C 1
ATOM 3371 O O . ALA A 1 452 ? -32.682 -10.278 14.414 1.00 24.95 452 ALA A O 1
ATOM 3372 N N . ARG A 1 453 ? -33.358 -12.138 13.361 1.00 26.69 453 ARG A N 1
ATOM 3373 C CA . ARG A 1 453 ? -32.626 -11.897 12.112 1.00 26.69 453 ARG A CA 1
ATOM 3374 C C . ARG A 1 453 ? -33.506 -11.037 11.198 1.00 26.69 453 ARG A C 1
ATOM 3376 O O . ARG A 1 453 ? -34.620 -11.472 10.908 1.00 26.69 453 ARG A O 1
ATOM 3383 N N . PRO A 1 454 ? -33.025 -9.920 10.636 1.00 25.30 454 PRO A N 1
ATOM 3384 C CA . PRO A 1 454 ? -33.483 -9.481 9.333 1.00 25.30 454 PRO A CA 1
ATOM 3385 C C . PRO A 1 454 ? -32.677 -10.249 8.282 1.00 25.30 454 PRO A C 1
ATOM 3387 O O . PRO A 1 454 ? -31.459 -10.116 8.173 1.00 25.30 454 PRO A O 1
ATOM 3390 N N . ASN A 1 455 ? -33.380 -11.104 7.546 1.00 26.70 455 ASN A N 1
ATOM 3391 C CA . ASN A 1 455 ? -32.895 -11.718 6.321 1.00 26.70 455 ASN A CA 1
ATOM 3392 C C . ASN A 1 455 ? -32.573 -10.647 5.269 1.00 26.70 455 ASN A C 1
ATOM 3394 O O . ASN A 1 455 ? -33.338 -9.698 5.109 1.00 26.70 455 ASN A O 1
ATOM 3398 N N . GLY A 1 456 ? -31.532 -10.902 4.475 1.00 23.72 456 GLY A N 1
ATOM 3399 C CA . GLY A 1 456 ? -31.505 -10.491 3.073 1.00 23.72 456 GLY A CA 1
ATOM 3400 C C . GLY A 1 456 ? -30.307 -9.650 2.668 1.00 23.72 456 GLY A C 1
ATOM 3401 O O . GLY A 1 456 ? -30.430 -8.437 2.655 1.00 23.72 456 GLY A O 1
ATOM 3402 N N . TRP A 1 457 ? -29.216 -10.305 2.260 1.00 25.11 457 TRP A N 1
ATOM 3403 C CA . TRP A 1 457 ? -28.324 -9.818 1.201 1.00 25.11 457 TRP A CA 1
ATOM 3404 C C . TRP A 1 457 ? -27.994 -11.015 0.302 1.00 25.11 457 TRP A C 1
ATOM 3406 O O . TRP A 1 457 ? -27.251 -11.916 0.694 1.00 25.11 457 TRP A O 1
ATOM 3416 N N . ALA A 1 458 ? -28.677 -11.040 -0.842 1.00 27.14 458 ALA A N 1
ATOM 3417 C CA . ALA A 1 458 ? -28.214 -11.637 -2.087 1.00 27.14 458 ALA A CA 1
ATOM 3418 C C . ALA A 1 458 ? -27.522 -10.536 -2.897 1.00 27.14 458 ALA A C 1
ATOM 3420 O O . ALA A 1 458 ? -27.915 -9.359 -2.696 1.00 27.14 458 ALA A O 1
#

Radius of gyration: 29.14 Å; Cα contacts (8 Å, |Δi|>4): 510; chains: 1; bounding box: 70×70×80 Å

Secondary structure (DSSP, 8-state):
-----SSHHHHHHT--HHHHHHHHHH-GGGGSSPPSSHHHHHHHHH-HHHHHHHHTTS-HHHHHHHHHHHHHHTTSS---HHHHHHHHT-TT-HHHHHHHHHHHHHTTSEETTTTEE-HHHHHHT-SSGGGPPPPPSSPPPHHHHHHHHHHHHHHHHHHHHHHSSS-SEEE-TTTTS---STT--SHHHHHHHTTSSEEEETTEEE--HHHHHHHTTT-S-SSPPPSSPPPPPP-B-TTSPBPPHHHHHHHHHHHHHHHHHHHHHHHHHHHHH-PBPPTTS---HHHHHHHHHHHS-HHHHHHHHHHHHHTTSEEEETTEEEE-THHHHHHHS-HHHHHHHHHHHHHH-SS-GGG--TTS--S---SS-THHHHHHHHHHHTTPPP-------PPPPP-------------------------STTS-HHHHHHHHHHHHT-----GGG---------

Nearest PDB structures (foldseek):
  6qw1-assembly1_A  TM=4.672E-01  e=8.556E+00  Listeria monocytogenes

Foldseek 3Di:
DPPFQPDLLSLLVPDDPVLVVLQCVLQVVLVVPHDPDSVSSLVLLLDLVSLLVSLLPDDLQLVVLLLLLLQVVLAVDQDDLQLSCVLLVRNPCSVLSVVSLVVCVSNSQWGGVSIDGRPSSSCLCPQRRQQAHRADPDHDDLVLLVVLDVVLDPVLVVVCVVSLRPNQKDWAAQQVDPQACVNDPDSSSSCDNSVCWDDPDRTMIGRHRNSSCSNVVNHSADDRDDSDDDDDPQDADPVRHGDDPVVVVVVVLVVLLLLLVLLLQLQVVCAVPQDFADPVFFRAPVSLVVSCVSSVHSLSSLVSLQLCVLLQQWGADPRTIHGDVVVVVLVPDDSVVVSVSSVVSVVPDSADSSPQPNRSDGPDPPPPDSSVSSVVSSCVSRVHDDPDPDDDDDDDDDDDDDDDDDDDDDDDDDDDDDDDDDDPPPDDPVVVVVVVVSVVPDDPDDPPPPPDDDDDDD

Organism: NCBI:txid1744

Solvent-accessible surface area (backbone atoms only — not comparable to full-atom values): 27033 Å² total; per-residue (Å²): 133,80,78,74,39,91,43,60,65,53,44,61,71,68,50,51,74,64,57,49,50,52,29,48,67,77,36,56,75,62,50,66,69,70,57,90,49,71,68,56,42,48,52,46,50,58,31,55,73,52,33,49,58,53,57,63,66,45,53,69,41,47,47,50,50,52,38,41,49,41,35,43,52,42,59,74,50,79,55,48,65,62,61,48,18,42,19,50,74,33,71,88,45,37,66,58,49,52,55,37,52,50,51,34,36,53,68,60,42,28,36,53,78,58,62,40,66,37,70,46,53,38,55,69,53,49,92,37,19,64,19,34,41,48,63,48,99,74,69,69,53,69,70,58,50,55,51,42,52,62,72,51,35,69,69,36,48,56,57,49,63,68,30,45,71,36,61,28,62,49,82,40,81,63,39,65,56,92,39,39,75,90,70,41,88,45,64,66,29,40,34,45,39,65,57,59,29,39,57,81,42,57,46,26,32,33,41,39,25,60,56,36,28,59,77,49,74,55,34,56,53,85,55,78,64,67,85,58,82,78,75,78,76,78,65,54,47,100,86,69,45,78,58,58,65,74,58,54,53,54,49,52,53,50,52,48,52,50,51,52,49,45,46,48,56,50,48,52,50,31,60,74,64,46,46,68,32,33,97,86,57,18,46,36,64,72,56,48,56,50,41,16,66,75,57,74,32,63,64,57,28,41,32,45,54,41,32,40,44,63,56,48,31,35,48,63,57,98,52,22,33,38,61,36,77,49,41,60,58,48,68,73,42,54,78,67,56,40,42,50,51,50,52,52,20,51,72,64,50,92,65,63,42,85,56,41,44,92,46,54,31,70,72,75,85,55,96,72,58,73,67,55,60,49,46,52,53,50,27,60,60,53,73,49,81,79,93,65,85,92,72,92,75,82,86,84,75,88,81,84,92,78,89,85,88,86,82,90,85,83,89,83,86,87,86,88,91,78,90,76,76,91,68,86,80,84,63,61,79,71,60,53,59,60,53,50,57,60,56,71,70,61,63,89,79,72,84,82,81,82,82,78,80,84,83,86,85,131